Protein AF-A0A0B7FG49-F1 (afdb_monomer)

Organism: Thanatephorus cucumeris (strain AG1-IB / isolate 7/3/14) (NCBI:txid1108050)

Secondary structure (DSSP, 8-state):
--EEETTTTEEEEEEEE-B----GGGTTS---B---SSTT-----BSPPPBPPPSSS---S-B-S---EEEEEEETT--S-EEEEEEEP-STTT---STT--SHHHHHHHHHTT---EEEEE----HHHHS--HHHHHHTT-TTHHHHHHHHHHHHHHHHGGGGTEEEEEEEEEEETHHHHHHHHHHHGGGG--TTS-SEEEEES--TTSS--EETTSHHHHHHHHHHHHHTT--TT-HHHHHTS-HHHHHHHHHHHT---TT---SS---SSSS-EE-TT-TTTSS-HHHHHHTT-S----EEEEEETTGGGGT-----SHHHHHHHHH---TTT--S---HHHHHHHHTTS-S-GGGSSSTT-TT--TT--TTHHHHHHHHHIIIIIHHHHHHHHHHHHTT--EE--EE----SS-GGGSS-TTTTHHHHS-SSPPTT--HHHHHHHHHHHHHHHHHHHHS-TTTT--TTT------

Nearest PDB structures (foldseek):
  4be4-assembly1_A  TM=8.720E-01  e=9.646E-44  Ophiostoma piceae
  1crl-assembly1_A  TM=8.299E-01  e=2.333E-42  Diutina rugosa
  1cle-assembly1_A  TM=8.450E-01  e=3.907E-41  Limtongozyma cylindracea
  1llf-assembly1_B  TM=8.384E-01  e=1.657E-41  Limtongozyma cylindracea
  1gz7-assembly4_D  TM=8.318E-01  e=4.530E-40  Diutina rugosa

InterPro domains:
  IPR002018 Carboxylesterase, type B [PF00135] (7-465)
  IPR019826 Carboxylesterase type B, active site [PS00122] (164-179)
  IPR029058 Alpha/Beta hydrolase fold [G3DSA:3.40.50.1820] (3-476)
  IPR029058 Alpha/Beta hydrolase fold [SSF53474] (7-465)
  IPR050309 Type-B Carboxylesterase/Lipase [PTHR11559] (7-466)

pLDDT: mean 91.99, std 7.97, range [45.38, 98.94]

Sequence (479 aa):
MGIRNSTSKQDVFLGIPYAESPIGTLRFKPPQPWVPNSNNTLVNATAERPTCIQSTPITYSSVSEDCLHLNLWKPNNVTAKLPVMVWIYGGGFLNGTIIGYPGEGLLGTAFQLGKPVVYVTMNYRLGIYGFPPGTQSEAAGALNLGLKDQRLALEWVRDNIELFGGDPNRVMLFGESAGAMSVAYQMLYNDGNHGGVFRAALMESGAPSTYAALPASYPPRQAAYDFIANATGCLLDDFECLRNADADTLREANYNLFKLPPELKSPDPYPSAVGPTLSPGDPFLSRSPKETIRQGNFTRIPFVCGTNLDEGTMFTTNPATTEDVVSFLTTQTPGHTFGVINETTANQLLEYYPADPSAGSPYNTGNDTFGRAAQFKRTASVLGDLLFDAPRRDFLQVATELCVPAWSYQWAQTGLRLPEFGAGHAFELGLIFFKEYPEGTTQSFVDLSVAMIDYWVTLAYELDPGATIAPNRKLPFKN

Foldseek 3Di:
DWDQDVPLQKTKFAFAAQFDQCAQVNFLHATHGDDAPDPPRDDRRHDHDAAEQAQEPDDDPHYDSRHFGKMKMFGHPQPAAAFEEEEEEAALLRDDDPVVFAQSQLQSLCVVVVRGYMY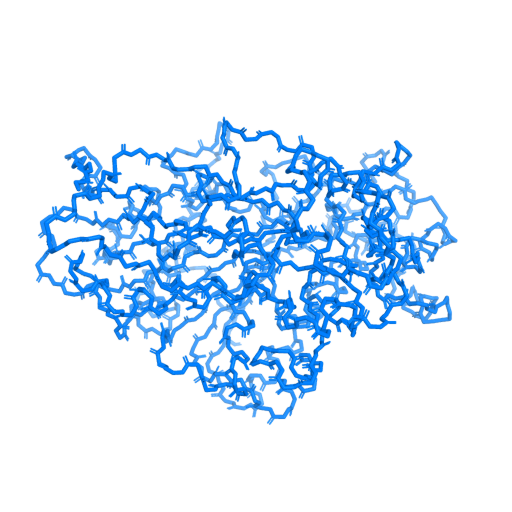MYTHFHGFCRQANAAPLSQVVVRHRNRLSSVLSVLVVCLVCVVVVRHDQQLYEYEYFHVSLCSQQLCQLFQLRPNVSSHFEYEREQAHVQLAPAEASHQVLQLVLLVQLCVQQVHDSNDPVSVSNGDPVSSSVSSNVLQPDDPQFAAQGANFSRGDHHADCPDRRHNDRSLVSLLVVRGHQHQYEAEYAPQALLRNFGFDADLVSLLCQAQDSRNNHHRPNNDSVVSVVLLVVFDLQLQRFPVHPPHRDQVPGHSCSRSSSRSSSCSNGVVNSVSNVVSSVVVVRNYHYDYHQDADLDDPSQRRYGPSLSQQARDPDHPPPDDVVNVLLNSLVSQLVSCCSVPVGSQPPDDPVSDDDDDD

Radius of gyration: 21.77 Å; Cα contacts (8 Å, |Δi|>4): 1093; chains: 1; bounding box: 48×57×63 Å

Solvent-accessible surface area (backbone atoms only — not comparable to full-atom values): 24271 Å² total; per-residue (Å²): 85,61,41,78,38,80,88,83,43,30,34,37,32,24,38,43,67,46,29,46,60,44,49,64,94,37,28,63,43,68,70,44,75,49,72,70,94,44,100,80,63,78,58,74,12,72,45,83,58,33,27,34,52,53,21,57,94,75,84,67,99,46,66,28,67,64,16,47,25,29,35,38,37,27,56,56,88,64,86,57,69,21,33,24,43,37,41,34,62,29,45,59,41,24,40,62,52,54,80,84,55,49,55,60,19,45,47,51,54,26,45,75,70,74,52,58,45,27,39,3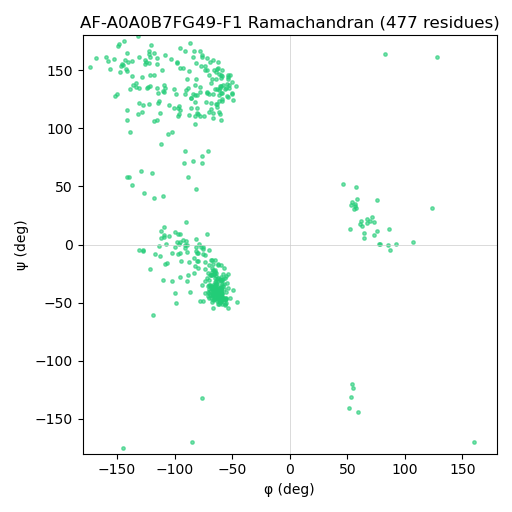6,31,46,36,46,44,18,22,58,69,6,11,34,33,10,53,61,24,54,78,65,63,23,53,41,27,22,61,46,31,46,51,48,46,40,51,45,41,48,77,46,31,52,85,72,29,21,27,40,82,30,19,17,39,32,17,34,35,42,8,3,27,45,48,34,36,53,29,24,19,57,57,20,60,52,80,68,53,50,57,31,40,36,17,36,42,20,17,58,45,26,60,58,53,43,47,33,78,38,65,32,13,35,53,42,33,48,51,42,26,57,63,56,73,30,56,87,88,38,62,66,47,60,45,69,42,56,66,67,50,49,49,50,33,45,27,60,53,50,58,71,58,91,85,58,67,37,85,45,74,61,28,54,25,35,37,66,46,32,37,83,80,41,52,58,25,45,57,54,46,62,59,38,50,75,71,61,30,38,47,85,45,31,32,39,45,29,34,44,66,12,35,11,37,45,55,30,52,61,30,62,45,70,64,47,49,42,54,53,43,37,31,63,53,44,37,52,14,64,73,42,76,46,67,68,60,45,54,60,56,46,72,79,47,58,78,51,42,48,80,10,28,36,66,91,53,42,72,67,56,77,88,52,36,65,32,29,22,35,47,7,38,51,44,19,35,64,34,32,54,49,24,38,52,54,51,52,50,48,32,53,78,69,72,34,55,71,47,71,55,68,45,67,75,57,75,89,57,64,73,70,30,30,20,24,59,77,62,66,54,60,54,45,25,44,76,64,68,60,90,87,66,48,69,69,56,52,53,49,33,52,32,52,50,50,31,55,51,26,25,45,73,68,63,35,42,77,54,94,59,54,80,95,54,55,70,93,78,83,132

Mean predicted aligned error: 4.66 Å

Structure (mmCIF, N/CA/C/O backbone):
data_AF-A0A0B7FG49-F1
#
_entry.id   AF-A0A0B7FG49-F1
#
loop_
_atom_site.group_PDB
_atom_site.id
_atom_site.type_symbol
_atom_site.label_atom_id
_atom_site.label_alt_id
_atom_site.label_comp_id
_atom_site.label_asym_id
_atom_site.label_entity_id
_atom_site.label_seq_id
_atom_site.pdbx_PDB_ins_code
_atom_site.Cartn_x
_atom_site.Cartn_y
_atom_site.Cartn_z
_atom_site.occupancy
_atom_site.B_iso_or_equiv
_atom_site.auth_seq_id
_atom_site.auth_comp_id
_atom_site.auth_asym_id
_atom_site.auth_atom_id
_atom_site.pdbx_PDB_model_num
ATOM 1 N N . MET A 1 1 ? -2.607 -2.156 29.463 1.00 85.88 1 MET A N 1
ATOM 2 C CA . MET A 1 1 ? -2.401 -0.755 29.910 1.00 85.88 1 MET A CA 1
ATOM 3 C C . MET A 1 1 ? -2.105 0.102 28.694 1.00 85.88 1 MET A C 1
ATOM 5 O O . MET A 1 1 ? -1.440 -0.408 27.806 1.00 85.88 1 MET A O 1
ATOM 9 N N . GLY A 1 2 ? -2.587 1.345 28.653 1.00 92.88 2 GLY A N 1
ATOM 10 C CA . GLY A 1 2 ? -2.302 2.317 27.588 1.00 92.88 2 GLY A CA 1
ATOM 11 C C . GLY A 1 2 ? -1.887 3.670 28.171 1.00 92.88 2 GLY A C 1
ATOM 12 O O . GLY A 1 2 ? -1.831 3.828 29.393 1.00 92.88 2 GLY A O 1
ATOM 13 N N . ILE A 1 3 ? -1.595 4.635 27.307 1.00 94.56 3 ILE A N 1
ATOM 14 C CA . ILE A 1 3 ? -1.188 5.996 27.664 1.00 94.56 3 ILE A CA 1
ATOM 15 C C . ILE A 1 3 ? -2.402 6.916 27.568 1.00 94.56 3 ILE A C 1
ATOM 17 O O . ILE A 1 3 ? -3.059 6.969 26.533 1.00 94.56 3 ILE A O 1
ATOM 21 N N . ARG A 1 4 ? -2.670 7.701 28.613 1.00 93.50 4 ARG A N 1
ATOM 22 C CA . ARG A 1 4 ? -3.625 8.813 28.548 1.00 93.50 4 ARG A CA 1
ATOM 23 C C . ARG A 1 4 ? -2.881 10.120 28.311 1.00 93.50 4 ARG A C 1
ATOM 25 O O . ARG A 1 4 ? -2.115 10.550 29.169 1.00 93.50 4 ARG A O 1
ATOM 32 N N . ASN A 1 5 ? -3.139 10.773 27.183 1.00 87.94 5 ASN A N 1
ATOM 33 C CA . ASN A 1 5 ? -2.607 12.092 26.860 1.00 87.94 5 ASN A CA 1
ATOM 34 C C . ASN A 1 5 ? -3.702 13.160 26.994 1.00 87.94 5 ASN A C 1
ATOM 36 O O . ASN A 1 5 ? -4.468 13.423 26.066 1.00 87.94 5 ASN A O 1
ATOM 40 N N . SER A 1 6 ? -3.752 13.811 28.158 1.00 86.38 6 SER A N 1
ATOM 41 C CA . SER A 1 6 ? -4.727 14.874 28.442 1.00 86.38 6 SER A CA 1
ATOM 42 C C . SER A 1 6 ? -4.549 16.117 27.559 1.00 86.38 6 SER A C 1
ATOM 44 O O . SER A 1 6 ? -5.507 16.860 27.359 1.00 86.38 6 SER A O 1
ATOM 46 N N . THR A 1 7 ? -3.344 16.349 27.024 1.00 83.25 7 THR A N 1
ATOM 47 C CA . THR A 1 7 ? -3.026 17.516 26.186 1.00 83.25 7 THR A CA 1
ATOM 48 C C . THR A 1 7 ? -3.600 17.361 24.782 1.00 83.25 7 THR A C 1
ATOM 50 O O . THR A 1 7 ? -4.264 18.271 24.291 1.00 83.25 7 THR A O 1
ATOM 53 N N . SER A 1 8 ? -3.385 16.207 24.139 1.00 80.88 8 SER A N 1
ATOM 54 C CA . SER A 1 8 ? -3.992 15.896 22.833 1.00 80.88 8 SER A CA 1
ATOM 55 C C . SER A 1 8 ? -5.431 15.384 22.946 1.00 80.88 8 SER A C 1
ATOM 57 O O . SER A 1 8 ? -6.097 15.214 21.929 1.00 80.88 8 SER A O 1
ATOM 59 N N . LYS A 1 9 ? -5.925 15.178 24.175 1.00 87.81 9 LYS A N 1
ATOM 60 C CA . LYS A 1 9 ? -7.235 14.596 24.493 1.00 87.81 9 LYS A CA 1
ATOM 61 C C . LYS A 1 9 ? -7.425 13.193 23.905 1.00 87.81 9 LYS A C 1
ATOM 63 O O . LYS A 1 9 ? -8.516 12.858 23.437 1.00 87.81 9 LYS A O 1
ATOM 68 N N . GLN A 1 10 ? -6.373 12.378 23.926 1.00 90.31 10 GLN A N 1
ATOM 69 C CA . GLN A 1 10 ? -6.347 11.044 23.319 1.00 90.31 10 GLN A CA 1
ATOM 70 C C . GLN A 1 10 ? -5.867 9.979 24.314 1.00 90.31 10 GLN A C 1
ATOM 72 O O . GLN A 1 10 ? -5.021 10.245 25.168 1.00 90.31 10 GLN A O 1
ATOM 77 N N . ASP A 1 11 ? -6.432 8.775 24.231 1.00 93.38 11 ASP A N 1
ATOM 78 C CA . ASP A 1 11 ? -5.865 7.561 24.819 1.00 93.38 11 ASP A CA 1
ATOM 79 C C . ASP A 1 11 ? -5.167 6.779 23.692 1.00 93.38 11 ASP A C 1
ATOM 81 O O . ASP A 1 11 ? -5.728 6.617 22.605 1.00 93.38 11 ASP A O 1
ATOM 85 N N . VAL A 1 12 ? -3.947 6.314 23.955 1.00 94.81 12 VAL A N 1
ATOM 86 C CA . VAL A 1 12 ? -3.062 5.666 22.980 1.00 94.81 12 VAL A CA 1
ATOM 87 C C . VAL A 1 12 ? -2.654 4.290 23.491 1.00 94.81 12 VAL A C 1
ATOM 89 O O . VAL A 1 12 ? -2.272 4.132 24.652 1.00 94.81 12 VAL A O 1
ATOM 92 N N . PHE A 1 13 ? -2.718 3.293 22.618 1.00 96.06 13 PHE A N 1
ATOM 93 C CA . PHE A 1 13 ? -2.299 1.926 22.889 1.00 96.06 13 PHE A CA 1
ATOM 94 C C . PHE A 1 13 ? -1.339 1.490 21.788 1.00 96.06 13 PHE A C 1
ATOM 96 O O . PHE A 1 13 ? -1.730 1.390 20.630 1.00 96.06 13 PHE A O 1
ATOM 103 N N . LEU A 1 14 ? -0.083 1.253 22.141 1.00 95.62 14 LEU A N 1
ATOM 104 C CA . LEU A 1 14 ? 0.985 0.930 21.200 1.00 95.62 14 LEU A CA 1
ATOM 105 C C . LEU A 1 14 ? 1.396 -0.532 21.358 1.00 95.62 14 LEU A C 1
ATOM 107 O O . LEU A 1 14 ? 1.631 -0.980 22.476 1.00 95.62 14 LEU A O 1
ATOM 111 N N . GLY A 1 15 ? 1.496 -1.274 20.258 1.00 95.31 15 GLY A N 1
ATOM 112 C CA . GLY A 1 15 ? 2.048 -2.624 20.261 1.00 95.31 15 GLY A CA 1
ATOM 113 C C . GLY A 1 15 ? 1.119 -3.702 20.824 1.00 95.31 15 GLY A C 1
ATOM 114 O O . GLY A 1 15 ? 1.585 -4.598 21.529 1.00 95.31 15 GLY A O 1
ATOM 115 N N . ILE A 1 16 ? -0.184 -3.625 20.545 1.00 96.88 16 ILE A N 1
ATOM 116 C CA . ILE A 1 16 ? -1.139 -4.684 20.899 1.00 96.88 16 ILE A CA 1
ATOM 117 C C . ILE A 1 16 ? -0.913 -5.881 19.958 1.00 96.88 16 ILE A C 1
ATOM 119 O O . ILE A 1 16 ? -1.012 -5.693 18.746 1.00 96.88 16 ILE A O 1
ATOM 123 N N . PRO A 1 17 ? -0.629 -7.099 20.457 1.00 97.00 17 PRO A N 1
ATOM 124 C CA . PRO A 1 17 ? -0.506 -8.272 19.599 1.00 97.00 17 PRO A CA 1
ATOM 125 C C . PRO A 1 17 ? -1.882 -8.665 19.053 1.00 97.00 17 PRO A C 1
ATOM 127 O O . PRO A 1 17 ? -2.840 -8.808 19.816 1.00 97.00 17 PRO A O 1
ATOM 130 N N . TYR A 1 18 ? -1.979 -8.845 17.736 1.00 98.12 18 TYR A N 1
ATOM 131 C CA . TYR A 1 18 ? -3.180 -9.400 17.098 1.00 98.12 18 TYR A CA 1
ATOM 132 C C . TYR A 1 18 ? -2.967 -10.844 16.621 1.00 98.12 18 TYR A C 1
ATOM 134 O O . TYR A 1 18 ? -3.937 -11.561 16.373 1.00 98.12 18 TYR A O 1
ATOM 142 N N . ALA A 1 19 ? -1.710 -11.285 16.531 1.00 98.38 19 ALA A N 1
ATOM 143 C CA . ALA A 1 19 ? -1.330 -12.631 16.132 1.00 98.38 19 ALA A CA 1
ATOM 144 C C . ALA A 1 19 ? -0.211 -13.192 17.020 1.00 98.38 19 ALA A C 1
ATOM 146 O O . ALA A 1 19 ? 0.544 -12.437 17.634 1.00 98.38 19 ALA A O 1
ATOM 147 N N . GLU A 1 20 ? -0.098 -14.517 17.065 1.00 98.00 20 GLU A N 1
ATOM 148 C CA . GLU A 1 20 ? 1.082 -15.200 17.595 1.00 98.00 20 GLU A CA 1
ATOM 149 C C . GLU A 1 20 ? 2.337 -14.807 16.803 1.00 98.00 20 GLU A C 1
ATOM 151 O O . GLU A 1 20 ? 2.284 -14.611 15.583 1.00 98.00 20 GLU A O 1
ATOM 156 N N . SER A 1 21 ? 3.482 -14.725 17.486 1.00 96.94 21 SER A N 1
ATOM 157 C CA . SER A 1 21 ? 4.756 -14.355 16.867 1.00 96.94 21 SER A CA 1
ATOM 158 C C . SER A 1 21 ? 5.116 -15.338 15.737 1.00 96.94 21 SER A C 1
ATOM 160 O O . SER A 1 21 ? 5.237 -16.539 15.995 1.00 96.94 21 SER A O 1
ATOM 162 N N . PRO A 1 22 ? 5.340 -14.879 14.490 1.00 97.12 22 PRO A N 1
ATOM 163 C CA . PRO A 1 22 ? 5.549 -15.749 13.329 1.00 97.12 22 PRO A CA 1
ATOM 164 C C . PRO A 1 22 ? 6.997 -16.269 13.237 1.00 97.12 22 PRO A C 1
ATOM 166 O O . PRO A 1 22 ? 7.627 -16.207 12.184 1.00 97.12 22 PRO A O 1
ATOM 169 N N . ILE A 1 23 ? 7.528 -16.779 14.349 1.00 95.94 23 ILE A N 1
ATOM 170 C CA . ILE A 1 23 ? 8.903 -17.269 14.507 1.00 95.94 23 ILE A CA 1
ATOM 171 C C . ILE A 1 23 ? 8.951 -18.794 14.628 1.00 95.94 23 ILE A C 1
ATOM 173 O O . ILE A 1 23 ? 7.949 -19.453 14.918 1.00 95.94 23 ILE A O 1
ATOM 177 N N . GLY A 1 24 ? 10.138 -19.372 14.427 1.00 92.12 24 GLY A N 1
ATOM 178 C CA . GLY A 1 24 ? 10.363 -20.812 14.560 1.00 92.12 24 GLY A CA 1
ATOM 179 C C . GLY A 1 24 ? 9.385 -21.616 13.701 1.00 92.12 24 GLY A C 1
ATOM 180 O O . GLY A 1 24 ? 9.302 -21.428 12.491 1.00 92.12 24 GLY A O 1
ATOM 181 N N . THR A 1 25 ? 8.582 -22.479 14.328 1.00 93.88 25 THR A N 1
ATOM 182 C CA . THR A 1 25 ? 7.619 -23.327 13.601 1.00 93.88 25 THR A CA 1
ATOM 183 C C . THR A 1 25 ? 6.461 -22.560 12.950 1.00 93.88 25 THR A C 1
ATOM 185 O O . THR A 1 25 ? 5.756 -23.150 12.125 1.00 93.88 25 THR A O 1
ATOM 188 N N . LEU A 1 26 ? 6.257 -21.281 13.298 1.00 97.06 26 LEU A N 1
ATOM 189 C CA . LEU A 1 26 ? 5.274 -20.377 12.686 1.00 97.06 26 LEU A CA 1
ATOM 190 C C . LEU A 1 26 ? 5.874 -19.500 11.574 1.00 97.06 26 LEU A C 1
ATOM 192 O O . LEU A 1 26 ? 5.123 -18.837 10.851 1.00 97.06 26 LEU A O 1
ATOM 196 N N . ARG A 1 27 ? 7.200 -19.531 11.378 1.00 97.75 27 ARG A N 1
ATOM 197 C CA . ARG A 1 27 ? 7.839 -18.869 10.237 1.00 97.75 27 ARG A CA 1
ATOM 198 C C . ARG A 1 27 ? 7.292 -19.455 8.934 1.00 97.75 27 ARG A C 1
ATOM 200 O O . ARG A 1 27 ? 7.101 -20.668 8.805 1.00 97.75 27 ARG A O 1
ATOM 207 N N . PHE A 1 28 ? 7.000 -18.581 7.974 1.00 97.75 28 PHE A N 1
ATOM 208 C CA . PHE A 1 28 ? 6.388 -18.939 6.688 1.00 97.75 28 PHE A CA 1
ATOM 209 C C . PHE A 1 28 ? 5.080 -19.741 6.814 1.00 97.75 28 PHE A C 1
ATOM 211 O O . PHE A 1 28 ? 4.824 -20.660 6.034 1.00 97.75 28 PHE A O 1
ATOM 218 N N . LYS A 1 29 ? 4.255 -19.423 7.819 1.00 98.06 29 LYS A N 1
ATOM 219 C CA . LYS A 1 29 ? 2.886 -19.938 7.951 1.00 98.06 29 LYS A CA 1
ATOM 220 C C . LYS A 1 29 ? 1.858 -18.807 8.007 1.00 98.06 29 LYS A C 1
ATOM 222 O O . LYS A 1 29 ? 2.208 -17.686 8.401 1.00 98.06 29 LYS A O 1
ATOM 227 N N . PRO A 1 30 ? 0.591 -19.083 7.642 1.00 98.44 30 PRO A N 1
ATOM 228 C CA . PRO A 1 30 ? -0.520 -18.181 7.924 1.00 98.44 30 PRO A CA 1
ATOM 229 C C . PRO A 1 30 ? -0.527 -17.761 9.400 1.00 98.44 30 PRO A C 1
ATOM 231 O O . PRO A 1 30 ? -0.235 -18.599 10.263 1.00 98.44 30 PRO A O 1
ATOM 234 N N . PRO A 1 31 ? -0.825 -16.486 9.696 1.00 98.62 31 PRO A N 1
ATOM 235 C CA . PRO A 1 31 ? -0.822 -15.998 11.065 1.00 98.62 31 PRO A CA 1
ATOM 236 C C . PRO A 1 31 ? -1.907 -16.702 11.884 1.00 98.62 31 PRO A C 1
ATOM 238 O O . PRO A 1 31 ? -2.953 -17.089 11.360 1.00 98.62 31 PRO A O 1
ATOM 241 N N . GLN A 1 32 ? -1.646 -16.874 13.175 1.00 98.44 32 GLN A N 1
ATOM 242 C CA . GLN A 1 32 ? -2.597 -17.440 14.130 1.00 98.44 32 GLN A CA 1
ATOM 243 C C . GLN A 1 32 ? -3.071 -16.321 15.058 1.00 98.44 32 GLN A C 1
ATOM 245 O O . GLN A 1 32 ? -2.221 -15.536 15.478 1.00 98.44 32 GLN A O 1
ATOM 250 N N . PRO A 1 33 ? -4.373 -16.220 15.388 1.00 98.12 33 PRO A N 1
ATOM 251 C CA . PRO A 1 33 ? -4.857 -15.242 16.358 1.00 98.12 33 PRO A CA 1
ATOM 252 C C . PRO A 1 33 ? -4.080 -15.345 17.670 1.00 98.12 33 PRO A C 1
ATOM 254 O O . PRO A 1 33 ? -3.876 -16.451 18.169 1.00 98.12 33 PRO A O 1
ATOM 257 N N . TRP A 1 34 ? -3.669 -14.207 18.229 1.00 96.62 34 TRP A N 1
ATOM 258 C CA . TRP A 1 34 ? -3.001 -14.200 19.528 1.00 96.62 34 TRP A CA 1
ATOM 259 C C . TRP A 1 34 ? -3.973 -14.628 20.630 1.00 96.62 34 TRP A C 1
ATOM 261 O O . TRP A 1 34 ? -5.065 -14.061 20.748 1.00 96.62 34 TRP A O 1
ATOM 271 N N . VAL A 1 35 ? -3.569 -15.588 21.463 1.00 90.62 35 VAL A N 1
ATOM 272 C CA . VAL A 1 35 ? -4.378 -16.055 22.595 1.00 90.62 35 VAL A CA 1
ATOM 273 C C . VAL A 1 35 ? -3.680 -15.712 23.915 1.00 90.62 35 VAL A C 1
ATOM 275 O O . VAL A 1 35 ? -2.564 -16.166 24.172 1.00 90.62 35 VAL A O 1
ATOM 278 N N . PRO A 1 36 ? -4.323 -14.946 24.816 1.00 86.81 36 PRO A N 1
ATOM 279 C CA . PRO A 1 36 ? -3.747 -14.673 26.121 1.00 86.81 36 PRO A CA 1
ATOM 280 C C . PRO A 1 36 ? -3.534 -15.965 26.927 1.00 86.81 36 PRO A C 1
ATOM 282 O O . PRO A 1 36 ? -4.459 -16.749 27.113 1.00 86.81 36 PRO A O 1
ATOM 285 N N . ASN A 1 37 ? -2.347 -16.123 27.525 1.00 83.50 37 ASN A N 1
ATOM 286 C CA . ASN A 1 37 ? -2.010 -17.271 28.389 1.00 83.50 37 ASN A CA 1
ATOM 287 C C . ASN A 1 37 ? -2.956 -17.477 29.593 1.00 83.50 37 ASN A C 1
ATOM 289 O O . ASN A 1 37 ? -2.965 -18.541 30.209 1.00 83.50 37 ASN A O 1
ATOM 293 N N . SER A 1 38 ? -3.702 -16.445 29.991 1.00 81.50 38 SER A N 1
ATOM 294 C CA . SER A 1 38 ? -4.667 -16.483 31.087 1.00 81.50 38 SER A CA 1
ATOM 295 C C . SER A 1 38 ? -5.677 -15.342 30.950 1.00 81.50 38 SER A C 1
ATOM 297 O O . SER A 1 38 ? -5.383 -14.319 30.328 1.00 81.50 38 SER A O 1
ATOM 299 N N . ASN A 1 39 ? -6.823 -15.454 31.625 1.00 73.88 39 ASN A N 1
ATOM 300 C CA . ASN A 1 39 ? -7.841 -14.394 31.660 1.00 73.88 39 ASN A CA 1
ATOM 301 C C . ASN A 1 39 ? -7.336 -13.059 32.251 1.00 73.88 39 ASN A C 1
ATOM 303 O O . ASN A 1 39 ? -7.959 -12.027 32.027 1.00 73.88 39 ASN A O 1
ATOM 307 N N . ASN A 1 40 ? -6.213 -13.063 32.983 1.00 74.38 40 ASN A N 1
ATOM 308 C CA . ASN A 1 40 ? -5.621 -11.877 33.614 1.00 74.38 40 ASN A CA 1
ATOM 309 C C . ASN A 1 40 ? -4.316 -11.422 32.938 1.00 74.38 40 ASN A C 1
ATOM 311 O O . ASN A 1 40 ? -3.556 -10.652 33.528 1.00 74.38 40 ASN A O 1
ATOM 315 N N . THR A 1 41 ? -4.014 -11.902 31.727 1.00 86.00 41 THR A N 1
ATOM 316 C CA . THR A 1 41 ? -2.815 -11.471 30.998 1.00 86.00 41 THR A CA 1
ATOM 317 C C . THR A 1 41 ? -2.871 -9.966 30.733 1.00 86.00 41 THR A C 1
ATOM 319 O O . THR A 1 41 ? -3.687 -9.478 29.953 1.00 86.00 41 THR A O 1
ATOM 322 N N . LEU A 1 42 ? -1.976 -9.215 31.377 1.00 89.06 42 LEU A N 1
ATOM 323 C CA . LEU A 1 42 ? -1.850 -7.777 31.184 1.00 89.06 42 LEU A CA 1
ATOM 324 C C . LEU A 1 42 ? -0.908 -7.480 30.013 1.00 89.06 42 LEU A C 1
ATOM 326 O O . LEU A 1 42 ? 0.303 -7.652 30.126 1.00 89.06 42 LEU A O 1
ATOM 330 N N . VAL A 1 43 ? -1.452 -6.961 28.913 1.00 91.94 43 VAL A N 1
ATOM 331 C CA . VAL A 1 43 ? -0.638 -6.438 27.807 1.00 91.94 43 VAL A CA 1
ATOM 332 C C . VAL A 1 43 ? -0.191 -5.014 28.137 1.00 91.94 43 VAL A C 1
ATOM 334 O O . VAL A 1 43 ? -1.016 -4.126 28.391 1.00 91.94 43 VAL A O 1
ATOM 337 N N . ASN A 1 44 ? 1.122 -4.784 28.149 1.00 93.00 44 ASN A N 1
ATOM 338 C CA . ASN A 1 44 ? 1.676 -3.439 28.235 1.00 93.00 44 ASN A CA 1
ATOM 339 C C . ASN A 1 44 ? 1.696 -2.794 26.842 1.00 93.00 44 ASN A C 1
ATOM 341 O O . ASN A 1 44 ? 2.558 -3.135 26.037 1.00 93.00 44 ASN A O 1
ATOM 345 N N . ALA A 1 45 ? 0.756 -1.881 26.584 1.00 95.56 45 ALA A N 1
ATOM 346 C CA . ALA A 1 45 ? 0.607 -1.183 25.312 1.00 95.56 45 ALA A CA 1
ATOM 347 C C . ALA A 1 45 ? 0.977 0.309 25.432 1.00 95.56 45 ALA A C 1
ATOM 349 O O . ALA A 1 45 ? 0.263 1.188 24.954 1.00 95.56 45 ALA A O 1
ATOM 350 N N . THR A 1 46 ? 2.057 0.616 26.154 1.00 94.75 46 THR A N 1
ATOM 351 C CA . THR A 1 46 ? 2.553 1.990 26.364 1.00 94.75 46 THR A CA 1
ATOM 352 C C . THR A 1 46 ? 3.853 2.277 25.616 1.00 94.75 46 THR A C 1
ATOM 354 O O . THR A 1 46 ? 4.502 3.282 25.886 1.00 94.75 46 THR A O 1
ATOM 357 N N . ALA A 1 47 ? 4.295 1.371 24.750 1.00 91.62 47 ALA A N 1
ATOM 358 C CA . ALA A 1 47 ? 5.536 1.508 24.007 1.00 91.62 47 ALA A CA 1
ATOM 359 C C . ALA A 1 47 ? 5.393 0.840 22.645 1.00 91.62 47 ALA A C 1
ATOM 361 O O . ALA A 1 47 ? 4.674 -0.150 22.498 1.00 91.62 47 ALA A O 1
ATOM 362 N N . GLU A 1 48 ? 6.094 1.387 21.664 1.00 90.81 48 GLU A N 1
ATOM 363 C CA . GLU A 1 48 ? 6.169 0.804 20.334 1.00 90.81 48 GLU A CA 1
ATOM 364 C C . GLU A 1 48 ? 6.807 -0.588 20.387 1.00 90.81 48 GLU A C 1
ATOM 366 O O . GLU A 1 48 ? 7.687 -0.874 21.206 1.00 90.81 48 GLU A O 1
ATOM 371 N N . ARG A 1 49 ? 6.338 -1.463 19.499 1.00 92.25 49 ARG A N 1
ATOM 372 C CA . ARG A 1 49 ? 6.904 -2.793 19.268 1.00 92.25 49 ARG A CA 1
ATOM 373 C C . ARG A 1 49 ? 7.737 -2.784 17.986 1.00 92.25 49 ARG A C 1
ATOM 375 O O . ARG A 1 49 ? 7.534 -1.897 17.155 1.00 92.25 49 ARG A O 1
ATOM 382 N N . PRO A 1 50 ? 8.663 -3.745 17.817 1.00 94.62 50 PRO A N 1
ATOM 383 C CA . PRO A 1 50 ? 9.481 -3.818 16.614 1.00 94.62 50 PRO A CA 1
ATOM 384 C C . PRO A 1 50 ? 8.629 -3.830 15.341 1.00 94.62 50 PRO A C 1
ATOM 386 O O . PRO A 1 50 ? 7.566 -4.457 15.298 1.00 94.62 50 PRO A O 1
ATOM 389 N N . THR A 1 51 ? 9.106 -3.160 14.292 1.00 95.19 51 THR A N 1
ATOM 390 C CA . THR A 1 51 ? 8.530 -3.328 12.953 1.00 95.19 51 THR A CA 1
ATOM 391 C C . THR A 1 51 ? 8.990 -4.649 12.330 1.00 95.19 51 THR A C 1
ATOM 393 O O . THR A 1 51 ? 9.942 -5.272 12.808 1.00 95.19 51 THR A O 1
ATOM 396 N N . CYS A 1 52 ? 8.305 -5.105 11.283 1.00 97.06 52 CYS A N 1
ATOM 397 C CA . CYS A 1 52 ? 8.661 -6.348 10.603 1.00 97.06 52 CYS A CA 1
ATOM 398 C C . CYS A 1 52 ? 10.015 -6.243 9.898 1.00 97.06 52 CYS A C 1
ATOM 400 O O . CYS A 1 52 ? 10.482 -5.146 9.603 1.00 97.06 52 CYS A O 1
ATOM 402 N N . ILE A 1 53 ? 10.651 -7.384 9.618 1.00 95.44 53 ILE A N 1
ATOM 403 C CA . ILE A 1 53 ? 11.925 -7.427 8.888 1.00 95.44 53 ILE A CA 1
ATOM 404 C C . ILE A 1 53 ? 11.798 -6.692 7.547 1.00 95.44 53 ILE A C 1
ATOM 406 O O . ILE A 1 53 ? 10.883 -6.951 6.768 1.00 95.44 53 ILE A O 1
ATOM 410 N N . GLN A 1 54 ? 12.725 -5.765 7.309 1.00 93.00 54 GLN A N 1
ATOM 411 C CA . GLN A 1 54 ? 12.769 -4.921 6.119 1.00 93.00 54 GLN A CA 1
ATOM 412 C C . GLN A 1 54 ? 13.706 -5.530 5.074 1.00 93.00 54 GLN A C 1
ATOM 414 O O . GLN A 1 54 ? 14.671 -6.218 5.413 1.00 93.00 54 GLN A O 1
ATOM 419 N N . SER A 1 55 ? 13.440 -5.245 3.802 1.00 88.81 55 SER A N 1
ATOM 420 C CA . SER A 1 55 ? 14.240 -5.742 2.668 1.00 88.81 55 SER A CA 1
ATOM 421 C C . SER A 1 55 ? 15.092 -4.655 2.010 1.00 88.81 55 SER A C 1
ATOM 423 O O . SER A 1 55 ? 15.809 -4.924 1.056 1.00 88.81 55 SER A O 1
ATOM 425 N N . THR A 1 56 ? 15.022 -3.426 2.520 1.00 81.62 56 THR A N 1
ATOM 426 C CA . THR A 1 56 ? 15.705 -2.238 1.992 1.00 81.62 56 THR A CA 1
ATOM 427 C C . THR A 1 56 ? 16.681 -1.678 3.036 1.00 81.62 56 THR A C 1
ATOM 429 O O . THR A 1 56 ? 16.586 -2.038 4.211 1.00 81.62 56 THR A O 1
ATOM 432 N N . PRO A 1 57 ? 17.627 -0.791 2.662 1.00 73.56 57 PRO A N 1
ATOM 433 C CA . PRO A 1 57 ? 18.614 -0.239 3.602 1.00 73.56 57 PRO A CA 1
ATOM 434 C C . PRO A 1 57 ? 18.027 0.765 4.607 1.00 73.56 57 PRO A C 1
ATOM 436 O O . PRO A 1 57 ? 18.779 1.434 5.313 1.00 73.56 57 PRO A O 1
ATOM 439 N N . ILE A 1 58 ? 16.699 0.909 4.666 1.00 74.94 58 ILE A N 1
ATOM 440 C CA . ILE A 1 58 ? 16.033 1.809 5.602 1.00 74.94 58 ILE A CA 1
ATOM 441 C C . ILE A 1 58 ? 16.179 1.241 7.015 1.00 74.94 58 ILE A C 1
ATOM 443 O O . ILE A 1 58 ? 15.627 0.194 7.358 1.00 74.94 58 ILE A O 1
ATOM 447 N N . THR A 1 59 ? 16.923 1.959 7.850 1.00 76.81 59 THR A N 1
ATOM 448 C CA . THR A 1 59 ? 17.144 1.581 9.245 1.00 76.81 59 THR A CA 1
ATOM 449 C C . THR A 1 59 ? 16.009 2.101 10.118 1.00 76.81 59 THR A C 1
ATOM 451 O O . THR A 1 59 ? 15.852 3.310 10.287 1.00 76.81 59 THR A O 1
ATOM 454 N N . TYR A 1 60 ? 15.265 1.188 10.739 1.00 84.06 60 TYR A N 1
ATOM 455 C CA . TYR A 1 60 ? 14.351 1.514 11.835 1.00 84.06 60 TYR A CA 1
ATOM 456 C C . TYR A 1 60 ? 15.006 1.230 13.185 1.00 84.06 60 TYR A C 1
ATOM 458 O O . TYR A 1 60 ? 15.913 0.406 13.296 1.00 84.06 60 TYR A O 1
ATOM 466 N N . SER A 1 61 ? 14.521 1.907 14.227 1.00 83.44 61 SER A N 1
ATOM 467 C CA . SER A 1 61 ? 15.038 1.787 15.596 1.00 83.44 61 SER A CA 1
ATOM 468 C C . SER A 1 61 ? 14.935 0.367 16.162 1.00 83.44 61 SER A C 1
ATOM 470 O O . SER A 1 61 ? 15.769 -0.031 16.974 1.00 83.44 61 SER A O 1
ATOM 472 N N . SER A 1 62 ? 13.925 -0.403 15.748 1.00 90.25 62 SER A N 1
ATOM 473 C CA . SER A 1 62 ? 13.724 -1.784 16.179 1.00 90.25 62 SER A CA 1
ATOM 474 C C . SER A 1 62 ? 12.998 -2.600 15.113 1.00 90.25 62 SER A C 1
ATOM 476 O O . SER A 1 62 ? 11.928 -2.210 14.646 1.00 90.25 62 SER A O 1
ATOM 478 N N . VAL A 1 63 ? 13.579 -3.743 14.748 1.00 93.38 63 VAL A N 1
ATOM 479 C CA . VAL A 1 63 ? 13.086 -4.648 13.704 1.00 93.38 63 VAL A CA 1
ATOM 480 C C . VAL A 1 63 ? 13.129 -6.088 14.228 1.00 93.38 63 VAL A C 1
ATOM 482 O O . VAL A 1 63 ? 14.126 -6.479 14.833 1.00 93.38 63 VAL A O 1
ATOM 485 N N . SER A 1 64 ? 12.071 -6.874 14.010 1.00 95.44 64 SER A N 1
ATOM 486 C CA . SER A 1 64 ? 11.973 -8.275 14.455 1.00 95.44 64 SER A CA 1
ATOM 487 C C . SER A 1 64 ? 11.043 -9.096 13.552 1.00 95.44 64 SER A C 1
ATOM 489 O O . SER A 1 64 ? 10.181 -8.541 12.876 1.00 95.44 64 SER A O 1
ATOM 491 N N . GLU A 1 65 ? 11.174 -10.426 13.565 1.00 97.00 65 GLU A N 1
ATOM 492 C CA . GLU A 1 65 ? 10.121 -11.323 13.058 1.00 97.00 65 GLU A CA 1
ATOM 493 C C . GLU A 1 65 ? 8.887 -11.315 13.978 1.00 97.00 65 GLU A C 1
ATOM 495 O O . GLU A 1 65 ? 7.760 -11.453 13.510 1.00 97.00 65 GLU A O 1
ATOM 500 N N . ASP A 1 66 ? 9.080 -11.094 15.283 1.00 97.06 66 ASP A N 1
ATOM 501 C CA . ASP A 1 66 ? 7.993 -10.855 16.237 1.00 97.06 66 ASP A CA 1
ATOM 502 C C . ASP A 1 66 ? 7.451 -9.425 16.081 1.00 97.06 66 ASP A C 1
ATOM 504 O O . ASP A 1 66 ? 7.798 -8.513 16.836 1.00 97.06 66 ASP A O 1
ATOM 508 N N . CYS A 1 67 ? 6.657 -9.216 15.029 1.00 97.50 67 CYS A N 1
ATOM 509 C CA . CYS A 1 67 ? 6.219 -7.890 14.600 1.00 97.50 67 CYS A CA 1
ATOM 510 C C . CYS A 1 67 ? 4.704 -7.723 14.432 1.00 97.50 67 CYS A C 1
ATOM 512 O O . CYS A 1 67 ? 4.274 -6.591 14.217 1.00 97.50 67 CYS A O 1
ATOM 514 N N . LEU A 1 68 ? 3.892 -8.782 14.561 1.00 98.31 68 LEU A N 1
ATOM 515 C CA . LEU A 1 68 ? 2.443 -8.766 14.283 1.00 98.31 68 LEU A CA 1
ATOM 516 C C . LEU A 1 68 ? 1.629 -8.079 15.397 1.00 98.31 68 LEU A C 1
ATOM 518 O O . LEU A 1 68 ? 0.882 -8.692 16.164 1.00 98.31 68 LEU A O 1
ATOM 522 N N . HIS A 1 69 ? 1.799 -6.763 15.458 1.00 97.44 69 HIS A N 1
ATOM 523 C CA . HIS A 1 69 ? 1.181 -5.867 16.420 1.00 97.44 69 HIS A CA 1
ATOM 524 C C . HIS A 1 69 ? 0.434 -4.734 15.710 1.00 97.44 69 HIS A C 1
ATOM 526 O O . HIS A 1 69 ? 0.728 -4.390 14.561 1.00 97.44 69 HIS A O 1
ATOM 532 N N . LEU A 1 70 ? -0.508 -4.126 16.424 1.00 97.75 70 LEU A N 1
ATOM 533 C CA . LEU A 1 70 ? -1.222 -2.926 16.005 1.00 97.75 70 LEU A CA 1
ATOM 534 C C . LEU A 1 70 ? -1.118 -1.817 17.052 1.00 97.75 70 LEU A C 1
ATOM 536 O O . LEU A 1 70 ? -0.928 -2.077 18.245 1.00 97.75 70 LEU A O 1
ATOM 540 N N . ASN A 1 71 ? -1.263 -0.580 16.592 1.00 97.19 71 ASN A N 1
ATOM 541 C CA . ASN A 1 71 ? -1.410 0.595 17.439 1.00 97.19 71 ASN A CA 1
ATOM 542 C C . ASN A 1 71 ? -2.830 1.147 17.299 1.00 97.19 71 ASN A C 1
ATOM 544 O O . ASN A 1 71 ? -3.459 1.017 16.248 1.00 97.19 71 ASN A O 1
ATOM 548 N N . LEU A 1 72 ? -3.329 1.775 18.359 1.00 95.88 72 LEU A N 1
ATOM 549 C CA . LEU A 1 72 ? -4.668 2.340 18.423 1.00 95.88 72 LEU A CA 1
ATOM 550 C C . LEU A 1 72 ? -4.649 3.696 19.123 1.00 95.88 72 LEU A C 1
ATOM 552 O O . LEU A 1 72 ? -4.112 3.834 20.223 1.00 95.88 72 LEU A O 1
ATOM 556 N N . TRP A 1 73 ? -5.327 4.670 18.523 1.00 95.31 73 TRP A N 1
ATOM 557 C CA . TRP A 1 73 ? -5.589 5.983 19.101 1.00 95.31 73 TRP A CA 1
ATOM 558 C C . TRP A 1 73 ? -7.093 6.212 19.163 1.00 95.31 73 TRP A C 1
ATOM 560 O O . TRP A 1 73 ? -7.830 5.938 18.213 1.00 95.31 73 TRP A O 1
ATOM 570 N N . LYS A 1 74 ? -7.558 6.751 20.286 1.00 93.69 74 LYS A N 1
ATOM 571 C CA . LYS A 1 74 ? -8.954 7.149 20.469 1.00 93.69 74 LYS A CA 1
ATOM 572 C C . LYS A 1 74 ? -9.044 8.464 21.242 1.00 93.69 74 LYS A C 1
ATOM 574 O O . LYS A 1 74 ? -8.149 8.763 22.029 1.00 93.69 74 LYS A O 1
ATOM 579 N N . PRO A 1 75 ? -10.136 9.229 21.117 1.00 92.12 75 PRO A N 1
ATOM 580 C CA . PRO A 1 75 ? -10.385 10.354 22.011 1.00 92.12 75 PRO A CA 1
ATOM 581 C C . PRO A 1 75 ? -10.540 9.900 23.476 1.00 92.12 75 PRO A C 1
ATOM 583 O O . PRO A 1 75 ? -10.992 8.784 23.757 1.00 92.12 75 PRO A O 1
ATOM 586 N N . ASN A 1 76 ? -10.205 10.768 24.435 1.00 90.44 76 ASN A N 1
ATOM 587 C CA . ASN A 1 76 ? -10.499 10.508 25.847 1.00 90.44 76 ASN A CA 1
ATOM 588 C C . ASN A 1 76 ? -12.013 10.489 26.098 1.00 90.44 76 ASN A C 1
ATOM 590 O O . ASN A 1 76 ? -12.770 11.226 25.470 1.00 90.44 76 ASN A O 1
ATOM 594 N N . ASN A 1 77 ? -12.444 9.708 27.093 1.00 84.56 77 ASN A N 1
ATOM 595 C CA . ASN A 1 77 ? -13.819 9.708 27.616 1.00 84.56 77 ASN A CA 1
ATOM 596 C C . ASN A 1 77 ? -14.913 9.449 26.559 1.00 84.56 77 ASN A C 1
ATOM 598 O O . ASN A 1 77 ? -16.035 9.932 26.692 1.00 84.56 77 ASN A O 1
ATOM 602 N N . VAL A 1 78 ? -14.598 8.680 25.513 1.00 81.12 78 VAL A N 1
ATOM 603 C CA . VAL A 1 78 ? -15.570 8.271 24.489 1.00 81.12 78 VAL A CA 1
ATOM 604 C C . VAL A 1 78 ? -16.647 7.383 25.109 1.00 81.12 78 VAL A C 1
ATOM 606 O O . VAL A 1 78 ? -16.337 6.321 25.646 1.00 81.12 78 VAL A O 1
ATOM 609 N N . THR A 1 79 ? -17.903 7.819 25.003 1.00 78.44 79 THR A N 1
ATOM 610 C CA . THR A 1 79 ? -19.100 7.080 25.440 1.00 78.44 79 THR A CA 1
ATOM 611 C C . THR A 1 79 ? -19.937 6.543 24.275 1.00 78.44 79 THR A C 1
ATOM 613 O O . THR A 1 79 ? -20.766 5.661 24.479 1.00 78.44 79 THR A O 1
ATOM 616 N N . ALA A 1 80 ? -19.727 7.056 23.059 1.00 86.50 80 ALA A N 1
ATOM 617 C CA . ALA A 1 80 ? -20.402 6.621 21.837 1.00 86.50 80 ALA A CA 1
ATOM 618 C C . ALA A 1 80 ? -19.539 5.629 21.039 1.00 86.50 80 ALA A C 1
ATOM 620 O O . ALA A 1 80 ? -18.317 5.662 21.146 1.00 86.50 80 ALA A O 1
ATOM 621 N N . LYS A 1 81 ? -20.161 4.795 20.193 1.00 94.81 81 LYS A N 1
ATOM 622 C CA . LYS A 1 81 ? -19.432 3.966 19.220 1.00 94.81 81 LYS A CA 1
ATOM 623 C C . LYS A 1 81 ? -19.044 4.814 18.002 1.00 94.81 81 LYS A C 1
ATOM 625 O O . LYS A 1 81 ? -19.917 5.287 17.270 1.00 94.81 81 LYS A O 1
ATOM 630 N N . LEU A 1 82 ? -17.749 5.057 17.821 1.00 97.38 82 LEU A N 1
ATOM 631 C CA . LEU A 1 82 ? -17.203 5.934 16.779 1.00 97.38 82 LEU A CA 1
ATOM 632 C C . LEU A 1 82 ? -16.838 5.158 15.505 1.00 97.38 82 LEU A C 1
ATOM 634 O O . LEU A 1 82 ? -16.452 3.995 15.607 1.00 97.38 82 LEU A O 1
ATOM 638 N N . PRO A 1 83 ? -16.873 5.779 14.312 1.00 98.12 83 PRO A N 1
ATOM 639 C CA . PRO A 1 83 ? -16.238 5.205 13.129 1.00 98.12 83 PRO A CA 1
ATOM 640 C C . PRO A 1 83 ? -14.770 4.859 13.382 1.00 98.12 83 PRO A C 1
ATOM 642 O O . PRO A 1 83 ? -14.073 5.556 14.126 1.00 98.12 83 PRO A O 1
ATOM 645 N N . VAL A 1 84 ? -14.317 3.782 12.747 1.00 98.69 84 VAL A N 1
ATOM 646 C CA . VAL A 1 84 ? -12.955 3.264 12.879 1.00 98.69 84 VAL A CA 1
ATOM 647 C C . VAL A 1 84 ? -12.247 3.433 11.542 1.00 98.69 84 VAL A C 1
ATOM 649 O O . VAL A 1 84 ? -12.727 2.933 10.530 1.00 98.69 84 VAL A O 1
ATOM 652 N N . MET A 1 85 ? -11.111 4.120 11.531 1.00 98.62 85 MET A N 1
ATOM 653 C CA . MET A 1 85 ? -10.246 4.245 10.359 1.00 98.62 85 MET A CA 1
ATOM 654 C C . MET A 1 85 ? -9.019 3.356 10.557 1.00 98.62 85 MET A C 1
ATOM 656 O O . MET A 1 85 ? -8.280 3.529 11.526 1.00 98.62 85 MET A O 1
ATOM 660 N N . VAL A 1 86 ? -8.813 2.396 9.657 1.00 98.75 86 VAL A N 1
ATOM 661 C CA . VAL A 1 86 ? -7.734 1.404 9.742 1.00 98.75 86 VAL A CA 1
ATOM 662 C C . VAL A 1 86 ? -6.730 1.648 8.619 1.00 98.75 86 VAL A C 1
ATOM 664 O O . VAL A 1 86 ? -7.073 1.488 7.449 1.00 98.75 86 VAL A O 1
ATOM 667 N N . TRP A 1 87 ? -5.510 2.047 8.982 1.00 98.50 87 TRP A N 1
ATOM 668 C CA . TRP A 1 87 ? -4.439 2.418 8.057 1.00 98.50 87 TRP A CA 1
ATOM 669 C C . TRP A 1 87 ? -3.477 1.276 7.766 1.00 98.50 87 TRP A C 1
ATOM 671 O O . TRP A 1 87 ? -2.774 0.817 8.670 1.00 98.50 87 TRP A O 1
ATOM 681 N N . ILE A 1 88 ? -3.383 0.888 6.498 1.00 98.69 88 ILE A N 1
ATOM 682 C CA . ILE A 1 88 ? -2.399 -0.070 5.994 1.00 98.69 88 ILE A CA 1
ATOM 683 C C . ILE A 1 88 ? -1.271 0.713 5.313 1.00 98.69 88 ILE A C 1
ATOM 685 O O . ILE A 1 88 ? -1.512 1.400 4.324 1.00 98.69 88 ILE A O 1
ATOM 689 N N . TYR A 1 89 ? -0.044 0.608 5.826 1.00 97.56 89 TYR A N 1
ATOM 690 C CA . TYR A 1 89 ? 1.098 1.341 5.270 1.00 97.56 89 TYR A CA 1
ATOM 691 C C . TYR A 1 89 ? 1.597 0.768 3.933 1.00 97.56 89 TYR A C 1
ATOM 693 O O . TYR A 1 89 ? 1.470 -0.434 3.667 1.00 97.56 89 TYR A O 1
ATOM 701 N N . GLY A 1 90 ? 2.212 1.641 3.131 1.00 95.25 90 GLY A N 1
ATOM 702 C CA . GLY A 1 90 ? 2.927 1.330 1.893 1.00 95.25 90 GLY A CA 1
ATOM 703 C C . GLY A 1 90 ? 4.391 0.915 2.088 1.00 95.25 90 GLY A C 1
ATOM 704 O O . GLY A 1 90 ? 4.841 0.675 3.204 1.00 95.25 90 GLY A O 1
ATOM 705 N N . GLY A 1 91 ? 5.141 0.828 0.986 1.00 92.00 91 GLY A N 1
ATOM 706 C CA . GLY A 1 91 ? 6.553 0.397 0.979 1.00 92.00 91 GLY A CA 1
ATOM 707 C C . GLY A 1 91 ? 6.839 -0.803 0.070 1.00 92.00 91 GLY A C 1
ATOM 708 O O . GLY A 1 91 ? 7.674 -1.656 0.385 1.00 92.00 91 GLY A O 1
ATOM 709 N N . GLY A 1 92 ? 6.089 -0.921 -1.035 1.00 91.56 92 GLY A N 1
ATOM 710 C CA . GLY A 1 92 ? 6.316 -1.926 -2.082 1.00 91.56 92 GLY A CA 1
ATOM 711 C C . GLY A 1 92 ? 6.218 -3.385 -1.623 1.00 91.56 92 GLY A C 1
ATOM 712 O O . GLY A 1 92 ? 6.730 -4.263 -2.308 1.00 91.56 92 GLY A O 1
ATOM 713 N N . PHE A 1 93 ? 5.605 -3.646 -0.461 1.00 94.12 93 PHE A N 1
ATOM 714 C CA . PHE A 1 93 ? 5.636 -4.934 0.250 1.00 94.12 93 PHE A CA 1
ATOM 715 C C . PHE A 1 93 ? 7.023 -5.364 0.758 1.00 94.12 93 PHE A C 1
ATOM 717 O O . PHE A 1 93 ? 7.172 -6.491 1.222 1.00 94.12 93 PHE A O 1
ATOM 724 N N . LEU A 1 94 ? 8.031 -4.491 0.713 1.00 91.50 94 LEU A N 1
ATOM 725 C CA . LEU A 1 94 ? 9.419 -4.780 1.099 1.00 91.50 94 LEU A CA 1
ATOM 726 C C . LEU A 1 94 ? 9.848 -4.086 2.384 1.00 91.50 94 LEU A C 1
ATOM 728 O O . LEU A 1 94 ? 10.742 -4.575 3.081 1.00 91.50 94 LEU A O 1
ATOM 732 N N . ASN A 1 95 ? 9.268 -2.919 2.632 1.00 91.38 95 ASN A N 1
ATOM 733 C CA . ASN A 1 95 ? 9.562 -2.060 3.760 1.00 91.38 95 ASN A CA 1
ATOM 734 C C . ASN A 1 95 ? 8.279 -1.370 4.256 1.00 91.38 95 ASN A C 1
ATOM 736 O O . ASN A 1 95 ? 7.211 -1.560 3.676 1.00 91.38 95 ASN A O 1
ATOM 740 N N . GLY A 1 96 ? 8.382 -0.632 5.357 1.00 92.88 96 GLY A N 1
ATOM 741 C CA . GLY A 1 96 ? 7.273 0.094 5.970 1.00 92.88 96 GLY A CA 1
ATOM 742 C C . GLY A 1 96 ? 7.115 -0.222 7.455 1.00 92.88 96 GLY A C 1
ATOM 743 O O . GLY A 1 96 ? 7.650 -1.207 7.967 1.00 92.88 96 GLY A O 1
ATOM 744 N N . THR A 1 97 ? 6.402 0.652 8.169 1.00 93.00 97 THR A N 1
ATOM 745 C CA . THR A 1 97 ? 6.222 0.562 9.624 1.00 93.00 97 THR A CA 1
ATOM 746 C C . THR A 1 97 ? 4.962 1.283 10.094 1.00 93.00 97 THR A C 1
ATOM 748 O O . THR A 1 97 ? 4.580 2.308 9.537 1.00 93.00 97 THR A O 1
ATOM 751 N N . ILE A 1 98 ? 4.365 0.813 11.191 1.00 90.38 98 ILE A N 1
ATOM 752 C CA . ILE A 1 98 ? 3.293 1.525 11.905 1.00 90.38 98 ILE A CA 1
ATOM 753 C C . ILE A 1 98 ? 3.756 2.736 12.723 1.00 90.38 98 ILE A C 1
ATOM 755 O O . ILE A 1 98 ? 2.917 3.529 13.144 1.00 90.38 98 ILE A O 1
ATOM 759 N N . ILE A 1 99 ? 5.061 2.878 12.975 1.00 86.75 99 ILE A N 1
ATOM 760 C CA . ILE A 1 99 ? 5.627 3.974 13.787 1.00 86.75 99 ILE A CA 1
ATOM 761 C C . ILE A 1 99 ? 5.593 5.306 13.020 1.00 86.75 99 ILE A C 1
ATOM 763 O O . ILE A 1 99 ? 5.412 6.369 13.603 1.00 86.75 99 ILE A O 1
ATOM 767 N N . GLY A 1 100 ? 5.724 5.253 11.691 1.00 83.38 100 GLY A N 1
ATOM 768 C CA . GLY A 1 100 ? 5.795 6.434 10.824 1.00 83.38 100 GLY A CA 1
ATOM 769 C C . GLY A 1 100 ? 4.465 7.155 10.595 1.00 83.38 100 GLY A C 1
ATOM 770 O O . GLY A 1 100 ? 4.455 8.172 9.911 1.00 83.38 100 GLY A O 1
ATOM 771 N N . TYR A 1 101 ? 3.360 6.649 11.150 1.00 89.38 101 TYR A N 1
ATOM 772 C CA . TYR A 1 101 ? 2.009 7.164 10.904 1.00 89.38 101 TYR A CA 1
ATOM 773 C C . TYR A 1 101 ? 1.268 7.436 12.220 1.00 89.38 101 TYR A C 1
ATOM 775 O O . TYR A 1 101 ? 0.266 6.768 12.507 1.00 89.38 101 TYR A O 1
ATOM 783 N N . PRO A 1 102 ? 1.768 8.382 13.043 1.00 88.44 102 PRO A N 1
ATOM 784 C CA . PRO A 1 102 ? 1.088 8.803 14.264 1.00 88.44 102 PRO A CA 1
ATOM 785 C C . PRO A 1 102 ? -0.357 9.233 13.970 1.00 88.44 102 PRO A C 1
ATOM 787 O O . PRO A 1 102 ? -0.652 9.802 12.923 1.00 88.44 102 PRO A O 1
ATOM 790 N N . GLY A 1 103 ? -1.283 8.946 14.884 1.00 84.25 103 GLY A N 1
ATOM 791 C CA . GLY A 1 103 ? -2.692 9.321 14.720 1.00 84.25 103 GLY A CA 1
ATOM 792 C C . GLY A 1 103 ? -2.986 10.783 15.053 1.00 84.25 103 GLY A C 1
ATOM 793 O O . GLY A 1 103 ? -4.063 11.290 14.748 1.00 84.25 103 GLY A O 1
ATOM 794 N N . GLU A 1 104 ? -2.063 11.470 15.718 1.00 85.81 104 GLU A N 1
ATOM 795 C CA . GLU A 1 104 ? -2.297 12.735 16.405 1.00 85.81 104 GLU A CA 1
ATOM 796 C C . GLU A 1 104 ? -2.811 13.840 15.472 1.00 85.81 104 GLU A C 1
ATOM 798 O O . GLU A 1 104 ? -3.735 14.559 15.865 1.00 85.81 104 GLU A O 1
ATOM 803 N N . GLY A 1 105 ? -2.242 13.968 14.265 1.00 85.38 105 GLY A N 1
ATOM 804 C CA . GLY A 1 105 ? -2.658 14.957 13.264 1.00 85.38 105 GLY A CA 1
ATOM 805 C C . GLY A 1 105 ? -4.067 14.680 12.743 1.00 85.38 105 GLY A C 1
ATOM 806 O O . GLY A 1 105 ? -4.965 15.513 12.894 1.00 85.38 105 GLY A O 1
ATOM 807 N N . LEU A 1 106 ? -4.285 13.461 12.241 1.00 90.12 106 LEU A N 1
ATOM 808 C CA . LEU A 1 106 ? -5.574 12.994 11.726 1.00 90.12 106 LEU A CA 1
ATOM 809 C C . LEU A 1 106 ? -6.695 13.128 12.770 1.00 90.12 106 LEU A C 1
ATOM 811 O O . LEU A 1 106 ? -7.734 13.734 12.496 1.00 90.12 106 LEU A O 1
ATOM 815 N N . LEU A 1 107 ? -6.488 12.608 13.986 1.00 90.12 107 LEU A N 1
ATOM 816 C CA . LEU A 1 107 ? -7.471 12.708 15.069 1.00 90.12 107 LEU A CA 1
ATOM 817 C C . LEU A 1 107 ? -7.696 14.155 15.513 1.00 90.12 107 LEU A C 1
ATOM 819 O O . LEU A 1 107 ? -8.818 14.507 15.880 1.00 90.12 107 LEU A O 1
ATOM 823 N N . GLY A 1 108 ? -6.653 14.989 15.505 1.00 88.19 108 GLY A N 1
ATOM 824 C CA . GLY A 1 108 ? -6.755 16.408 15.834 1.00 88.19 108 GLY A CA 1
ATOM 825 C C . GLY A 1 108 ? -7.707 17.137 14.889 1.00 88.19 108 GLY A C 1
ATOM 826 O O . GLY A 1 108 ? -8.639 17.805 15.347 1.00 88.19 108 GLY A O 1
ATOM 827 N N . THR A 1 109 ? -7.530 16.951 13.582 1.00 88.19 109 THR A N 1
ATOM 828 C CA . THR A 1 109 ? -8.408 17.535 12.559 1.00 88.19 109 THR A CA 1
ATOM 829 C C . THR A 1 109 ? -9.818 16.942 12.628 1.00 88.19 109 THR A C 1
ATOM 831 O O . THR A 1 109 ? -10.794 17.690 12.676 1.00 88.19 109 THR A O 1
ATOM 834 N N . ALA A 1 110 ? -9.952 15.618 12.766 1.00 91.00 110 ALA A N 1
ATOM 835 C CA . ALA A 1 110 ? -11.246 14.949 12.937 1.00 91.00 110 ALA A CA 1
ATOM 836 C C . ALA A 1 110 ? -12.028 15.472 14.161 1.00 91.00 110 ALA A C 1
ATOM 838 O O . ALA A 1 110 ? -13.245 15.673 14.112 1.00 91.00 110 ALA A O 1
ATOM 839 N N . PHE A 1 111 ? -11.332 15.756 15.266 1.00 88.00 111 PHE A N 1
ATOM 840 C CA . PHE A 1 111 ? -11.931 16.356 16.457 1.00 88.00 111 PHE A CA 1
ATOM 841 C C . PHE A 1 111 ? -12.403 17.794 16.205 1.00 88.00 111 PHE A C 1
ATOM 843 O O . PHE A 1 111 ? -13.507 18.151 16.617 1.00 88.00 111 PHE A O 1
ATOM 850 N N . GLN A 1 112 ? -11.613 18.612 15.501 1.00 87.12 112 GLN A N 1
ATOM 851 C CA . GLN A 1 112 ? -12.006 19.979 15.125 1.00 87.12 112 GLN A CA 1
ATOM 852 C C . GLN A 1 112 ? -13.236 20.006 14.206 1.00 87.12 112 GLN A C 1
ATOM 854 O O . GLN A 1 112 ? -14.020 20.950 14.265 1.00 87.12 112 GLN A O 1
ATOM 859 N N . LEU A 1 113 ? -13.437 18.953 13.411 1.00 86.31 113 LEU A N 1
ATOM 860 C CA . LEU A 1 113 ? -14.632 18.749 12.591 1.00 86.31 113 LEU A CA 1
ATOM 861 C C . LEU A 1 113 ? -15.873 18.310 13.368 1.00 86.31 113 LEU A C 1
ATOM 863 O O . LEU A 1 113 ? -16.950 18.202 12.785 1.00 86.31 113 LEU A O 1
ATOM 867 N N . GLY A 1 114 ? -15.744 17.999 14.659 1.00 89.81 114 GLY A N 1
ATOM 868 C CA . GLY A 1 114 ? -16.823 17.367 15.418 1.00 89.81 114 GLY A CA 1
ATOM 869 C C . GLY A 1 114 ? -17.128 15.936 14.957 1.00 89.81 114 GLY A C 1
ATOM 870 O O . GLY A 1 114 ? -18.195 15.410 15.270 1.00 89.81 114 GLY A O 1
ATOM 871 N N . LYS A 1 115 ? -16.195 15.296 14.239 1.00 93.19 115 LYS A N 1
ATOM 872 C CA . LYS A 1 115 ? -16.297 13.930 13.710 1.00 93.19 115 LYS A CA 1
ATOM 873 C C . LYS A 1 115 ? -15.173 13.040 14.281 1.00 93.19 115 LYS A C 1
ATOM 875 O O . LYS A 1 115 ? -14.322 12.572 13.529 1.00 93.19 115 LYS A O 1
ATOM 880 N N . PRO A 1 116 ? -15.106 12.827 15.610 1.00 94.50 116 PRO A N 1
ATOM 881 C CA . PRO A 1 116 ? -14.030 12.052 16.227 1.00 94.50 116 PRO A CA 1
ATOM 882 C C . PRO A 1 116 ? -14.032 10.574 15.798 1.00 94.50 116 PRO A C 1
ATOM 884 O O . PRO A 1 116 ? -15.048 9.895 15.890 1.00 94.50 116 PRO A O 1
ATOM 887 N N . VAL A 1 117 ? -12.872 10.030 15.436 1.00 96.31 117 VAL A N 1
ATOM 888 C CA . VAL A 1 117 ? -12.718 8.625 15.011 1.00 96.31 117 VAL A CA 1
ATOM 889 C C . VAL A 1 117 ? -11.846 7.823 15.976 1.00 96.31 117 VAL A C 1
ATOM 891 O O . VAL A 1 117 ? -11.070 8.394 16.744 1.00 96.31 117 VAL A O 1
ATOM 894 N N . VAL A 1 118 ? -11.955 6.494 15.925 1.00 97.62 118 VAL A N 1
ATOM 895 C CA . VAL A 1 118 ? -10.901 5.589 16.410 1.00 97.62 118 VAL A CA 1
ATOM 896 C C . VAL A 1 118 ? -9.962 5.298 15.245 1.00 97.62 118 VAL A C 1
ATOM 898 O O . VAL A 1 118 ? -10.420 4.995 14.146 1.00 97.62 118 VAL A O 1
ATOM 901 N N . TYR A 1 119 ? -8.659 5.388 15.477 1.00 97.81 119 TYR A N 1
ATOM 902 C CA . TYR A 1 119 ? -7.638 5.155 14.461 1.00 97.81 119 TYR A CA 1
ATOM 903 C C . TYR A 1 119 ? -6.797 3.936 14.824 1.00 97.81 119 TYR A C 1
ATOM 905 O O . TYR A 1 119 ? -6.380 3.804 15.976 1.00 97.81 119 TYR A O 1
ATOM 913 N N . VAL A 1 120 ? -6.554 3.059 13.852 1.00 98.44 120 VAL A N 1
ATOM 914 C CA . VAL A 1 120 ? -5.783 1.823 14.027 1.00 98.44 120 VAL A CA 1
ATOM 915 C C . VAL A 1 120 ? -4.734 1.710 12.926 1.00 98.44 120 VAL A C 1
ATOM 917 O O . VAL A 1 120 ? -5.053 1.894 11.756 1.00 98.44 120 VAL A O 1
ATOM 920 N N . THR A 1 121 ? -3.504 1.347 13.282 1.00 97.94 121 THR A N 1
ATOM 921 C CA . THR A 1 121 ? -2.441 0.969 12.334 1.00 97.94 121 THR A CA 1
ATOM 922 C C . THR A 1 121 ? -1.976 -0.449 12.643 1.00 97.94 121 THR A C 1
ATOM 924 O O . THR A 1 121 ? -1.961 -0.837 13.809 1.00 97.94 121 THR A O 1
ATOM 927 N N . MET A 1 122 ? -1.589 -1.240 11.638 1.00 98.00 122 MET A N 1
ATOM 928 C CA . MET A 1 122 ? -1.110 -2.614 11.850 1.00 98.00 122 MET A CA 1
ATOM 929 C C . MET A 1 122 ? 0.168 -2.913 11.071 1.00 98.00 122 MET A C 1
ATOM 931 O O . MET A 1 122 ? 0.313 -2.509 9.919 1.00 98.00 122 MET A O 1
ATOM 935 N N . ASN A 1 123 ? 1.095 -3.627 11.711 1.00 98.12 123 ASN A N 1
ATOM 936 C CA . ASN A 1 123 ? 2.201 -4.271 11.013 1.00 98.12 123 ASN A CA 1
ATOM 937 C C . ASN A 1 123 ? 1.680 -5.466 10.224 1.00 98.12 123 ASN A C 1
ATOM 939 O O . ASN A 1 123 ? 0.732 -6.119 10.649 1.00 98.12 123 ASN A O 1
ATOM 943 N N . TYR A 1 124 ? 2.337 -5.779 9.116 1.00 98.75 124 TYR A N 1
ATOM 944 C CA . TYR A 1 124 ? 2.172 -7.021 8.366 1.00 98.75 124 TYR A CA 1
ATOM 945 C C . TYR A 1 124 ? 3.537 -7.461 7.835 1.00 98.75 124 TYR A C 1
ATOM 947 O O . TYR A 1 124 ? 4.414 -6.619 7.622 1.00 98.75 124 TYR A O 1
ATOM 955 N N . ARG A 1 125 ? 3.755 -8.770 7.651 1.00 98.56 125 ARG A N 1
ATOM 956 C CA . ARG A 1 125 ? 5.050 -9.263 7.162 1.00 98.56 125 ARG A CA 1
ATOM 957 C C . ARG A 1 125 ? 5.335 -8.754 5.748 1.00 98.56 125 ARG A C 1
ATOM 959 O O . ARG A 1 125 ? 4.447 -8.687 4.899 1.00 98.56 125 ARG A O 1
ATOM 966 N N . LEU A 1 126 ? 6.605 -8.448 5.508 1.00 96.38 126 LEU A N 1
ATOM 967 C CA . LEU A 1 126 ? 7.143 -7.862 4.280 1.00 96.38 126 LEU A CA 1
ATOM 968 C C . LEU A 1 126 ? 8.200 -8.789 3.669 1.00 96.38 126 LEU A C 1
ATOM 970 O O . LEU A 1 126 ? 8.597 -9.782 4.286 1.00 96.38 126 LEU A O 1
ATOM 974 N N . GLY A 1 127 ? 8.653 -8.467 2.460 1.00 94.12 127 GLY A N 1
ATOM 975 C CA . GLY A 1 127 ? 9.709 -9.185 1.759 1.00 94.12 127 GLY A CA 1
ATOM 976 C C . GLY A 1 127 ? 9.432 -10.681 1.702 1.00 94.12 127 GLY A C 1
ATOM 977 O O . GLY A 1 127 ? 8.286 -11.123 1.580 1.00 94.12 127 GLY A O 1
ATOM 978 N N . ILE A 1 128 ? 10.485 -11.477 1.861 1.00 95.25 128 ILE A N 1
ATOM 979 C CA . ILE A 1 128 ? 10.371 -12.939 1.815 1.00 95.25 128 ILE A CA 1
ATOM 980 C C . ILE A 1 128 ? 9.572 -13.501 3.001 1.00 95.25 128 ILE A C 1
ATOM 982 O O . ILE A 1 128 ? 9.052 -14.607 2.918 1.00 95.25 128 ILE A O 1
ATOM 986 N N . TYR A 1 129 ? 9.436 -12.751 4.100 1.00 97.19 129 TYR A N 1
ATOM 987 C CA . TYR A 1 129 ? 8.689 -13.181 5.287 1.00 97.19 129 TYR A CA 1
ATOM 988 C C . TYR A 1 129 ? 7.175 -13.097 5.077 1.00 97.19 129 TYR A C 1
ATOM 990 O O . TYR A 1 129 ? 6.432 -13.925 5.608 1.00 97.19 129 TYR A O 1
ATOM 998 N N . GLY A 1 130 ? 6.715 -12.098 4.320 1.00 97.50 130 GLY A N 1
ATOM 999 C CA . GLY A 1 130 ? 5.303 -11.904 3.981 1.00 97.50 130 GLY A CA 1
ATOM 1000 C C . GLY A 1 130 ? 4.908 -12.507 2.639 1.00 97.50 130 GLY A C 1
ATOM 1001 O O . GLY A 1 130 ? 3.753 -12.887 2.444 1.00 97.50 130 GLY A O 1
ATOM 1002 N N . PHE A 1 131 ? 5.857 -12.600 1.714 1.00 96.81 131 PHE A N 1
ATOM 1003 C CA . PHE A 1 131 ? 5.616 -12.982 0.328 1.00 96.81 131 PHE A CA 1
ATOM 1004 C C . PHE A 1 131 ? 6.740 -13.886 -0.201 1.00 96.81 131 PHE A C 1
ATOM 1006 O O . PHE A 1 131 ? 7.398 -13.528 -1.181 1.00 96.81 131 PHE A O 1
ATOM 1013 N N . PRO A 1 132 ? 6.997 -15.043 0.437 1.00 95.62 132 PRO A N 1
ATOM 1014 C CA . PRO A 1 132 ? 8.074 -15.932 0.020 1.00 95.62 132 PRO A CA 1
ATOM 1015 C C . PRO A 1 132 ? 7.854 -16.378 -1.440 1.00 95.62 132 PRO A C 1
ATOM 1017 O O . PRO A 1 132 ? 6.741 -16.774 -1.801 1.00 95.62 132 PRO A O 1
ATOM 1020 N N . PRO A 1 133 ? 8.877 -16.273 -2.306 1.00 94.12 133 PRO A N 1
ATOM 1021 C CA . PRO A 1 133 ? 8.721 -16.496 -3.739 1.00 94.12 133 PRO A CA 1
ATOM 1022 C C . PRO A 1 133 ? 8.880 -17.977 -4.119 1.00 94.12 133 PRO A C 1
ATOM 1024 O O . PRO A 1 133 ? 9.271 -18.803 -3.298 1.00 94.12 133 PRO A O 1
ATOM 1027 N N . GLY A 1 134 ? 8.618 -18.311 -5.384 1.00 95.12 134 GLY A N 1
ATOM 1028 C CA . GLY A 1 134 ? 8.891 -19.636 -5.950 1.00 95.12 134 GLY A CA 1
ATOM 1029 C C . GLY A 1 134 ? 7.824 -20.697 -5.671 1.00 95.12 134 GLY A C 1
ATOM 1030 O O . GLY A 1 134 ? 6.957 -20.560 -4.804 1.00 95.12 134 GLY A O 1
ATOM 1031 N N . THR A 1 135 ? 7.886 -21.778 -6.446 1.00 96.94 135 THR A N 1
ATOM 1032 C CA . THR A 1 135 ? 6.888 -22.865 -6.432 1.00 96.94 135 THR A CA 1
ATOM 1033 C C . THR A 1 135 ? 6.903 -23.688 -5.143 1.00 96.94 135 THR A C 1
ATOM 1035 O O . THR A 1 135 ? 5.875 -24.211 -4.721 1.00 96.94 135 THR A O 1
ATOM 1038 N N . GLN A 1 136 ? 8.041 -23.745 -4.458 1.00 97.19 136 GLN A N 1
ATOM 1039 C CA . GLN A 1 136 ? 8.190 -24.394 -3.159 1.00 97.19 136 GLN A CA 1
ATOM 1040 C C . GLN A 1 136 ? 7.365 -23.683 -2.079 1.00 97.19 136 GLN A C 1
ATOM 1042 O O . GLN A 1 136 ? 6.711 -24.336 -1.266 1.00 97.19 136 GLN A O 1
ATOM 1047 N N . SER A 1 137 ? 7.323 -22.348 -2.118 1.00 96.56 137 SER A N 1
ATOM 1048 C CA . SER A 1 137 ? 6.479 -21.540 -1.231 1.00 96.56 137 SER A CA 1
ATOM 1049 C C . SER A 1 137 ? 4.990 -21.777 -1.491 1.00 96.56 137 SER A C 1
ATOM 1051 O O . SER A 1 137 ? 4.203 -21.840 -0.546 1.00 96.56 137 SER A O 1
ATOM 1053 N N . GLU A 1 138 ? 4.597 -21.959 -2.756 1.00 96.94 138 GLU A N 1
ATOM 1054 C CA . GLU A 1 138 ? 3.233 -22.356 -3.129 1.00 96.94 138 GLU A CA 1
ATOM 1055 C C . GLU A 1 138 ? 2.874 -23.736 -2.572 1.00 96.94 138 GLU A C 1
ATOM 1057 O O . GLU A 1 138 ? 1.872 -23.871 -1.869 1.00 96.94 138 GLU A O 1
ATOM 1062 N N . ALA A 1 139 ? 3.727 -24.737 -2.804 1.00 96.62 139 ALA A N 1
ATOM 1063 C CA . ALA A 1 139 ? 3.532 -26.098 -2.308 1.00 96.62 139 ALA A CA 1
ATOM 1064 C C . ALA A 1 139 ? 3.450 -26.167 -0.771 1.00 96.62 139 ALA A C 1
ATOM 1066 O O . ALA A 1 139 ? 2.717 -26.990 -0.224 1.00 96.62 139 ALA A O 1
ATOM 1067 N N . ALA A 1 140 ? 4.158 -25.276 -0.071 1.00 96.00 140 ALA A N 1
ATOM 1068 C CA . ALA A 1 140 ? 4.124 -25.157 1.384 1.00 96.00 140 ALA A CA 1
ATOM 1069 C C . ALA A 1 140 ? 2.928 -24.344 1.928 1.00 96.00 140 ALA A C 1
ATOM 1071 O O . ALA A 1 140 ? 2.807 -24.183 3.146 1.00 96.00 140 ALA A O 1
ATOM 1072 N N . GLY A 1 141 ? 2.060 -23.796 1.066 1.00 96.31 141 GLY A N 1
ATOM 1073 C CA . GLY A 1 141 ? 0.944 -22.931 1.472 1.00 96.31 141 GLY A CA 1
ATOM 1074 C C . GLY A 1 141 ? 1.387 -21.579 2.051 1.00 96.31 141 GLY A C 1
ATOM 1075 O O . GLY A 1 141 ? 0.639 -20.943 2.802 1.00 96.31 141 GLY A O 1
ATOM 1076 N N . ALA A 1 142 ? 2.604 -21.143 1.722 1.00 97.38 142 ALA A N 1
ATOM 1077 C CA . ALA A 1 142 ? 3.277 -19.991 2.312 1.00 97.38 142 ALA A CA 1
ATOM 1078 C C . ALA A 1 142 ? 3.110 -18.693 1.504 1.00 97.38 142 ALA A C 1
ATOM 1080 O O . ALA A 1 142 ? 3.749 -17.699 1.816 1.00 97.38 142 ALA A O 1
ATOM 1081 N N . LEU A 1 143 ? 2.261 -18.659 0.475 1.00 97.31 143 LEU A N 1
ATOM 1082 C CA . LEU A 1 143 ? 2.042 -17.442 -0.313 1.00 97.31 143 LEU A CA 1
ATOM 1083 C C . LEU A 1 143 ? 1.149 -16.422 0.409 1.00 97.31 143 LEU A C 1
ATOM 1085 O O . LEU A 1 143 ? 0.284 -16.784 1.217 1.00 97.31 143 LEU A O 1
ATOM 1089 N N . ASN A 1 144 ? 1.338 -15.144 0.060 1.00 98.00 144 ASN A N 1
ATOM 1090 C CA . ASN A 1 144 ? 0.496 -14.008 0.462 1.00 98.00 144 ASN A CA 1
ATOM 1091 C C . ASN A 1 144 ? 0.282 -13.882 1.984 1.00 98.00 144 ASN A C 1
ATOM 1093 O O . ASN A 1 144 ? -0.787 -13.475 2.441 1.00 98.00 144 ASN A O 1
ATOM 1097 N N . LEU A 1 145 ? 1.288 -14.235 2.790 1.00 98.81 145 LEU A N 1
ATOM 1098 C CA . LEU A 1 145 ? 1.215 -14.174 4.252 1.00 98.81 145 LEU A CA 1
ATOM 1099 C C . LEU A 1 145 ? 1.004 -12.747 4.754 1.00 98.81 145 LEU A C 1
ATOM 1101 O O . LEU A 1 145 ? 0.204 -12.561 5.659 1.00 98.81 145 LEU A O 1
ATOM 1105 N N . GLY A 1 146 ? 1.619 -11.746 4.117 1.00 98.69 146 GLY A N 1
ATOM 1106 C CA . GLY A 1 146 ? 1.391 -10.338 4.452 1.00 98.69 146 GLY A CA 1
ATOM 1107 C C . GLY A 1 146 ? -0.077 -9.911 4.293 1.00 98.69 146 GLY A C 1
ATOM 1108 O O . GLY A 1 146 ? -0.611 -9.217 5.153 1.00 98.69 146 GLY A O 1
ATOM 1109 N N . LEU A 1 147 ? -0.784 -10.392 3.259 1.00 98.81 147 LEU A N 1
ATOM 1110 C CA . LEU A 1 147 ? -2.227 -10.125 3.094 1.00 98.81 147 LEU A CA 1
ATOM 1111 C C . LEU A 1 147 ? -3.073 -10.862 4.143 1.00 98.81 147 LEU A C 1
ATOM 1113 O O . LEU A 1 147 ? -4.083 -10.339 4.620 1.00 98.81 147 LEU A O 1
ATOM 1117 N N . LYS A 1 148 ? -2.649 -12.071 4.533 1.00 98.88 148 LYS A N 1
ATOM 1118 C CA . LYS A 1 148 ? -3.281 -12.856 5.606 1.00 98.88 148 LYS A CA 1
ATOM 1119 C C . LYS A 1 148 ? -3.069 -12.208 6.982 1.00 98.88 148 LYS A C 1
ATOM 1121 O O . LYS A 1 148 ? -3.988 -12.232 7.795 1.00 98.88 148 LYS A O 1
ATOM 1126 N N . ASP A 1 149 ? -1.915 -11.586 7.219 1.00 98.94 149 ASP A N 1
ATOM 1127 C CA . ASP A 1 149 ? -1.617 -10.801 8.427 1.00 98.94 149 ASP A CA 1
ATOM 1128 C C . ASP A 1 149 ? -2.565 -9.611 8.551 1.00 98.94 149 ASP A C 1
ATOM 1130 O O . ASP A 1 149 ? -3.245 -9.459 9.565 1.00 98.94 149 ASP A O 1
ATOM 1134 N N . GLN A 1 150 ? -2.686 -8.824 7.477 1.00 98.88 150 GLN A N 1
ATOM 1135 C CA . GLN A 1 150 ? -3.642 -7.719 7.407 1.00 98.88 150 GLN A CA 1
ATOM 1136 C C . GLN A 1 150 ? -5.068 -8.212 7.665 1.00 98.88 150 GLN A C 1
ATOM 1138 O O . GLN A 1 150 ? -5.784 -7.632 8.476 1.00 98.88 150 GLN A O 1
ATOM 1143 N N . ARG A 1 151 ? -5.477 -9.317 7.028 1.00 98.81 151 ARG A N 1
ATOM 1144 C CA . ARG A 1 151 ? -6.814 -9.891 7.211 1.00 98.81 151 ARG A CA 1
ATOM 1145 C C . ARG A 1 151 ? -7.091 -10.266 8.666 1.00 98.81 151 ARG A C 1
ATOM 1147 O O . ARG A 1 151 ? -8.155 -9.921 9.176 1.00 98.81 151 ARG A O 1
ATOM 1154 N N . LEU A 1 152 ? -6.144 -10.919 9.336 1.00 98.81 152 LEU A N 1
ATOM 1155 C CA . LEU A 1 152 ? -6.286 -11.276 10.745 1.00 98.81 152 LEU A CA 1
ATOM 1156 C C . LEU A 1 152 ? -6.344 -10.030 11.645 1.00 98.81 152 LEU A C 1
ATOM 1158 O O . LEU A 1 152 ? -7.129 -10.000 12.590 1.00 98.81 152 LEU A O 1
ATOM 1162 N N . ALA A 1 153 ? -5.583 -8.977 11.337 1.00 98.81 153 ALA A N 1
ATOM 1163 C CA . ALA A 1 153 ? -5.687 -7.702 12.047 1.00 98.81 153 ALA A CA 1
ATOM 1164 C C . ALA A 1 153 ? -7.075 -7.054 11.873 1.00 98.81 153 ALA A C 1
ATOM 1166 O O . ALA A 1 153 ? -7.634 -6.530 12.836 1.00 98.81 153 ALA A O 1
ATOM 1167 N N . LEU A 1 154 ? -7.679 -7.131 10.681 1.00 98.81 154 LEU A N 1
ATOM 1168 C CA . LEU A 1 154 ? -9.047 -6.645 10.447 1.00 98.81 154 LEU A CA 1
ATOM 1169 C C . LEU A 1 154 ? -10.095 -7.453 11.221 1.00 98.81 154 LEU A C 1
ATOM 1171 O O . LEU A 1 154 ? -11.049 -6.884 11.753 1.00 98.81 154 LEU A O 1
ATOM 1175 N N . GLU A 1 155 ? -9.916 -8.767 11.322 1.00 98.44 155 GLU A N 1
ATOM 1176 C CA . GLU A 1 155 ? -10.769 -9.631 12.144 1.00 98.44 155 GLU A CA 1
ATOM 1177 C C . GLU A 1 155 ? -10.603 -9.320 13.636 1.00 98.44 155 GLU A C 1
ATOM 1179 O O . GLU A 1 155 ? -11.597 -9.217 14.354 1.00 98.44 155 GLU A O 1
ATOM 1184 N N . TRP A 1 156 ? -9.377 -9.032 14.085 1.00 98.50 156 TRP A N 1
ATOM 1185 C CA . TRP A 1 156 ? -9.132 -8.525 15.432 1.00 98.50 156 TRP A CA 1
ATOM 1186 C C . TRP A 1 156 ? -9.868 -7.203 15.678 1.00 98.50 156 TRP A C 1
ATOM 1188 O O . TRP A 1 156 ? -10.505 -7.050 16.721 1.00 98.50 156 TRP A O 1
ATOM 1198 N N . VAL A 1 157 ? -9.837 -6.258 14.729 1.00 98.62 157 VAL A N 1
ATOM 1199 C CA . VAL A 1 157 ? -10.581 -4.991 14.839 1.00 98.62 157 VAL A CA 1
ATOM 1200 C C . VAL A 1 157 ? -12.079 -5.269 14.956 1.00 98.62 157 VAL A C 1
ATOM 1202 O O . VAL A 1 157 ? -12.704 -4.772 15.891 1.00 98.62 157 VAL A O 1
ATOM 1205 N N . ARG A 1 158 ? -12.654 -6.106 14.083 1.00 97.38 158 ARG A N 1
ATOM 1206 C CA . ARG A 1 158 ? -14.072 -6.502 14.159 1.00 97.38 158 ARG A CA 1
ATOM 1207 C C . ARG A 1 158 ? -14.440 -7.024 15.552 1.00 97.38 158 ARG A C 1
ATOM 1209 O O . ARG A 1 158 ? -15.466 -6.622 16.096 1.00 97.38 158 ARG A O 1
ATOM 1216 N N . ASP A 1 159 ? -13.606 -7.890 16.120 1.00 96.81 159 ASP A N 1
ATOM 1217 C CA . ASP A 1 159 ? -13.930 -8.611 17.354 1.00 96.81 159 ASP A CA 1
ATOM 1218 C C . ASP A 1 159 ? -13.659 -7.796 18.631 1.00 96.81 159 ASP A C 1
ATOM 1220 O O . ASP A 1 159 ? -14.286 -8.044 19.660 1.00 96.81 159 ASP A O 1
ATOM 1224 N N . ASN A 1 160 ? -12.754 -6.808 18.586 1.00 96.94 160 ASN A N 1
ATOM 1225 C CA . ASN A 1 160 ? -12.244 -6.148 19.795 1.00 96.94 160 ASN A CA 1
ATOM 1226 C C . ASN A 1 160 ? -12.472 -4.632 19.847 1.00 96.94 160 ASN A C 1
ATOM 1228 O O . ASN A 1 160 ? -12.448 -4.057 20.938 1.00 96.94 160 ASN A O 1
ATOM 1232 N N . ILE A 1 161 ? -12.689 -3.951 18.714 1.00 97.81 161 ILE A N 1
ATOM 1233 C CA . ILE A 1 161 ? -12.633 -2.477 18.672 1.00 97.81 161 ILE A CA 1
ATOM 1234 C C . ILE A 1 161 ? -13.734 -1.794 19.490 1.00 97.81 161 ILE A C 1
ATOM 1236 O O . ILE A 1 161 ? -13.555 -0.666 19.957 1.00 97.81 161 ILE A O 1
ATOM 1240 N N . GLU A 1 162 ? -14.844 -2.492 19.737 1.00 96.50 162 GLU A N 1
ATOM 1241 C CA . GLU A 1 162 ? -15.926 -2.004 20.592 1.00 96.50 162 GLU A CA 1
ATOM 1242 C C . GLU A 1 162 ? -15.453 -1.710 22.022 1.00 96.50 162 GLU A C 1
ATOM 1244 O O . GLU A 1 162 ? -15.854 -0.702 22.606 1.00 96.50 162 GLU A O 1
ATOM 1249 N N . LEU A 1 163 ? -14.513 -2.499 22.555 1.00 94.19 163 LEU A N 1
ATOM 1250 C CA . LEU A 1 163 ? -13.919 -2.275 23.881 1.00 94.19 163 LEU A CA 1
ATOM 1251 C C . LEU A 1 163 ? -13.122 -0.964 23.952 1.00 94.19 163 LEU A C 1
ATOM 1253 O O . LEU A 1 163 ? -12.929 -0.395 25.028 1.00 94.19 163 LEU A O 1
ATOM 1257 N N . PHE A 1 164 ? -12.691 -0.457 22.799 1.00 95.00 164 PHE A N 1
ATOM 1258 C CA . PHE A 1 164 ? -11.989 0.813 22.664 1.00 95.00 164 PHE A CA 1
ATOM 1259 C C . PHE A 1 164 ? -12.936 1.965 22.285 1.00 95.00 164 PHE A C 1
ATOM 1261 O O . PHE A 1 164 ? -12.504 3.116 22.229 1.00 95.00 164 PHE A O 1
ATOM 1268 N N . GLY A 1 165 ? -14.240 1.714 22.135 1.00 96.19 165 GLY A N 1
ATOM 1269 C CA . GLY A 1 165 ? -15.241 2.716 21.751 1.00 96.19 165 GLY A CA 1
ATOM 1270 C C . GLY A 1 165 ? -15.392 2.904 20.240 1.00 96.19 165 GLY A C 1
ATOM 1271 O O . GLY A 1 165 ? -15.996 3.885 19.810 1.00 96.19 165 GLY A O 1
ATOM 1272 N N . GLY A 1 166 ? -14.846 1.996 19.430 1.00 97.81 166 GLY A N 1
ATOM 1273 C CA . GLY A 1 166 ? -15.129 1.936 17.998 1.00 97.81 166 GLY A CA 1
ATOM 1274 C C . GLY A 1 166 ? -16.443 1.210 17.704 1.00 97.81 166 GLY A C 1
ATOM 1275 O O . GLY A 1 166 ? -16.912 0.394 18.493 1.00 97.81 166 GLY A O 1
ATOM 1276 N N . ASP A 1 167 ? -17.044 1.494 16.557 1.00 98.06 167 ASP A N 1
ATOM 1277 C CA . ASP A 1 167 ? -18.153 0.727 15.999 1.00 98.06 167 ASP A CA 1
ATOM 1278 C C . ASP A 1 167 ? -17.599 -0.278 14.974 1.00 98.06 167 ASP A C 1
ATOM 1280 O O . ASP A 1 167 ? -17.164 0.148 13.896 1.00 98.06 167 ASP A O 1
ATOM 1284 N N . PRO A 1 168 ? -17.621 -1.597 15.251 1.00 97.75 168 PRO A N 1
ATOM 1285 C CA . PRO A 1 168 ? -17.121 -2.598 14.307 1.00 97.75 168 PRO A CA 1
ATOM 1286 C C . PRO A 1 168 ? -17.911 -2.620 12.988 1.00 97.75 168 PRO A C 1
ATOM 1288 O O . PRO A 1 168 ? -17.402 -3.102 11.982 1.00 97.75 168 PRO A O 1
ATOM 1291 N N . ASN A 1 169 ? -19.120 -2.044 12.947 1.00 97.94 169 ASN A N 1
ATOM 1292 C CA . ASN A 1 169 ? -19.917 -1.926 11.723 1.00 97.94 169 ASN A CA 1
ATOM 1293 C C . ASN A 1 169 ? -19.632 -0.641 10.934 1.00 97.94 169 ASN A C 1
ATOM 1295 O O . ASN A 1 169 ? -20.262 -0.409 9.904 1.00 97.94 169 ASN A O 1
ATOM 1299 N N . ARG A 1 170 ? -18.731 0.230 11.409 1.00 98.38 170 ARG A N 1
ATOM 1300 C CA . ARG A 1 170 ? -18.349 1.494 10.751 1.00 98.38 170 ARG A CA 1
ATOM 1301 C C . ARG A 1 170 ? -16.836 1.584 10.569 1.00 98.38 170 ARG A C 1
ATOM 1303 O O . ARG A 1 170 ? -16.234 2.625 10.822 1.00 98.38 170 ARG A O 1
ATOM 1310 N N . VAL A 1 171 ? -16.242 0.479 10.129 1.00 98.81 171 VAL A N 1
ATOM 1311 C CA . VAL A 1 171 ? -14.822 0.395 9.784 1.00 98.81 171 VAL A CA 1
ATOM 1312 C C . VAL A 1 171 ? -14.609 0.882 8.348 1.00 98.81 171 VAL A C 1
ATOM 1314 O O . VAL A 1 171 ? -15.292 0.436 7.425 1.00 98.81 171 VAL A O 1
ATOM 1317 N N . MET A 1 172 ? -13.659 1.790 8.157 1.00 98.75 172 MET A N 1
ATOM 1318 C CA . MET A 1 172 ? -13.134 2.214 6.864 1.00 98.75 172 MET A CA 1
ATOM 1319 C C . MET A 1 172 ? -11.670 1.793 6.770 1.00 98.75 172 MET A C 1
ATOM 1321 O O . MET A 1 172 ? -10.889 2.076 7.680 1.00 98.75 172 MET A O 1
ATOM 1325 N N . LEU A 1 173 ? -11.299 1.151 5.665 1.00 98.81 173 LEU A N 1
ATOM 1326 C CA . LEU A 1 173 ? -9.896 0.897 5.360 1.00 98.81 173 LEU A CA 1
ATOM 1327 C C . LEU A 1 173 ? -9.324 2.065 4.578 1.00 98.81 173 LEU A C 1
ATOM 1329 O O . LEU A 1 173 ? -9.994 2.617 3.706 1.00 98.81 173 LEU A O 1
ATOM 1333 N N . PHE A 1 174 ? -8.076 2.403 4.849 1.00 98.38 174 PHE A N 1
ATOM 1334 C CA . PHE A 1 174 ? -7.319 3.283 3.985 1.00 98.38 174 PHE A CA 1
ATOM 1335 C C . PHE A 1 174 ? -5.848 2.906 3.981 1.00 98.38 174 PHE A C 1
ATOM 1337 O O . PHE A 1 174 ? -5.355 2.273 4.914 1.00 98.38 174 PHE A O 1
ATOM 1344 N N . GLY A 1 175 ? -5.161 3.229 2.900 1.00 98.31 175 GLY A N 1
ATOM 1345 C CA . GLY A 1 175 ? -3.759 2.894 2.740 1.00 98.31 175 GLY A CA 1
ATOM 1346 C C . GLY A 1 175 ? -3.173 3.623 1.553 1.00 98.31 175 GLY A C 1
ATOM 1347 O O . GLY A 1 175 ? -3.918 4.048 0.669 1.00 98.31 175 GLY A O 1
ATOM 1348 N N . GLU A 1 176 ? -1.850 3.713 1.547 1.00 97.69 176 GLU A N 1
ATOM 1349 C CA . GLU A 1 176 ? -1.068 4.328 0.480 1.00 97.69 176 GLU A CA 1
ATOM 1350 C C . GLU A 1 176 ? -0.145 3.299 -0.180 1.00 97.69 176 GLU A C 1
ATOM 1352 O O . GLU A 1 176 ? 0.307 2.353 0.472 1.00 97.69 176 GLU A O 1
ATOM 1357 N N . SER A 1 177 ? 0.081 3.421 -1.491 1.00 97.12 177 SER A N 1
ATOM 1358 C CA . SER A 1 177 ? 0.982 2.550 -2.257 1.00 97.12 177 SER A CA 1
ATOM 1359 C C . SER A 1 177 ? 0.637 1.062 -2.100 1.00 97.12 177 SER A C 1
ATOM 1361 O O . SER A 1 177 ? -0.496 0.641 -2.338 1.00 97.12 177 SER A O 1
ATOM 1363 N N . ALA A 1 178 ? 1.582 0.226 -1.659 1.00 96.69 178 ALA A N 1
ATOM 1364 C CA . ALA A 1 178 ? 1.341 -1.181 -1.327 1.00 96.69 178 ALA A CA 1
ATOM 1365 C C . ALA A 1 178 ? 0.220 -1.371 -0.283 1.00 96.69 178 ALA A C 1
ATOM 1367 O O . ALA A 1 178 ? -0.478 -2.387 -0.299 1.00 96.69 178 ALA A O 1
ATOM 1368 N N . GLY A 1 179 ? -0.010 -0.383 0.581 1.00 98.25 179 GLY A N 1
ATOM 1369 C CA . GLY A 1 179 ? -1.150 -0.308 1.486 1.00 98.25 179 GLY A CA 1
ATOM 1370 C C . GLY A 1 179 ? -2.471 -0.056 0.759 1.00 98.25 179 GLY A C 1
ATOM 1371 O O . GLY A 1 179 ? -3.451 -0.742 1.036 1.00 98.25 179 GLY A O 1
ATOM 1372 N N . ALA A 1 180 ? -2.508 0.832 -0.237 1.00 98.56 180 ALA A N 1
ATOM 1373 C CA . ALA A 1 180 ? -3.679 1.028 -1.101 1.00 98.56 180 ALA A CA 1
ATOM 1374 C C . ALA A 1 180 ? -3.993 -0.220 -1.939 1.00 98.56 180 ALA A C 1
ATOM 1376 O O . ALA A 1 180 ? -5.146 -0.640 -2.043 1.00 98.56 180 ALA A O 1
ATOM 1377 N N . MET A 1 181 ? -2.960 -0.872 -2.480 1.00 98.12 181 MET A N 1
ATOM 1378 C CA . MET A 1 181 ? -3.091 -2.175 -3.141 1.00 98.12 181 MET A CA 1
ATOM 1379 C C . MET A 1 181 ? -3.636 -3.226 -2.171 1.00 98.12 181 MET A C 1
ATOM 1381 O O . MET A 1 181 ? -4.506 -4.012 -2.526 1.00 98.12 181 MET A O 1
ATOM 1385 N N . SER A 1 182 ? -3.166 -3.213 -0.924 1.00 98.75 182 SER A N 1
ATOM 1386 C CA . SER A 1 182 ? -3.664 -4.092 0.133 1.00 98.75 182 SER A CA 1
ATOM 1387 C C . SER A 1 182 ? -5.140 -3.842 0.435 1.00 98.75 182 SER A C 1
ATOM 1389 O O . SER A 1 182 ? -5.903 -4.802 0.495 1.00 98.75 182 SER A O 1
ATOM 1391 N N . VAL A 1 183 ? -5.579 -2.581 0.539 1.00 98.88 183 VAL A N 1
ATOM 1392 C CA . VAL A 1 183 ? -7.006 -2.226 0.653 1.00 98.88 183 VAL A CA 1
ATOM 1393 C C . VAL A 1 183 ? -7.799 -2.822 -0.512 1.00 98.88 183 VAL A C 1
ATOM 1395 O O . VAL A 1 183 ? -8.817 -3.480 -0.288 1.00 98.88 183 VAL A O 1
ATOM 1398 N N . ALA A 1 184 ? -7.301 -2.674 -1.741 1.00 98.44 184 ALA A N 1
ATOM 1399 C CA . ALA A 1 184 ? -7.915 -3.271 -2.919 1.00 98.44 184 ALA A CA 1
ATOM 1400 C C . ALA A 1 184 ? -7.988 -4.808 -2.823 1.00 98.44 184 ALA A C 1
ATOM 1402 O O . ALA A 1 184 ? -9.040 -5.386 -3.083 1.00 98.44 184 ALA A O 1
ATOM 1403 N N . TYR A 1 185 ? -6.931 -5.492 -2.376 1.00 98.62 185 TYR A N 1
ATOM 1404 C CA . TYR A 1 185 ? -6.949 -6.948 -2.193 1.00 98.62 185 TYR A CA 1
ATOM 1405 C C . TYR A 1 185 ? -7.900 -7.409 -1.088 1.00 98.62 185 TYR A C 1
ATOM 1407 O O . TYR A 1 185 ? -8.564 -8.431 -1.253 1.00 98.62 185 TYR A O 1
ATOM 1415 N N . GLN A 1 186 ? -8.053 -6.646 -0.002 1.00 98.75 186 GLN A N 1
ATOM 1416 C CA . GLN A 1 186 ? -9.084 -6.928 1.002 1.00 98.75 186 GLN A CA 1
ATOM 1417 C C . GLN A 1 186 ? -10.499 -6.801 0.408 1.00 98.75 186 GLN A C 1
ATOM 1419 O O . GLN A 1 186 ? -11.399 -7.528 0.828 1.00 98.75 186 GLN A O 1
ATOM 1424 N N . MET A 1 187 ? -10.705 -5.946 -0.605 1.00 98.50 187 MET A N 1
ATOM 1425 C CA . MET A 1 187 ? -11.961 -5.897 -1.369 1.00 98.50 187 MET A CA 1
ATOM 1426 C C . MET A 1 187 ? -12.144 -7.097 -2.303 1.00 98.50 187 MET A C 1
ATOM 1428 O O . MET A 1 187 ? -13.293 -7.457 -2.557 1.00 98.50 187 MET A O 1
ATOM 1432 N N . LEU A 1 188 ? -11.066 -7.711 -2.801 1.00 98.31 188 LEU A N 1
ATOM 1433 C CA . LEU A 1 188 ? -11.122 -8.921 -3.638 1.00 98.31 188 LEU A CA 1
ATOM 1434 C C . LEU A 1 188 ? -11.299 -10.211 -2.826 1.00 98.31 188 LEU A C 1
ATOM 1436 O O . LEU A 1 188 ? -11.633 -11.244 -3.403 1.00 98.31 188 LEU A O 1
ATOM 1440 N N . TYR A 1 189 ? -11.090 -10.158 -1.506 1.00 98.25 189 TYR A N 1
ATOM 1441 C CA . TYR A 1 189 ? -11.134 -11.324 -0.626 1.00 98.25 189 TYR A CA 1
ATOM 1442 C C . TYR A 1 189 ? -12.394 -12.174 -0.850 1.00 98.25 189 TYR A C 1
ATOM 1444 O O . TYR A 1 189 ? -13.516 -11.668 -0.756 1.00 98.25 189 TYR A O 1
ATOM 1452 N N . ASN A 1 190 ? -12.198 -13.465 -1.129 1.00 97.50 190 ASN A N 1
ATOM 1453 C CA . ASN A 1 190 ? -13.231 -14.445 -1.464 1.00 97.50 190 ASN A CA 1
ATOM 1454 C C . ASN A 1 190 ? -14.230 -13.919 -2.508 1.00 97.50 190 ASN A C 1
ATOM 1456 O O . ASN A 1 190 ? -15.441 -13.939 -2.277 1.00 97.50 190 ASN A O 1
ATOM 1460 N N . ASP A 1 191 ? -13.717 -13.411 -3.633 1.00 96.94 191 ASP A N 1
ATOM 1461 C CA . ASP A 1 191 ? -14.508 -12.854 -4.741 1.00 96.94 191 ASP A CA 1
ATOM 1462 C C . ASP A 1 191 ? -15.449 -11.713 -4.304 1.00 96.94 191 ASP A C 1
ATOM 1464 O O . ASP A 1 191 ? -16.561 -11.549 -4.808 1.00 96.94 191 ASP A O 1
ATOM 1468 N N . GLY A 1 192 ? -15.003 -10.910 -3.335 1.00 96.75 192 GLY A N 1
ATOM 1469 C CA . GLY A 1 192 ? -15.774 -9.806 -2.768 1.00 96.75 192 GLY A CA 1
ATOM 1470 C C . GLY A 1 192 ? -16.594 -10.157 -1.529 1.00 96.75 192 GLY A C 1
ATOM 1471 O O . GLY A 1 192 ? -17.238 -9.276 -0.957 1.00 96.75 192 GLY A O 1
ATOM 1472 N N . ASN A 1 193 ? -16.555 -11.404 -1.057 1.00 96.19 193 ASN A N 1
ATOM 1473 C CA . ASN A 1 193 ? -17.113 -11.762 0.242 1.00 96.19 193 ASN A CA 1
ATOM 1474 C C . ASN A 1 193 ? -16.116 -11.477 1.376 1.00 96.19 193 ASN A C 1
ATOM 1476 O O . ASN A 1 193 ? -15.568 -12.377 2.015 1.00 96.19 193 ASN A O 1
ATOM 1480 N N . HIS A 1 194 ? -15.922 -10.193 1.668 1.00 92.75 194 HIS A N 1
ATOM 1481 C CA . HIS A 1 194 ? -15.040 -9.724 2.739 1.00 92.75 194 HIS A CA 1
ATOM 1482 C C . HIS A 1 194 ? -15.558 -10.012 4.166 1.00 92.75 194 HIS A C 1
ATOM 1484 O O . HIS A 1 194 ? -14.839 -9.752 5.133 1.00 92.75 194 HIS A O 1
ATOM 1490 N N . GLY A 1 195 ? -16.769 -10.556 4.338 1.00 93.00 195 GLY A N 1
ATOM 1491 C CA . GLY A 1 195 ? -17.322 -10.914 5.650 1.00 93.00 195 GLY A CA 1
ATOM 1492 C C . GLY A 1 195 ? -17.724 -9.723 6.529 1.00 93.00 195 GLY A C 1
ATOM 1493 O O . GLY A 1 195 ? -17.746 -9.855 7.750 1.00 93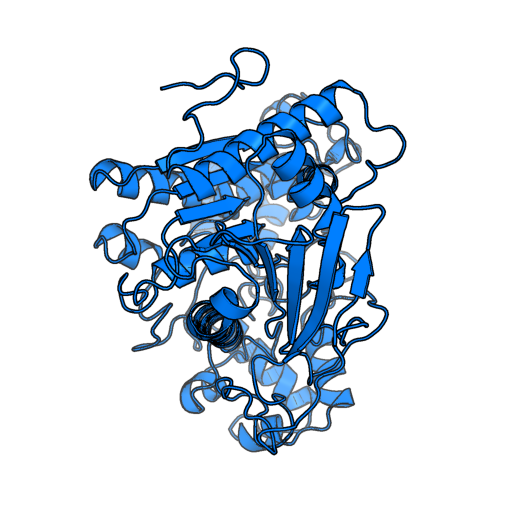.00 195 GLY A O 1
ATOM 1494 N N . GLY A 1 196 ? -18.005 -8.557 5.936 1.00 92.12 196 GLY A N 1
ATOM 1495 C CA . GLY A 1 196 ? -18.506 -7.390 6.672 1.00 92.12 196 GLY A CA 1
ATOM 1496 C C . GLY A 1 196 ? -17.459 -6.642 7.507 1.00 92.12 196 GLY A C 1
ATOM 1497 O O . GLY A 1 196 ? -17.834 -5.794 8.306 1.00 92.12 196 GLY A O 1
ATOM 1498 N N . VAL A 1 197 ? -16.160 -6.927 7.339 1.00 96.44 197 VAL A N 1
ATOM 1499 C CA . VAL A 1 197 ? -15.085 -6.373 8.197 1.00 96.44 197 VAL A CA 1
ATOM 1500 C C . VAL A 1 197 ? -14.759 -4.889 7.949 1.00 96.44 197 VAL A C 1
ATOM 1502 O O . VAL A 1 197 ? -14.024 -4.286 8.723 1.00 96.44 197 VAL A O 1
ATOM 1505 N N . PHE A 1 198 ? -15.308 -4.285 6.890 1.00 98.62 198 PHE A N 1
ATOM 1506 C CA . PHE A 1 198 ? -15.229 -2.850 6.583 1.00 98.62 198 PHE A CA 1
ATOM 1507 C C . PHE A 1 198 ? -16.370 -2.432 5.654 1.00 98.62 198 PHE A C 1
ATOM 1509 O O . PHE A 1 198 ? -16.940 -3.264 4.959 1.00 98.62 198 PHE A O 1
ATOM 1516 N N . ARG A 1 199 ? -16.718 -1.146 5.630 1.00 98.38 199 ARG A N 1
ATOM 1517 C CA . ARG A 1 199 ? -17.843 -0.613 4.843 1.00 98.38 199 ARG A CA 1
ATOM 1518 C C . ARG A 1 199 ? -17.497 0.565 3.935 1.00 98.38 199 ARG A C 1
ATOM 1520 O O . ARG A 1 199 ? -18.370 1.046 3.221 1.00 98.38 199 ARG A O 1
ATOM 1527 N N . ALA A 1 200 ? -16.263 1.052 4.007 1.00 98.62 200 ALA A N 1
ATOM 15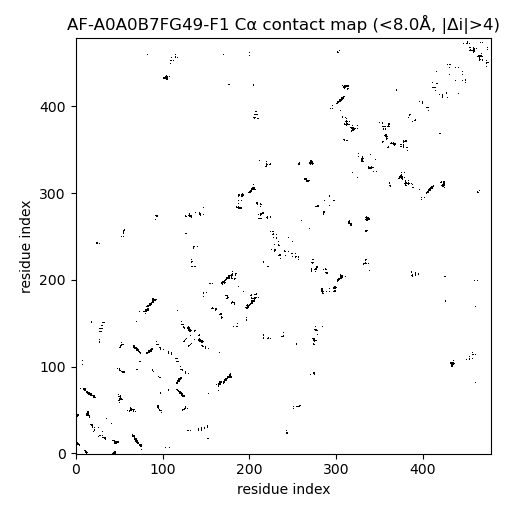28 C CA . ALA A 1 200 ? -15.719 2.069 3.117 1.00 98.62 200 ALA A CA 1
ATOM 1529 C C . ALA A 1 200 ? -14.226 1.809 2.885 1.00 98.62 200 ALA A C 1
ATOM 1531 O O . ALA A 1 200 ? -13.570 1.181 3.723 1.00 98.62 200 ALA A O 1
ATOM 1532 N N . ALA A 1 201 ? -13.703 2.298 1.764 1.00 98.75 201 ALA A N 1
ATOM 1533 C CA . ALA A 1 201 ? -12.294 2.168 1.412 1.00 98.75 201 ALA A CA 1
ATOM 1534 C C . ALA A 1 201 ? -11.727 3.477 0.847 1.00 98.75 201 ALA A C 1
ATOM 1536 O O . ALA A 1 201 ? -12.410 4.197 0.120 1.00 98.75 201 ALA A O 1
ATOM 1537 N N . LEU A 1 202 ? -10.464 3.768 1.143 1.00 98.62 202 LEU A N 1
ATOM 1538 C CA . LEU A 1 202 ? -9.704 4.829 0.494 1.00 98.62 202 LEU A CA 1
ATOM 1539 C C . LEU A 1 202 ? -8.348 4.288 0.044 1.00 98.62 202 LEU A C 1
ATOM 1541 O O . LEU A 1 202 ? -7.578 3.766 0.842 1.00 98.62 202 LEU A O 1
ATOM 1545 N N . MET A 1 203 ? -8.084 4.383 -1.250 1.00 98.62 203 MET A N 1
ATOM 1546 C CA . MET A 1 203 ? -6.873 3.876 -1.882 1.00 98.62 203 MET A CA 1
ATOM 1547 C C . MET A 1 203 ? -6.078 5.055 -2.433 1.00 98.62 203 MET A C 1
ATOM 1549 O O . MET A 1 203 ? -6.486 5.671 -3.419 1.00 98.62 203 MET A O 1
ATOM 1553 N N . GLU A 1 204 ? -4.972 5.375 -1.776 1.00 97.81 204 GLU A N 1
ATOM 1554 C CA . GLU A 1 204 ? -4.047 6.436 -2.164 1.00 97.81 204 GLU A CA 1
ATOM 1555 C C . GLU A 1 204 ? -2.892 5.833 -2.967 1.00 97.81 204 GLU A C 1
ATOM 1557 O O . GLU A 1 204 ? -2.125 5.018 -2.465 1.00 97.81 204 GLU A O 1
ATOM 1562 N N . SER A 1 205 ? -2.808 6.154 -4.254 1.00 97.56 205 SER A N 1
ATOM 1563 C CA . SER A 1 205 ? -1.757 5.633 -5.135 1.00 97.56 205 SER A CA 1
ATOM 1564 C C . SER A 1 205 ? -1.722 4.101 -5.193 1.00 97.56 205 SER A C 1
ATOM 1566 O O . SER A 1 205 ? -0.682 3.458 -5.062 1.00 97.56 205 SER A O 1
ATOM 1568 N N . GLY A 1 206 ? -2.884 3.483 -5.412 1.00 96.69 206 GLY A N 1
ATOM 1569 C CA . GLY A 1 206 ? -2.983 2.046 -5.649 1.00 96.69 206 GLY A CA 1
ATOM 1570 C C . GLY A 1 206 ? -4.386 1.596 -6.038 1.00 96.69 206 GLY A C 1
ATOM 1571 O O . GLY A 1 206 ? -5.388 2.214 -5.689 1.00 96.69 206 GLY A O 1
ATOM 1572 N N . ALA A 1 207 ? -4.451 0.504 -6.788 1.00 97.19 207 ALA A N 1
ATOM 1573 C CA . ALA A 1 207 ? -5.678 -0.120 -7.267 1.00 97.19 207 ALA A CA 1
ATOM 1574 C C . ALA A 1 207 ? -5.466 -1.644 -7.398 1.00 97.19 207 ALA A C 1
ATOM 1576 O O . ALA A 1 207 ? -4.321 -2.103 -7.321 1.00 97.19 207 ALA A O 1
ATOM 1577 N N . PRO A 1 208 ? -6.522 -2.451 -7.641 1.00 96.44 208 PRO A N 1
ATOM 1578 C CA . PRO A 1 208 ? -6.402 -3.909 -7.749 1.00 96.44 208 PRO A CA 1
ATOM 1579 C C . PRO A 1 208 ? -5.287 -4.390 -8.690 1.00 96.44 208 PRO A C 1
ATOM 1581 O O . PRO A 1 208 ? -4.594 -5.352 -8.379 1.00 96.44 208 PRO A O 1
ATOM 1584 N N . SER A 1 209 ? -5.096 -3.710 -9.824 1.00 94.06 209 SER A N 1
ATOM 1585 C CA . SER A 1 209 ? -4.137 -4.096 -10.871 1.00 94.06 209 SER A CA 1
ATOM 1586 C C . SER A 1 209 ? -2.814 -3.314 -10.833 1.00 94.06 209 SER A C 1
ATOM 1588 O O . SER A 1 209 ? -2.054 -3.391 -11.792 1.00 94.06 209 SER A O 1
ATOM 1590 N N . THR A 1 210 ? -2.540 -2.543 -9.772 1.00 93.38 210 THR A N 1
ATOM 1591 C CA . THR A 1 210 ? -1.303 -1.742 -9.649 1.00 93.38 210 THR A CA 1
ATOM 1592 C C . THR A 1 210 ? -0.054 -2.607 -9.516 1.00 93.38 210 THR A C 1
ATOM 1594 O O . THR A 1 210 ? 0.996 -2.304 -10.081 1.00 93.38 210 THR A O 1
ATOM 1597 N N . TYR A 1 211 ? -0.147 -3.715 -8.781 1.00 89.31 211 TYR A N 1
ATOM 1598 C CA . TYR A 1 211 ? 0.920 -4.706 -8.740 1.00 89.31 211 TYR A CA 1
ATOM 1599 C C . TYR A 1 211 ? 0.674 -5.756 -9.820 1.00 89.31 211 TYR A C 1
ATOM 1601 O O . TYR A 1 211 ? -0.406 -6.348 -9.894 1.00 89.31 211 TYR A O 1
ATOM 1609 N N . ALA A 1 212 ? 1.695 -6.035 -10.629 1.00 86.69 212 ALA A N 1
ATOM 1610 C CA . ALA A 1 212 ? 1.679 -7.147 -11.569 1.00 86.69 212 ALA A CA 1
ATOM 1611 C C . ALA A 1 212 ? 1.774 -8.476 -10.798 1.00 86.69 212 ALA A C 1
ATOM 1613 O O . ALA A 1 212 ? 2.849 -9.061 -10.647 1.00 86.69 212 ALA A O 1
ATOM 1614 N N . ALA A 1 213 ? 0.643 -8.938 -10.259 1.00 88.88 213 ALA A N 1
ATOM 1615 C CA . ALA A 1 213 ? 0.558 -10.222 -9.578 1.00 88.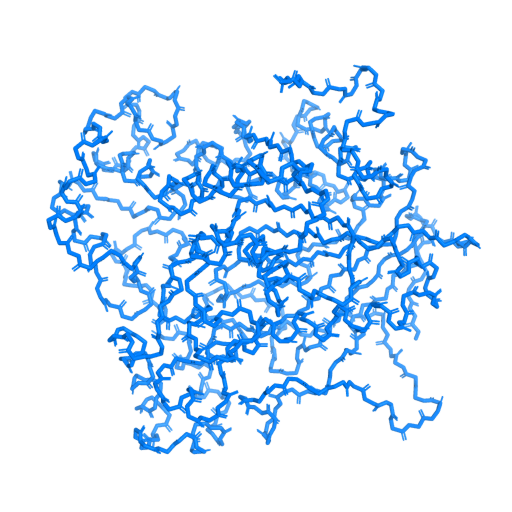88 213 ALA A CA 1
ATOM 1616 C C . ALA A 1 213 ? 0.782 -11.339 -10.606 1.00 88.88 213 ALA A C 1
ATOM 1618 O O . ALA A 1 213 ? -0.027 -11.542 -11.513 1.00 88.88 213 ALA A O 1
ATOM 1619 N N . LEU A 1 214 ? 1.899 -12.051 -10.465 1.00 91.50 214 LEU A N 1
ATOM 1620 C CA . LEU A 1 214 ? 2.307 -13.146 -11.342 1.00 91.50 214 LEU A CA 1
ATOM 1621 C C . LEU A 1 214 ? 2.335 -14.466 -10.552 1.00 91.50 214 LEU A C 1
ATOM 1623 O O . LEU A 1 214 ? 2.480 -14.426 -9.326 1.00 91.50 214 LEU A O 1
ATOM 1627 N N . PRO A 1 215 ? 2.182 -15.629 -11.213 1.00 94.12 215 PRO A N 1
ATOM 1628 C CA . PRO A 1 215 ? 2.208 -16.929 -10.542 1.00 94.12 215 PRO A CA 1
ATOM 1629 C C . PRO A 1 215 ? 3.553 -17.224 -9.876 1.00 94.12 215 PRO A C 1
ATOM 1631 O O . PRO A 1 215 ? 4.588 -16.718 -10.313 1.00 94.12 215 PRO A O 1
ATOM 1634 N N . ALA A 1 216 ? 3.559 -18.113 -8.881 1.00 94.50 216 ALA A N 1
ATOM 1635 C CA . ALA A 1 216 ? 4.778 -18.555 -8.197 1.00 94.50 216 ALA A CA 1
ATOM 1636 C C . ALA A 1 216 ? 5.839 -19.145 -9.149 1.00 94.50 216 ALA A C 1
ATOM 1638 O O . ALA A 1 216 ? 7.036 -19.018 -8.896 1.00 94.50 216 ALA A O 1
ATOM 1639 N N . SER A 1 217 ? 5.403 -19.724 -10.272 1.00 94.38 217 SER A N 1
ATOM 1640 C CA . SER A 1 217 ? 6.256 -20.274 -11.331 1.00 94.38 217 SER A CA 1
ATOM 1641 C C . SER A 1 217 ? 6.888 -19.225 -12.257 1.00 94.38 217 SER A C 1
ATOM 1643 O O . SER A 1 217 ? 7.607 -19.591 -13.186 1.00 94.38 217 SER A O 1
ATOM 1645 N N . TYR A 1 218 ? 6.603 -17.931 -12.073 1.00 92.62 218 TYR A N 1
ATOM 1646 C CA . TYR A 1 218 ? 7.222 -16.867 -12.864 1.00 92.62 218 TYR A CA 1
ATOM 1647 C C . TYR A 1 218 ? 8.752 -16.878 -12.656 1.00 92.62 218 TYR A C 1
ATOM 1649 O O . TYR A 1 218 ? 9.187 -16.856 -11.501 1.00 92.62 218 TYR A O 1
ATOM 1657 N N . PRO A 1 219 ? 9.590 -16.900 -13.717 1.00 92.38 219 PRO A N 1
ATOM 1658 C CA . PRO A 1 219 ? 11.024 -17.168 -13.567 1.00 92.38 219 PRO A CA 1
ATOM 1659 C C . PRO A 1 219 ? 11.767 -16.250 -12.581 1.00 92.38 219 PRO A C 1
ATOM 1661 O O . PRO A 1 219 ? 12.530 -16.779 -11.773 1.00 92.38 219 PRO A O 1
ATOM 1664 N N . PRO A 1 220 ? 11.513 -14.925 -12.526 1.00 91.12 220 PRO A N 1
ATOM 1665 C CA . PRO A 1 220 ? 12.110 -14.068 -11.498 1.00 91.12 220 PRO A CA 1
ATOM 1666 C C . PRO A 1 220 ? 11.750 -14.445 -10.054 1.00 91.12 220 PRO A C 1
ATOM 1668 O O . PRO A 1 220 ? 12.560 -14.224 -9.157 1.00 91.12 220 PRO A O 1
ATOM 1671 N N . ARG A 1 221 ? 10.569 -15.032 -9.803 1.00 92.81 221 ARG A N 1
ATOM 1672 C CA . ARG A 1 221 ? 10.189 -15.538 -8.470 1.00 92.81 221 ARG A CA 1
ATOM 1673 C C . ARG A 1 221 ? 10.937 -16.822 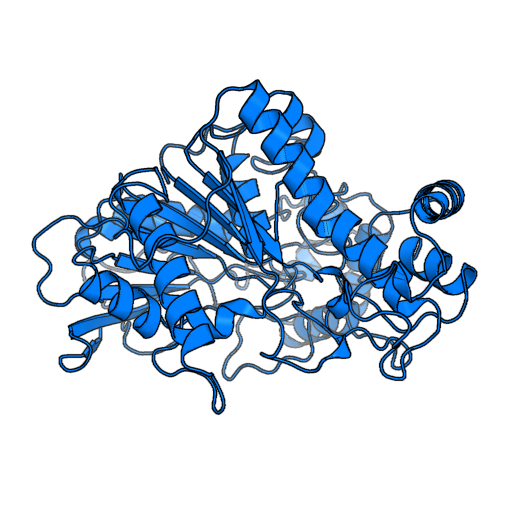-8.135 1.00 92.81 221 ARG A C 1
ATOM 1675 O O . ARG A 1 221 ? 11.427 -16.961 -7.021 1.00 92.81 221 ARG A O 1
ATOM 1682 N N . GLN A 1 222 ? 11.072 -17.737 -9.093 1.00 94.50 222 GLN A N 1
ATOM 1683 C CA . GLN A 1 222 ? 11.857 -18.951 -8.866 1.00 94.50 222 GLN A CA 1
ATOM 1684 C C . GLN A 1 222 ? 13.334 -18.615 -8.624 1.00 94.50 222 GLN A C 1
ATOM 1686 O O . GLN A 1 222 ? 13.917 -19.090 -7.660 1.00 94.50 222 GLN A O 1
ATOM 1691 N N . ALA A 1 223 ? 13.910 -17.705 -9.410 1.00 93.56 223 ALA A N 1
ATOM 1692 C CA . ALA A 1 223 ? 15.280 -17.245 -9.202 1.00 93.56 223 ALA A CA 1
ATOM 1693 C C . ALA A 1 223 ? 15.469 -16.513 -7.857 1.00 93.56 223 ALA A C 1
ATOM 1695 O O . ALA A 1 223 ? 16.515 -16.659 -7.227 1.00 93.56 223 ALA A O 1
ATOM 1696 N N . ALA A 1 224 ? 14.461 -15.769 -7.379 1.00 93.75 224 ALA A N 1
ATOM 1697 C CA . ALA A 1 224 ? 14.473 -15.200 -6.031 1.00 93.75 224 ALA A CA 1
ATOM 1698 C C . ALA A 1 224 ? 14.488 -16.291 -4.948 1.00 93.75 224 ALA A C 1
ATOM 1700 O O . ALA A 1 224 ? 15.260 -16.194 -3.997 1.00 93.75 224 ALA A O 1
ATOM 1701 N N . TYR A 1 225 ? 13.674 -17.340 -5.100 1.00 95.75 225 TYR A N 1
ATOM 1702 C CA . TYR A 1 225 ? 13.682 -18.484 -4.188 1.00 95.75 225 TYR A CA 1
ATOM 1703 C C . TYR A 1 225 ? 15.048 -19.180 -4.169 1.00 95.75 225 TYR A C 1
ATOM 1705 O O . TYR A 1 225 ? 15.625 -19.373 -3.100 1.00 95.75 225 TYR A O 1
ATOM 1713 N N . ASP A 1 226 ? 15.596 -19.487 -5.346 1.00 95.94 226 ASP A N 1
ATOM 1714 C CA . ASP A 1 226 ? 16.877 -20.180 -5.484 1.00 95.94 226 ASP A CA 1
ATOM 1715 C C . ASP A 1 226 ? 18.027 -19.362 -4.870 1.00 95.94 226 ASP A C 1
ATOM 1717 O O . ASP A 1 226 ? 18.924 -19.918 -4.235 1.00 95.94 226 ASP A O 1
ATOM 1721 N N . PHE A 1 227 ? 17.991 -18.031 -5.010 1.00 94.62 227 PHE A N 1
ATOM 1722 C CA . PHE A 1 227 ? 18.942 -17.128 -4.362 1.00 94.62 227 PHE A CA 1
ATOM 1723 C C . PHE A 1 227 ? 18.898 -17.256 -2.835 1.00 94.62 227 PHE A C 1
ATOM 1725 O O . PHE A 1 227 ? 19.944 -17.415 -2.204 1.00 94.62 227 PHE A O 1
ATOM 1732 N N . ILE A 1 228 ? 17.699 -17.220 -2.245 1.00 95.50 228 ILE A N 1
ATOM 1733 C CA . ILE A 1 228 ? 17.518 -17.308 -0.790 1.00 95.50 228 ILE A CA 1
ATOM 1734 C C . ILE A 1 228 ? 17.970 -18.682 -0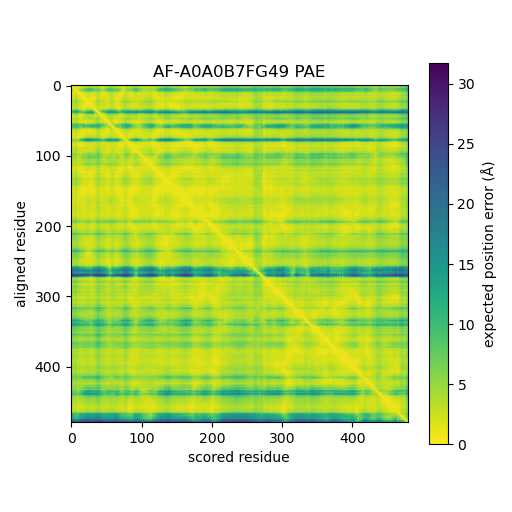.287 1.00 95.50 228 ILE A C 1
ATOM 1736 O O . ILE A 1 228 ? 18.745 -18.747 0.662 1.00 95.50 228 ILE A O 1
ATOM 1740 N N . ALA A 1 229 ? 17.546 -19.764 -0.949 1.00 96.62 229 ALA A N 1
ATOM 1741 C CA . ALA A 1 229 ? 17.923 -21.128 -0.586 1.00 96.62 229 ALA A CA 1
ATOM 1742 C C . ALA A 1 229 ? 19.445 -21.324 -0.603 1.00 96.62 229 ALA A C 1
ATOM 1744 O O . ALA A 1 229 ? 20.014 -21.827 0.365 1.00 96.62 229 ALA A O 1
ATOM 1745 N N . ASN A 1 230 ? 20.125 -20.845 -1.649 1.00 96.81 230 ASN A N 1
ATOM 1746 C CA . ASN A 1 230 ? 21.583 -20.905 -1.727 1.00 96.81 230 ASN A CA 1
ATOM 1747 C C . ASN A 1 230 ? 22.258 -20.068 -0.631 1.00 96.81 230 ASN A C 1
ATOM 1749 O O . ASN A 1 230 ? 23.217 -20.533 -0.015 1.00 96.81 230 ASN A O 1
ATOM 1753 N N . ALA A 1 231 ? 21.761 -18.857 -0.364 1.00 96.19 231 ALA A N 1
ATOM 1754 C CA . ALA A 1 231 ? 22.315 -17.975 0.661 1.00 96.19 231 ALA A CA 1
ATOM 1755 C C . ALA A 1 231 ? 22.189 -18.560 2.078 1.00 96.19 231 ALA A C 1
ATOM 1757 O O . ALA A 1 231 ? 23.066 -18.340 2.910 1.00 96.19 231 ALA A O 1
ATOM 1758 N N . THR A 1 232 ? 21.139 -19.341 2.347 1.00 96.50 232 THR A N 1
ATOM 1759 C CA . THR A 1 232 ? 20.940 -20.030 3.632 1.00 96.50 232 THR A CA 1
ATOM 1760 C C . THR A 1 232 ? 21.545 -21.436 3.678 1.00 96.50 232 THR A C 1
ATOM 1762 O O . THR A 1 232 ? 21.421 -22.110 4.697 1.00 96.50 232 THR A O 1
ATOM 1765 N N . GLY A 1 233 ? 22.171 -21.909 2.594 1.00 96.62 233 GLY A N 1
ATOM 1766 C CA . GLY A 1 233 ? 22.722 -23.266 2.496 1.00 96.62 233 GLY A CA 1
ATOM 1767 C C . GLY A 1 233 ? 21.667 -24.379 2.427 1.00 96.62 233 GLY A C 1
ATOM 1768 O O . GLY A 1 233 ? 21.977 -25.530 2.731 1.00 96.62 233 GLY A O 1
ATOM 1769 N N . CYS A 1 234 ? 20.432 -24.048 2.046 1.00 96.25 234 CYS A N 1
ATOM 1770 C CA . CYS A 1 234 ? 19.334 -24.997 1.897 1.00 96.25 234 CYS A CA 1
ATOM 1771 C C . CYS A 1 234 ? 19.300 -25.625 0.503 1.00 96.25 234 CYS A C 1
ATOM 1773 O O . CYS A 1 234 ? 19.655 -24.997 -0.495 1.00 96.25 234 CYS A O 1
ATOM 1775 N N . LEU A 1 235 ? 18.823 -26.870 0.430 1.00 93.69 235 LEU A N 1
ATOM 1776 C CA . LEU A 1 235 ? 18.525 -27.517 -0.846 1.00 93.69 235 LEU A CA 1
ATOM 1777 C C . LEU A 1 235 ? 17.296 -26.863 -1.491 1.00 93.69 235 LEU A C 1
ATOM 1779 O O . LEU A 1 235 ? 16.362 -26.453 -0.802 1.00 93.69 235 LEU A O 1
ATOM 1783 N N . LEU A 1 236 ? 17.282 -26.781 -2.824 1.00 91.69 236 LEU A N 1
ATOM 1784 C CA . LEU A 1 236 ? 16.213 -26.102 -3.567 1.00 91.69 236 LEU A CA 1
ATOM 1785 C C . LEU A 1 236 ? 14.841 -26.772 -3.401 1.00 91.69 236 LEU A C 1
ATOM 1787 O O . LEU A 1 236 ? 13.817 -26.116 -3.562 1.00 91.69 236 LEU A O 1
ATOM 1791 N N . ASP A 1 237 ? 14.790 -28.060 -3.084 1.00 91.44 237 ASP A N 1
ATOM 1792 C CA . ASP A 1 237 ? 13.561 -28.820 -2.849 1.00 91.44 237 ASP A CA 1
ATOM 1793 C C . ASP A 1 237 ? 13.164 -28.912 -1.363 1.00 91.44 237 ASP A C 1
ATOM 1795 O O . ASP A 1 237 ? 12.136 -29.509 -1.046 1.00 91.44 237 ASP A O 1
ATOM 1799 N N . ASP A 1 238 ? 13.917 -28.276 -0.457 1.00 90.56 238 ASP A N 1
ATOM 1800 C CA . ASP A 1 238 ? 13.684 -28.331 0.989 1.00 90.56 238 ASP A CA 1
ATOM 1801 C C . ASP A 1 238 ? 13.223 -26.980 1.566 1.00 90.56 238 ASP A C 1
ATOM 1803 O O . ASP A 1 238 ? 14.001 -26.177 2.093 1.00 90.56 238 ASP A O 1
ATOM 1807 N N . PHE A 1 239 ? 11.910 -26.742 1.514 1.00 94.06 239 PHE A N 1
ATOM 1808 C CA . PHE A 1 239 ? 11.300 -25.563 2.138 1.00 94.06 239 PHE A CA 1
ATOM 1809 C C . PHE A 1 239 ? 11.372 -25.595 3.678 1.00 94.06 239 PHE A C 1
ATOM 1811 O O . PHE A 1 239 ? 11.368 -24.546 4.329 1.00 94.06 239 PHE A O 1
ATOM 1818 N N . GLU A 1 240 ? 11.448 -26.781 4.292 1.00 94.44 240 GLU A N 1
ATOM 1819 C CA . GLU A 1 240 ? 11.575 -26.901 5.749 1.00 94.44 240 GLU A CA 1
ATOM 1820 C C . GLU A 1 240 ? 12.946 -26.421 6.228 1.00 94.44 240 GLU A C 1
ATOM 1822 O O . GLU A 1 240 ? 13.035 -25.793 7.287 1.00 94.44 240 GLU A O 1
ATOM 1827 N N . CYS A 1 241 ? 14.004 -26.641 5.443 1.00 95.25 241 CYS A N 1
ATOM 1828 C CA . CYS A 1 241 ? 15.308 -26.045 5.710 1.00 95.25 241 CYS A CA 1
ATOM 1829 C C . CYS A 1 241 ? 15.211 -24.517 5.786 1.00 95.25 241 CYS A C 1
ATOM 1831 O O . CYS A 1 241 ? 15.665 -23.934 6.769 1.00 95.25 241 CYS A O 1
ATOM 1833 N N . LEU A 1 242 ? 14.543 -23.865 4.822 1.00 93.69 242 LEU A N 1
ATOM 1834 C CA . LEU A 1 242 ? 14.351 -22.408 4.841 1.00 93.69 242 LEU A CA 1
ATOM 1835 C C . LEU A 1 242 ? 13.589 -21.942 6.083 1.00 93.69 242 LEU A C 1
ATOM 1837 O O . LEU A 1 242 ? 13.955 -20.940 6.701 1.00 93.69 242 LEU A O 1
ATOM 1841 N N . ARG A 1 243 ? 12.552 -22.679 6.498 1.00 94.38 243 ARG A N 1
ATOM 1842 C CA . ARG A 1 243 ? 11.816 -22.372 7.732 1.00 94.38 243 ARG A CA 1
ATOM 1843 C C . ARG A 1 243 ? 12.722 -22.418 8.963 1.00 94.38 243 ARG A C 1
ATOM 1845 O O . ARG A 1 243 ? 12.581 -21.570 9.843 1.00 94.38 243 ARG A O 1
ATOM 1852 N N . ASN A 1 244 ? 13.664 -23.355 9.006 1.00 95.00 244 ASN A N 1
ATOM 1853 C CA . ASN A 1 244 ? 14.605 -23.535 10.112 1.00 95.00 244 ASN A CA 1
ATOM 1854 C C . ASN A 1 244 ? 15.937 -22.789 9.931 1.00 95.00 244 ASN A C 1
ATOM 1856 O O . ASN A 1 244 ? 16.818 -22.927 10.779 1.00 95.00 244 ASN A O 1
ATOM 1860 N N . ALA A 1 245 ? 16.088 -22.002 8.862 1.00 95.62 245 ALA A N 1
ATOM 1861 C CA . ALA A 1 245 ? 17.307 -21.255 8.595 1.00 95.62 245 ALA A CA 1
ATOM 1862 C C . ALA A 1 245 ? 17.637 -20.289 9.742 1.00 95.62 245 ALA A C 1
ATOM 1864 O O . ALA A 1 245 ? 16.750 -19.766 10.432 1.00 95.62 245 ALA A O 1
ATOM 1865 N N . ASP A 1 246 ? 18.930 -20.034 9.921 1.00 96.19 246 ASP A N 1
ATOM 1866 C CA . ASP A 1 246 ? 19.409 -19.018 10.848 1.00 96.19 246 ASP A CA 1
ATOM 1867 C C . ASP A 1 246 ? 18.787 -17.648 10.520 1.00 96.19 246 ASP A C 1
ATOM 1869 O O . ASP A 1 246 ? 18.708 -17.241 9.358 1.00 96.19 246 ASP A O 1
ATOM 1873 N N . ALA A 1 247 ? 18.307 -16.949 11.551 1.00 94.69 247 ALA A N 1
ATOM 1874 C CA . ALA A 1 247 ? 17.524 -15.729 11.374 1.00 94.69 247 ALA A CA 1
ATOM 1875 C C . ALA A 1 247 ? 18.356 -14.584 10.776 1.00 94.69 247 ALA A C 1
ATOM 1877 O O . ALA A 1 247 ? 17.841 -13.827 9.952 1.00 94.69 247 ALA A O 1
ATOM 1878 N N . ASP A 1 248 ? 19.632 -14.475 11.157 1.00 94.62 248 ASP A N 1
ATOM 1879 C CA . ASP A 1 248 ? 20.528 -13.437 10.649 1.00 94.62 248 ASP A CA 1
ATOM 1880 C C . ASP A 1 248 ? 20.901 -13.695 9.190 1.00 94.62 248 ASP A C 1
ATOM 1882 O O . ASP A 1 248 ? 20.797 -12.786 8.364 1.00 94.62 248 ASP A O 1
ATOM 1886 N N . THR A 1 249 ? 21.225 -14.944 8.858 1.00 96.69 249 THR A N 1
ATOM 1887 C CA . THR A 1 249 ? 21.523 -15.375 7.485 1.00 96.69 249 THR A CA 1
ATOM 1888 C C . THR A 1 249 ? 20.327 -15.146 6.558 1.00 96.69 249 THR A C 1
ATOM 1890 O O . THR A 1 249 ? 20.467 -14.587 5.470 1.00 96.69 249 THR A O 1
ATOM 1893 N N . LEU A 1 250 ? 19.122 -15.523 6.997 1.00 95.88 250 LEU A N 1
ATOM 1894 C CA . LEU A 1 250 ? 17.893 -15.320 6.231 1.00 95.88 250 LEU A CA 1
ATOM 1895 C C . LEU A 1 250 ? 17.572 -13.828 6.043 1.00 95.88 250 LEU A C 1
ATOM 1897 O O . LEU A 1 250 ? 17.175 -13.412 4.953 1.00 95.88 250 LEU A O 1
ATOM 1901 N N . ARG A 1 251 ? 17.779 -13.008 7.081 1.00 94.06 251 ARG A N 1
ATOM 1902 C CA . ARG A 1 251 ? 17.606 -11.550 7.010 1.00 94.06 251 ARG A CA 1
ATOM 1903 C C . ARG A 1 251 ? 18.590 -10.915 6.030 1.00 94.06 251 ARG A C 1
ATOM 1905 O O . ARG A 1 251 ? 18.199 -10.045 5.254 1.00 94.06 251 ARG A O 1
ATOM 1912 N N . GLU A 1 252 ? 19.850 -11.340 6.050 1.00 93.94 252 GLU A N 1
ATOM 1913 C CA . GLU A 1 252 ? 20.864 -10.864 5.110 1.00 93.94 252 GLU A CA 1
ATOM 1914 C C . GLU A 1 252 ? 20.533 -11.280 3.669 1.00 93.94 252 GLU A C 1
ATOM 1916 O O . GLU A 1 252 ? 20.621 -10.452 2.760 1.00 93.94 252 GLU A O 1
ATOM 1921 N N . ALA A 1 253 ? 20.071 -12.516 3.454 1.00 93.62 253 ALA A N 1
ATOM 1922 C CA . ALA A 1 253 ? 19.595 -12.976 2.150 1.00 93.62 253 ALA A CA 1
ATOM 1923 C C . ALA A 1 253 ? 18.401 -12.143 1.648 1.00 93.62 253 ALA A C 1
ATOM 1925 O O . ALA A 1 253 ? 18.400 -11.709 0.496 1.00 93.62 253 ALA A O 1
ATOM 1926 N N . ASN A 1 254 ? 17.424 -11.856 2.520 1.00 91.94 254 ASN A N 1
ATOM 1927 C CA . ASN A 1 254 ? 16.292 -10.981 2.207 1.00 91.94 254 ASN A CA 1
ATOM 1928 C C . ASN A 1 254 ? 16.757 -9.597 1.739 1.00 91.94 254 ASN A C 1
ATOM 1930 O O . ASN A 1 254 ? 16.273 -9.100 0.731 1.00 91.94 254 ASN A O 1
ATOM 1934 N N . TYR A 1 255 ? 17.708 -8.984 2.445 1.00 90.00 255 TYR A N 1
ATOM 1935 C CA . TYR A 1 255 ? 18.251 -7.678 2.075 1.00 90.00 255 TYR A CA 1
ATOM 1936 C C . TYR A 1 255 ? 19.040 -7.720 0.757 1.00 90.00 255 TYR A C 1
ATOM 1938 O O . TYR A 1 255 ? 18.832 -6.893 -0.131 1.00 90.00 255 TYR A O 1
ATOM 1946 N N . ASN A 1 256 ? 19.936 -8.698 0.602 1.00 89.19 256 ASN A N 1
ATOM 1947 C CA . ASN A 1 256 ? 20.810 -8.791 -0.566 1.00 89.19 256 ASN A CA 1
ATOM 1948 C C . ASN A 1 256 ? 20.043 -9.068 -1.867 1.00 89.19 256 ASN A C 1
ATOM 1950 O O . ASN A 1 256 ? 20.516 -8.664 -2.928 1.00 89.19 256 ASN A O 1
ATOM 1954 N N . LEU A 1 257 ? 18.858 -9.682 -1.792 1.00 87.19 257 LEU A N 1
ATOM 1955 C CA . LEU A 1 257 ? 17.985 -9.899 -2.948 1.00 87.19 257 LEU A CA 1
ATOM 1956 C C . LEU A 1 257 ? 17.512 -8.586 -3.606 1.00 87.19 257 LEU A C 1
ATOM 1958 O O . LEU A 1 257 ? 17.326 -8.559 -4.818 1.00 87.19 257 LEU A O 1
ATOM 1962 N N . PHE A 1 258 ? 17.342 -7.502 -2.836 1.00 81.38 258 PHE A N 1
ATOM 1963 C CA . PHE A 1 258 ? 16.871 -6.194 -3.339 1.00 81.38 258 PHE A CA 1
ATOM 1964 C C . PHE A 1 258 ? 17.942 -5.112 -3.296 1.00 81.38 258 PHE A C 1
ATOM 1966 O O . PHE A 1 258 ? 17.652 -3.922 -3.447 1.00 81.38 258 PHE A O 1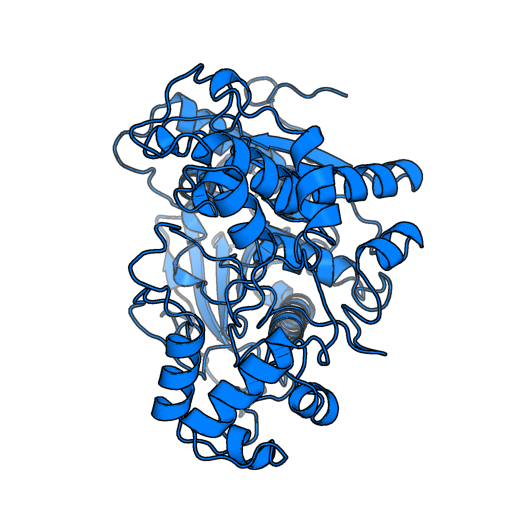
ATOM 1973 N N . LYS A 1 259 ? 19.194 -5.501 -3.058 1.00 79.19 259 LYS A N 1
ATOM 1974 C CA . LYS A 1 259 ? 20.296 -4.556 -3.058 1.00 79.19 259 LYS A CA 1
ATOM 1975 C C . LYS A 1 259 ? 20.486 -4.030 -4.477 1.00 79.19 259 LYS A C 1
ATOM 1977 O O . LYS A 1 259 ? 20.971 -4.743 -5.355 1.00 79.19 259 LYS A O 1
ATOM 1982 N N . LEU A 1 260 ? 20.121 -2.765 -4.679 1.00 68.25 260 LEU A N 1
ATOM 1983 C CA . LEU A 1 260 ? 20.276 -2.114 -5.971 1.00 68.25 260 LEU A CA 1
ATOM 1984 C C . LEU A 1 260 ? 21.754 -2.087 -6.390 1.00 68.25 260 LEU A C 1
ATOM 1986 O O . LEU A 1 260 ? 22.615 -1.729 -5.575 1.00 68.25 260 LEU A O 1
ATOM 1990 N N . PRO A 1 261 ? 22.061 -2.418 -7.656 1.00 69.00 261 PRO A N 1
ATOM 1991 C CA . PRO A 1 261 ? 23.352 -2.112 -8.242 1.00 69.00 261 PRO A CA 1
ATOM 1992 C C . PRO A 1 261 ? 23.650 -0.607 -8.104 1.00 69.00 261 PRO A C 1
ATOM 1994 O O . PRO A 1 261 ? 22.741 0.199 -8.322 1.00 69.00 261 PRO A O 1
ATOM 1997 N N . PRO A 1 262 ? 24.887 -0.199 -7.757 1.00 69.38 262 PRO A N 1
ATOM 1998 C CA . PRO A 1 262 ? 25.248 1.211 -7.553 1.00 69.38 262 PRO A CA 1
ATOM 1999 C C . PRO A 1 262 ? 24.903 2.149 -8.723 1.00 69.38 262 PRO A C 1
ATOM 2001 O O . PRO A 1 262 ? 24.726 3.352 -8.537 1.00 69.38 262 PRO A O 1
ATOM 2004 N N . GLU A 1 263 ? 24.828 1.609 -9.935 1.00 63.34 263 GLU A N 1
ATOM 2005 C CA . GLU A 1 263 ? 24.463 2.303 -11.165 1.00 63.34 263 GLU A CA 1
ATOM 2006 C C . GLU A 1 263 ? 22.962 2.633 -11.285 1.00 63.34 263 GLU A C 1
ATOM 2008 O O . GLU A 1 263 ? 22.602 3.557 -12.023 1.00 63.34 263 GLU A O 1
ATOM 2013 N N . LEU A 1 264 ? 22.081 1.942 -10.550 1.00 63.72 264 LEU A N 1
ATOM 2014 C CA . LEU A 1 264 ? 20.646 2.226 -10.539 1.00 63.72 264 LEU A CA 1
ATOM 2015 C C . LEU A 1 264 ? 20.346 3.379 -9.575 1.00 63.72 264 LEU A C 1
ATOM 2017 O O . LEU A 1 264 ? 20.419 3.245 -8.359 1.00 63.72 264 LEU A O 1
ATOM 2021 N N . LYS A 1 265 ? 19.965 4.533 -10.129 1.00 58.44 265 LYS A N 1
ATOM 2022 C CA . LYS A 1 265 ? 19.682 5.765 -9.366 1.00 58.44 265 LYS A CA 1
ATOM 2023 C C . LYS A 1 265 ? 18.218 5.916 -8.911 1.00 58.44 265 LYS A C 1
ATOM 2025 O O . LYS A 1 265 ? 17.802 7.047 -8.665 1.00 58.44 265 LYS A O 1
ATOM 2030 N N . SER A 1 266 ? 17.438 4.831 -8.858 1.00 67.00 266 SER A N 1
ATOM 2031 C CA . SER A 1 266 ? 16.027 4.888 -8.434 1.00 67.00 266 SER A CA 1
ATOM 2032 C C . SER A 1 266 ? 15.914 4.928 -6.901 1.00 67.00 266 SER A C 1
ATOM 2034 O O . SER A 1 266 ? 16.521 4.077 -6.248 1.00 67.00 266 SER A O 1
ATOM 2036 N N . PRO A 1 267 ? 15.161 5.883 -6.324 1.00 60.72 267 PRO A N 1
ATOM 2037 C CA . PRO A 1 267 ? 14.870 5.927 -4.890 1.00 60.72 267 PRO A CA 1
ATOM 2038 C C . PRO A 1 267 ? 14.052 4.743 -4.361 1.00 60.72 267 PRO A C 1
ATOM 2040 O O . PRO A 1 267 ? 14.272 4.340 -3.220 1.00 60.72 267 PRO A O 1
ATOM 2043 N N . ASP A 1 268 ? 13.125 4.206 -5.160 1.00 67.81 268 ASP A N 1
ATOM 2044 C CA . ASP A 1 268 ? 12.210 3.143 -4.732 1.00 67.81 268 ASP A CA 1
ATOM 2045 C C . ASP A 1 268 ? 12.043 2.090 -5.845 1.00 67.81 268 ASP A C 1
ATOM 2047 O O . ASP A 1 268 ? 11.317 2.307 -6.818 1.00 67.81 268 ASP A O 1
ATOM 2051 N N . PRO A 1 269 ? 12.781 0.967 -5.806 1.00 61.75 269 PRO A N 1
ATOM 2052 C CA . PRO A 1 269 ? 12.632 -0.080 -6.805 1.00 61.75 269 PRO A CA 1
ATOM 2053 C C . PRO A 1 269 ? 11.379 -0.909 -6.510 1.00 61.75 269 PRO A C 1
ATOM 2055 O O . PRO A 1 269 ? 11.190 -1.385 -5.396 1.00 61.75 269 PRO A O 1
ATOM 2058 N N . TYR A 1 270 ? 10.542 -1.128 -7.525 1.00 64.44 270 TYR A N 1
ATOM 2059 C CA . TYR A 1 270 ? 9.287 -1.867 -7.390 1.00 64.44 270 TYR A CA 1
ATOM 2060 C C . TYR A 1 270 ? 9.418 -3.310 -7.923 1.00 64.44 270 TYR A C 1
ATOM 2062 O O . TYR A 1 270 ? 9.319 -3.530 -9.133 1.00 64.44 270 TYR A O 1
ATOM 2070 N N . PRO A 1 271 ? 9.663 -4.322 -7.071 1.00 62.41 271 PRO A N 1
ATOM 2071 C CA . PRO A 1 271 ? 9.860 -5.697 -7.518 1.00 62.41 271 PRO A CA 1
ATOM 2072 C C . PRO A 1 271 ? 8.556 -6.475 -7.682 1.00 62.41 271 PRO A C 1
ATOM 2074 O O . PRO A 1 271 ? 7.842 -6.713 -6.710 1.00 62.41 271 PRO A O 1
ATOM 2077 N N . SER A 1 272 ? 8.332 -7.061 -8.861 1.00 68.25 272 SER A N 1
ATOM 2078 C CA . SER A 1 272 ? 7.308 -8.110 -9.053 1.00 68.25 272 SER A CA 1
ATOM 2079 C C . SER A 1 272 ? 7.731 -9.518 -8.573 1.00 68.25 272 SER A C 1
ATOM 2081 O O . SER A 1 272 ? 6.961 -10.473 -8.703 1.00 68.25 272 SER A O 1
ATOM 2083 N N . ALA A 1 273 ? 8.948 -9.675 -8.028 1.00 77.00 273 ALA A N 1
ATOM 2084 C CA . ALA A 1 273 ? 9.515 -10.980 -7.653 1.00 77.00 273 ALA A CA 1
ATOM 2085 C C . ALA A 1 273 ? 9.164 -11.443 -6.224 1.00 77.00 273 ALA A C 1
ATOM 2087 O O . ALA A 1 273 ? 9.136 -12.641 -5.959 1.00 77.00 273 ALA A O 1
ATOM 2088 N N . VAL A 1 274 ? 8.896 -10.513 -5.307 1.00 87.75 274 VAL A N 1
ATOM 2089 C CA . VAL A 1 274 ? 8.550 -10.794 -3.906 1.00 87.75 274 VAL A CA 1
ATOM 2090 C C . VAL A 1 274 ? 7.469 -9.806 -3.511 1.00 87.75 274 VAL A C 1
ATOM 2092 O O . VAL A 1 274 ? 7.703 -8.607 -3.404 1.00 87.75 274 VAL A O 1
ATOM 2095 N N . GLY A 1 275 ? 6.261 -10.326 -3.387 1.00 92.44 275 GLY A N 1
ATOM 2096 C CA . GLY A 1 275 ? 5.038 -9.556 -3.227 1.00 92.44 275 GLY A CA 1
ATOM 2097 C C . GLY A 1 275 ? 3.829 -10.413 -3.602 1.00 92.44 275 GLY A C 1
ATOM 2098 O O . GLY A 1 275 ? 3.979 -11.630 -3.799 1.00 92.44 275 GLY A O 1
ATOM 2099 N N . PRO A 1 276 ? 2.636 -9.810 -3.719 1.00 94.94 276 PRO A N 1
ATOM 2100 C CA . PRO A 1 276 ? 1.399 -10.533 -3.985 1.00 94.94 276 PRO A CA 1
ATOM 2101 C C . PRO A 1 276 ? 1.531 -11.483 -5.186 1.00 94.94 276 PRO A C 1
ATOM 2103 O O . PRO A 1 276 ? 2.052 -11.114 -6.241 1.00 94.94 276 PRO A O 1
ATOM 2106 N N . THR A 1 277 ? 1.130 -12.738 -4.990 1.00 95.38 277 THR A N 1
ATOM 2107 C CA . THR A 1 277 ? 1.363 -13.859 -5.914 1.00 95.38 277 THR A CA 1
ATOM 2108 C C . THR A 1 277 ? 0.033 -14.480 -6.308 1.00 95.38 277 THR A C 1
ATOM 2110 O O . THR A 1 277 ? -0.811 -14.713 -5.440 1.00 95.38 277 THR A O 1
ATOM 2113 N N . LEU A 1 278 ? -0.144 -14.776 -7.597 1.00 95.94 278 LEU A N 1
ATOM 2114 C CA . LEU A 1 278 ? -1.301 -15.549 -8.048 1.00 95.94 278 LEU A CA 1
ATOM 2115 C C . LEU A 1 278 ? -1.146 -17.004 -7.621 1.00 95.94 278 LEU A C 1
ATOM 2117 O O . LEU A 1 278 ? -0.104 -17.605 -7.887 1.00 95.94 278 LEU A O 1
ATOM 2121 N N . SER A 1 279 ? -2.181 -17.569 -7.007 1.00 95.44 279 SER A N 1
ATOM 2122 C CA . SER A 1 279 ? -2.198 -18.983 -6.640 1.00 95.44 279 SER A CA 1
ATOM 2123 C C . SER A 1 279 ? -3.624 -19.530 -6.662 1.00 95.44 279 SER A C 1
ATOM 2125 O O . SER A 1 279 ? -4.513 -18.921 -6.061 1.00 95.44 279 SER A O 1
ATOM 2127 N N . PRO A 1 280 ? -3.888 -20.660 -7.343 1.00 92.69 280 PRO A N 1
ATOM 2128 C CA . PRO A 1 280 ? -5.223 -21.243 -7.402 1.00 92.69 280 PRO A CA 1
ATOM 2129 C C . PRO A 1 280 ? -5.824 -21.475 -6.009 1.00 92.69 280 PRO A C 1
ATOM 2131 O O . PRO A 1 280 ? -5.232 -22.132 -5.159 1.00 92.69 280 PRO A O 1
ATOM 2134 N N . GLY A 1 281 ? -7.031 -20.953 -5.784 1.00 92.50 281 GLY A N 1
ATOM 2135 C CA . GLY A 1 281 ? -7.734 -21.087 -4.504 1.00 92.50 281 GLY A CA 1
ATOM 2136 C C . GLY A 1 281 ? -7.249 -20.152 -3.389 1.00 92.50 281 GLY A C 1
ATOM 2137 O O . GLY A 1 281 ? -7.822 -20.191 -2.301 1.00 92.50 281 GLY A O 1
ATOM 2138 N N . ASP A 1 282 ? -6.251 -19.293 -3.633 1.00 96.81 282 ASP A N 1
ATOM 2139 C CA . ASP A 1 282 ? -5.915 -18.219 -2.697 1.00 96.81 282 ASP A CA 1
ATOM 2140 C C . ASP A 1 282 ? -7.097 -17.237 -2.574 1.00 96.81 282 ASP A C 1
ATOM 2142 O O . ASP A 1 282 ? -7.673 -16.836 -3.591 1.00 96.81 282 ASP A O 1
ATOM 2146 N N . PRO A 1 283 ? -7.486 -16.838 -1.349 1.00 97.19 283 PRO A N 1
ATOM 2147 C CA . PRO A 1 283 ? -8.685 -16.034 -1.146 1.00 97.19 283 PRO A CA 1
ATOM 2148 C C . PRO A 1 283 ? -8.545 -14.597 -1.658 1.00 97.19 283 PRO A C 1
ATOM 2150 O O . PRO A 1 283 ? -9.560 -13.936 -1.836 1.00 97.19 283 PRO A O 1
ATOM 2153 N N . PHE A 1 284 ? -7.333 -14.091 -1.895 1.00 97.38 284 PHE A N 1
ATOM 2154 C CA . PHE A 1 284 ? -7.111 -12.741 -2.419 1.00 97.38 284 PHE A CA 1
ATOM 2155 C C . PHE A 1 284 ? -6.845 -12.759 -3.925 1.00 97.38 284 PHE A C 1
ATOM 2157 O O . PHE A 1 284 ? -7.322 -11.888 -4.651 1.00 97.38 284 PHE A O 1
ATOM 2164 N N . LEU A 1 285 ? -6.049 -13.731 -4.383 1.00 96.88 285 LEU A N 1
ATOM 2165 C CA . LEU A 1 285 ? -5.413 -13.727 -5.702 1.00 96.88 285 LEU A CA 1
ATOM 2166 C C . LEU A 1 285 ? -5.482 -15.095 -6.394 1.00 96.88 285 LEU A C 1
ATOM 2168 O O . LEU A 1 285 ? -4.487 -15.617 -6.901 1.00 96.88 285 LEU A O 1
ATOM 2172 N N . SER A 1 286 ? -6.685 -15.664 -6.463 1.00 95.56 286 SER A N 1
ATOM 2173 C CA . SER A 1 286 ? -6.954 -16.898 -7.216 1.00 95.56 286 SER A CA 1
ATOM 2174 C C . SER A 1 286 ? -6.783 -16.749 -8.734 1.00 95.56 286 SER A C 1
ATOM 2176 O O . SER A 1 286 ? -6.501 -17.726 -9.428 1.00 95.56 286 SER A O 1
ATOM 2178 N N . ARG A 1 287 ? -6.946 -15.524 -9.245 1.00 94.50 287 ARG A N 1
ATOM 2179 C CA . ARG A 1 287 ? -6.810 -15.120 -10.652 1.00 94.50 287 ARG A CA 1
ATOM 2180 C C . ARG A 1 287 ? -6.310 -13.677 -10.730 1.00 94.50 287 ARG A C 1
ATOM 2182 O O . ARG A 1 287 ? -6.214 -12.998 -9.707 1.00 94.50 287 ARG A O 1
ATOM 2189 N N . SER A 1 288 ? -5.990 -13.201 -11.934 1.00 94.81 288 SER A N 1
ATOM 2190 C CA . SER A 1 288 ? -5.482 -11.832 -12.096 1.00 94.81 288 SER A CA 1
ATOM 2191 C C . SER A 1 288 ? -6.485 -10.792 -11.559 1.00 94.81 288 SER A C 1
ATOM 2193 O O . SER A 1 288 ? -7.678 -10.910 -11.856 1.00 94.81 288 SER A O 1
ATOM 2195 N N . PRO A 1 289 ? -6.044 -9.746 -10.830 1.00 95.44 289 PRO A N 1
ATOM 2196 C CA . PRO A 1 289 ? -6.945 -8.713 -10.313 1.00 95.44 289 PRO A CA 1
ATOM 2197 C C . PRO A 1 289 ? -7.819 -8.071 -11.392 1.00 95.44 289 PRO A C 1
ATOM 2199 O O . PRO A 1 289 ? -9.003 -7.834 -11.164 1.00 95.44 289 PRO A O 1
ATOM 2202 N N . LYS A 1 290 ? -7.259 -7.868 -12.592 1.00 94.31 290 LYS A N 1
ATOM 2203 C CA . LYS A 1 290 ? -7.982 -7.356 -13.762 1.00 94.31 290 LYS A CA 1
ATOM 2204 C C . LYS A 1 290 ? -9.161 -8.246 -14.151 1.00 94.31 290 LYS A C 1
ATOM 2206 O O . LYS A 1 290 ? -10.251 -7.745 -14.411 1.00 94.31 290 LYS A O 1
ATOM 2211 N N . GLU A 1 291 ? -8.958 -9.560 -14.200 1.00 95.31 291 GLU A N 1
ATOM 2212 C CA . GLU A 1 291 ? -10.042 -10.504 -14.477 1.00 95.31 291 GLU A CA 1
ATOM 2213 C C . GLU A 1 291 ? -11.086 -10.484 -13.353 1.00 95.31 291 GLU A C 1
ATOM 2215 O O . GLU A 1 291 ? -12.281 -10.381 -13.632 1.00 95.31 291 GLU A O 1
ATOM 2220 N N . THR A 1 292 ? -10.639 -10.504 -12.093 1.00 96.69 29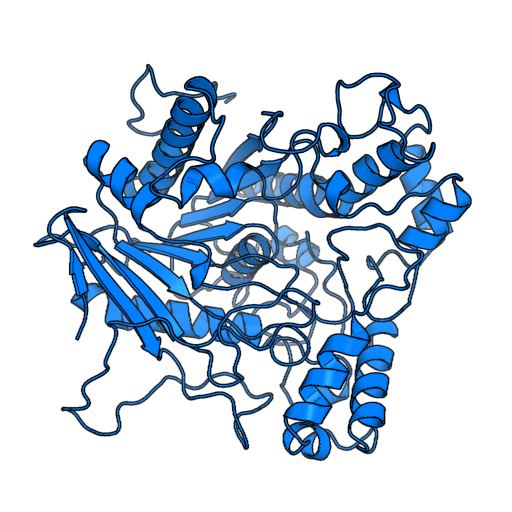2 THR A N 1
ATOM 2221 C CA . THR A 1 292 ? -11.508 -10.478 -10.908 1.00 96.69 292 THR A CA 1
ATOM 2222 C C . THR A 1 292 ? -12.449 -9.271 -10.919 1.00 96.69 292 THR A C 1
ATOM 2224 O O . THR A 1 292 ? -13.665 -9.431 -10.787 1.00 96.69 292 THR A O 1
ATOM 2227 N N . ILE A 1 293 ? -11.925 -8.058 -11.140 1.00 97.19 293 ILE A N 1
ATOM 2228 C CA . ILE A 1 293 ? -12.766 -6.854 -11.160 1.00 97.19 293 ILE A CA 1
ATOM 2229 C C . ILE A 1 293 ? -13.715 -6.840 -12.360 1.00 97.19 293 ILE A C 1
ATOM 2231 O O . ILE A 1 293 ? -14.876 -6.477 -12.198 1.00 97.19 293 ILE A O 1
ATOM 2235 N N . ARG A 1 294 ? -13.285 -7.302 -13.543 1.00 96.00 294 ARG A N 1
ATOM 2236 C CA . ARG A 1 294 ? -14.136 -7.345 -14.748 1.00 96.00 294 ARG A CA 1
ATOM 2237 C C . ARG A 1 294 ? -15.280 -8.355 -14.637 1.00 96.00 294 ARG A C 1
ATOM 2239 O O . ARG A 1 294 ? -16.307 -8.170 -15.281 1.00 96.00 294 ARG A O 1
ATOM 2246 N N . GLN A 1 295 ? -15.140 -9.372 -13.786 1.00 96.62 295 GLN A N 1
ATOM 2247 C CA . GLN A 1 295 ? -16.233 -10.277 -13.405 1.00 96.62 295 GLN A CA 1
ATOM 2248 C C . GLN A 1 295 ? -17.169 -9.673 -12.342 1.00 96.62 295 GLN A C 1
ATOM 2250 O O . GLN A 1 295 ? -18.211 -10.246 -12.037 1.00 96.62 295 GLN A O 1
ATOM 2255 N N . GLY A 1 296 ? -16.831 -8.506 -11.785 1.00 96.75 296 GLY A N 1
ATOM 2256 C CA . GLY A 1 296 ? -17.577 -7.871 -10.702 1.00 96.75 296 GLY A CA 1
ATOM 2257 C C . GLY A 1 296 ? -17.398 -8.556 -9.345 1.00 96.75 296 GLY A C 1
ATOM 2258 O O . GLY A 1 296 ? -18.233 -8.331 -8.463 1.00 96.75 296 GLY A O 1
ATOM 2259 N N . ASN A 1 297 ? -16.336 -9.361 -9.195 1.00 97.38 297 ASN A N 1
ATOM 2260 C CA . ASN A 1 297 ? -16.007 -10.175 -8.019 1.00 97.38 297 ASN A CA 1
ATOM 2261 C C . ASN A 1 297 ? -15.167 -9.383 -7.010 1.00 97.38 297 ASN A C 1
ATOM 2263 O O . ASN A 1 297 ? -14.036 -9.730 -6.678 1.00 97.38 297 ASN A O 1
ATOM 2267 N N . PHE A 1 298 ? -15.713 -8.266 -6.549 1.00 97.81 298 PHE A N 1
ATOM 2268 C CA . PHE A 1 298 ? -15.112 -7.449 -5.505 1.00 97.81 298 PHE A CA 1
ATOM 2269 C C . PHE A 1 298 ? -16.202 -6.877 -4.606 1.00 97.81 298 PHE A C 1
ATOM 2271 O O . PHE A 1 298 ? -17.371 -6.768 -4.986 1.00 97.81 298 PHE A O 1
ATOM 2278 N N . THR A 1 299 ? -15.806 -6.498 -3.398 1.00 97.25 299 THR A N 1
ATOM 2279 C CA . THR A 1 299 ? -16.694 -5.899 -2.406 1.00 97.25 299 THR A CA 1
ATOM 2280 C C . THR A 1 299 ? -17.237 -4.567 -2.927 1.00 97.25 299 THR A C 1
ATOM 2282 O O . THR A 1 299 ? -16.480 -3.626 -3.157 1.00 97.25 299 THR A O 1
ATOM 2285 N N . ARG A 1 300 ? -18.560 -4.465 -3.090 1.00 96.94 300 ARG A N 1
ATOM 2286 C CA . ARG A 1 300 ? -19.232 -3.271 -3.628 1.00 96.94 300 ARG A CA 1
ATOM 2287 C C . ARG A 1 300 ? -19.627 -2.316 -2.510 1.00 96.94 300 ARG A C 1
ATOM 2289 O O . ARG A 1 300 ? -20.772 -2.297 -2.066 1.00 96.94 300 ARG A O 1
ATOM 2296 N N . ILE A 1 301 ? -18.656 -1.541 -2.053 1.00 97.75 301 ILE A N 1
ATOM 2297 C CA . ILE A 1 301 ? -18.820 -0.512 -1.023 1.00 97.75 301 ILE A CA 1
ATOM 2298 C C . ILE A 1 301 ? -18.399 0.859 -1.562 1.00 97.75 301 ILE A C 1
ATOM 2300 O O . ILE A 1 301 ? -17.655 0.912 -2.539 1.00 97.75 301 ILE A O 1
ATOM 2304 N N . PRO A 1 302 ? -18.823 1.959 -0.923 1.00 98.44 302 PRO A N 1
ATOM 2305 C CA . PRO A 1 302 ? -18.344 3.296 -1.251 1.00 98.44 302 PRO A CA 1
ATOM 2306 C C . PRO A 1 302 ? -16.827 3.425 -1.072 1.00 98.44 302 PRO A C 1
ATOM 2308 O O . PRO A 1 302 ? -16.294 3.055 -0.020 1.00 98.44 302 PRO A O 1
ATOM 2311 N N . PHE A 1 303 ? -16.128 3.950 -2.082 1.00 98.50 303 PHE A N 1
ATOM 2312 C CA . PHE A 1 303 ? -14.676 4.114 -2.007 1.00 98.50 303 PHE A CA 1
ATOM 2313 C C . PHE A 1 303 ? -14.133 5.363 -2.704 1.00 98.50 303 PHE A C 1
ATOM 2315 O O . PHE A 1 303 ? -14.704 5.869 -3.668 1.00 98.50 303 PHE A O 1
ATOM 2322 N N . VAL A 1 304 ? -12.975 5.829 -2.239 1.00 98.25 304 VAL A N 1
ATOM 2323 C CA . VAL A 1 304 ? -12.146 6.833 -2.921 1.00 98.25 304 VAL A CA 1
ATOM 2324 C C . VAL A 1 304 ? -10.900 6.138 -3.468 1.00 98.25 304 VAL A C 1
ATOM 2326 O O . VAL A 1 304 ? -10.277 5.350 -2.763 1.00 98.25 304 VAL A O 1
ATOM 2329 N N . CYS A 1 305 ? -10.525 6.412 -4.714 1.00 97.62 305 CYS A N 1
ATOM 2330 C CA . CYS A 1 305 ? -9.274 5.933 -5.304 1.00 97.62 305 CYS A CA 1
ATOM 2331 C C . CYS A 1 305 ? -8.556 7.104 -5.978 1.00 97.62 305 CYS A C 1
ATOM 2333 O O . CYS A 1 305 ? -9.068 7.663 -6.952 1.00 97.62 305 CYS A O 1
ATOM 2335 N N . GLY A 1 306 ? -7.414 7.513 -5.436 1.00 96.31 306 GLY A N 1
ATOM 2336 C CA . GLY A 1 306 ? -6.638 8.660 -5.904 1.00 96.31 306 GLY A CA 1
ATOM 2337 C C . GLY A 1 306 ? -5.217 8.288 -6.296 1.00 96.31 306 GLY A C 1
ATOM 2338 O O . GLY A 1 306 ? -4.755 7.187 -6.010 1.00 96.31 306 GLY A O 1
ATOM 2339 N N . THR A 1 307 ? -4.550 9.210 -6.975 1.00 97.00 307 THR A N 1
ATOM 2340 C CA . THR A 1 307 ? -3.128 9.137 -7.332 1.00 97.00 307 THR A CA 1
ATOM 2341 C C . THR A 1 307 ? -2.498 10.510 -7.193 1.00 97.00 307 THR A C 1
ATOM 2343 O O . THR A 1 307 ? -3.190 11.534 -7.159 1.00 97.00 307 THR A O 1
ATOM 2346 N N . ASN A 1 308 ? -1.179 10.546 -7.174 1.00 96.88 308 ASN A N 1
ATOM 2347 C CA . ASN A 1 308 ? -0.432 11.769 -7.383 1.00 96.88 308 ASN A CA 1
ATOM 2348 C C . ASN A 1 308 ? -0.252 12.027 -8.882 1.00 96.88 308 ASN A C 1
ATOM 2350 O O . ASN A 1 308 ? -0.460 11.149 -9.715 1.00 96.88 308 ASN A O 1
ATOM 2354 N N . LEU A 1 309 ? 0.067 13.263 -9.260 1.00 97.12 309 LEU A N 1
ATOM 2355 C CA . LEU A 1 309 ? 0.244 13.616 -10.669 1.00 97.12 309 LEU A CA 1
ATOM 2356 C C . LEU A 1 309 ? 1.532 13.010 -11.251 1.00 97.12 309 LEU A C 1
ATOM 2358 O O . LEU A 1 309 ? 1.547 12.618 -12.413 1.00 97.12 309 LEU A O 1
ATOM 2362 N N . ASP A 1 310 ? 2.597 12.920 -10.452 1.00 97.56 310 ASP A N 1
ATOM 2363 C CA . ASP A 1 310 ? 3.942 12.551 -10.902 1.00 97.56 310 ASP A CA 1
ATOM 2364 C C . ASP A 1 310 ? 4.451 11.252 -10.252 1.00 97.56 310 ASP A C 1
ATOM 2366 O O . ASP A 1 310 ? 5.627 11.136 -9.893 1.00 97.56 310 ASP A O 1
ATOM 2370 N N . GLU A 1 311 ? 3.566 10.259 -10.111 1.00 96.38 311 GLU A N 1
ATOM 2371 C CA . GLU A 1 311 ? 3.825 8.972 -9.440 1.00 96.38 311 GLU A CA 1
ATOM 2372 C C . GLU A 1 311 ? 5.151 8.328 -9.860 1.00 96.38 311 GLU A C 1
ATOM 2374 O O . GLU A 1 311 ? 5.977 7.951 -9.033 1.00 96.38 311 GLU A O 1
ATOM 2379 N N . GLY A 1 312 ? 5.387 8.240 -11.172 1.00 94.75 312 GLY A N 1
ATOM 2380 C CA . GLY A 1 312 ? 6.504 7.489 -11.742 1.00 94.75 312 GLY A CA 1
ATOM 2381 C C . GLY A 1 312 ? 7.892 8.071 -11.477 1.00 94.75 312 GLY A C 1
ATOM 2382 O O . GLY A 1 312 ? 8.892 7.387 -11.708 1.00 94.75 312 GLY A O 1
ATOM 2383 N N . THR A 1 313 ? 7.988 9.315 -11.001 1.00 94.12 313 THR A N 1
ATOM 2384 C CA . THR A 1 313 ? 9.276 10.006 -10.816 1.00 94.12 313 THR A CA 1
ATOM 2385 C C . THR A 1 313 ? 10.160 9.338 -9.763 1.00 94.12 313 THR A C 1
ATOM 2387 O O . THR A 1 313 ? 11.379 9.311 -9.928 1.00 94.12 313 THR A O 1
ATOM 2390 N N . MET A 1 314 ? 9.566 8.737 -8.725 1.00 89.31 314 MET A N 1
ATOM 2391 C CA . MET A 1 314 ? 10.292 8.025 -7.663 1.00 89.31 314 MET A CA 1
ATOM 2392 C C . MET A 1 314 ? 10.743 6.614 -8.045 1.00 89.31 314 MET A C 1
ATOM 2394 O O . MET A 1 314 ? 11.668 6.084 -7.436 1.00 89.31 314 MET A O 1
ATOM 2398 N N . PHE A 1 315 ? 10.119 6.021 -9.061 1.00 89.31 315 PHE A N 1
ATOM 2399 C CA . PHE A 1 315 ? 10.411 4.658 -9.516 1.00 89.31 315 PHE A CA 1
ATOM 2400 C C . PHE A 1 315 ? 11.371 4.635 -10.709 1.00 89.31 315 PHE A C 1
ATOM 2402 O O . PHE A 1 315 ? 11.835 3.576 -11.138 1.00 89.31 315 PHE A O 1
ATOM 2409 N N . THR A 1 316 ? 11.660 5.809 -11.270 1.00 89.00 316 THR A N 1
ATOM 2410 C CA . THR A 1 316 ? 12.477 5.957 -12.468 1.00 89.00 316 THR A CA 1
ATOM 2411 C C . THR A 1 316 ? 13.952 6.063 -12.108 1.00 89.00 316 THR A C 1
ATOM 2413 O O . THR A 1 316 ? 14.352 6.819 -11.224 1.00 89.00 316 THR A O 1
ATOM 2416 N N . THR A 1 317 ? 14.784 5.324 -12.842 1.00 85.56 317 THR A N 1
ATOM 2417 C CA . THR A 1 317 ? 16.244 5.446 -12.766 1.00 85.56 317 THR A CA 1
ATOM 2418 C C . THR A 1 317 ? 16.712 6.708 -13.507 1.00 85.56 317 THR A C 1
ATOM 2420 O O . THR A 1 317 ? 16.190 7.795 -13.290 1.00 85.56 317 THR A O 1
ATOM 2423 N N . ASN A 1 318 ? 17.723 6.626 -14.371 1.00 88.12 318 ASN A N 1
ATOM 2424 C CA . ASN A 1 318 ? 18.202 7.780 -15.130 1.00 88.12 318 ASN A CA 1
ATOM 2425 C C . ASN A 1 318 ? 18.538 7.397 -16.584 1.00 88.12 318 ASN A C 1
ATOM 2427 O O . ASN A 1 318 ? 19.693 7.558 -16.987 1.00 88.12 318 ASN A O 1
ATOM 2431 N N . PRO A 1 319 ? 17.566 6.856 -17.348 1.00 90.81 319 PRO A N 1
ATOM 2432 C CA . PRO A 1 319 ? 17.801 6.358 -18.701 1.00 90.81 319 PRO A CA 1
ATOM 2433 C C . PRO A 1 319 ? 18.113 7.500 -19.675 1.00 90.81 319 PRO A C 1
ATOM 2435 O O . PRO A 1 319 ? 17.489 8.567 -19.634 1.00 90.81 319 PRO A O 1
ATOM 2438 N N . ALA A 1 320 ? 19.080 7.279 -20.565 1.00 93.12 320 ALA A N 1
ATOM 2439 C CA . ALA A 1 320 ? 19.521 8.266 -21.549 1.00 93.12 320 ALA A CA 1
ATOM 2440 C C . ALA A 1 320 ? 18.961 7.994 -22.949 1.00 93.12 320 ALA A C 1
ATOM 2442 O O . ALA A 1 320 ? 18.716 8.942 -23.697 1.00 93.12 320 ALA A O 1
ATOM 2443 N N . THR A 1 321 ? 18.737 6.727 -23.289 1.00 95.06 321 THR A N 1
ATOM 2444 C CA . THR A 1 321 ? 18.310 6.258 -24.614 1.00 95.06 321 THR A CA 1
ATOM 2445 C C . THR A 1 321 ? 17.003 5.471 -24.543 1.00 95.06 321 THR A C 1
ATOM 2447 O O . THR A 1 321 ? 16.579 5.064 -23.462 1.00 95.06 321 THR A O 1
ATOM 2450 N N . THR A 1 322 ? 16.330 5.271 -25.682 1.00 95.12 322 THR A N 1
ATOM 2451 C CA . THR A 1 322 ? 15.095 4.460 -25.719 1.00 95.12 322 THR A CA 1
ATOM 2452 C C . THR A 1 322 ? 15.403 3.009 -25.346 1.00 95.12 322 THR A C 1
ATOM 2454 O O . THR A 1 322 ? 14.622 2.369 -24.649 1.00 95.12 322 THR A O 1
ATOM 2457 N N . GLU A 1 323 ? 16.574 2.522 -25.742 1.00 93.88 323 GLU A N 1
ATOM 2458 C CA . GLU A 1 323 ? 17.104 1.205 -25.418 1.00 93.88 323 GLU A CA 1
ATOM 2459 C C . GLU A 1 323 ? 17.275 1.026 -23.903 1.00 93.88 323 GLU A C 1
ATOM 2461 O O . GLU A 1 323 ? 16.886 -0.015 -23.373 1.00 93.88 323 GLU A O 1
ATOM 2466 N N . ASP A 1 324 ? 17.752 2.053 -23.185 1.00 91.81 324 ASP A N 1
ATOM 2467 C CA . ASP A 1 324 ? 17.819 2.025 -21.716 1.00 91.81 324 ASP A CA 1
ATOM 2468 C C . ASP A 1 324 ? 16.422 1.866 -21.097 1.00 91.81 324 ASP A C 1
ATOM 2470 O O . ASP A 1 324 ? 16.249 1.111 -20.141 1.00 91.81 324 ASP A O 1
ATOM 2474 N N . VAL A 1 325 ? 15.412 2.558 -21.646 1.00 92.06 325 VAL A N 1
ATOM 2475 C CA . VAL A 1 325 ? 14.023 2.457 -21.167 1.00 92.06 325 VAL A CA 1
ATOM 2476 C C . VAL A 1 325 ? 13.469 1.058 -21.411 1.00 92.06 325 VAL A C 1
ATOM 2478 O O . VAL A 1 325 ? 12.900 0.462 -20.500 1.00 92.06 325 VAL A O 1
ATOM 2481 N N . VAL A 1 326 ? 13.660 0.507 -22.613 1.00 93.06 326 VAL A N 1
ATOM 2482 C CA . VAL A 1 326 ? 13.219 -0.855 -22.943 1.00 93.06 326 VAL A CA 1
ATOM 2483 C C . VAL A 1 326 ? 13.900 -1.863 -22.024 1.00 93.06 326 VAL A C 1
ATOM 2485 O O . VAL A 1 326 ? 13.204 -2.659 -21.402 1.00 93.06 326 VAL A O 1
ATOM 2488 N N . SER A 1 327 ? 15.224 -1.783 -21.860 1.00 89.69 327 SER A N 1
ATOM 2489 C CA . SER A 1 327 ? 15.974 -2.667 -20.963 1.00 89.69 327 SER A CA 1
ATOM 2490 C C . SER A 1 327 ? 15.502 -2.564 -19.513 1.00 89.69 327 SER A C 1
ATOM 2492 O O . SER A 1 327 ? 15.484 -3.569 -18.801 1.00 89.69 327 SER A O 1
ATOM 2494 N N . PHE A 1 328 ? 15.144 -1.362 -19.059 1.00 87.00 328 PHE A N 1
ATOM 2495 C CA . PHE A 1 328 ? 14.640 -1.146 -17.710 1.00 87.00 328 PHE A CA 1
ATOM 2496 C C . PHE A 1 328 ? 13.251 -1.762 -17.517 1.00 87.00 328 PHE A C 1
ATOM 2498 O O . PHE A 1 328 ? 13.017 -2.440 -16.519 1.00 87.00 328 PHE A O 1
ATOM 2505 N N . LEU A 1 329 ? 12.349 -1.594 -18.486 1.00 88.06 329 LEU A N 1
ATOM 2506 C CA . LEU A 1 329 ? 11.006 -2.174 -18.433 1.00 88.06 329 LEU A CA 1
ATOM 2507 C C . LEU A 1 329 ? 11.031 -3.704 -18.547 1.00 88.06 329 LEU A C 1
ATOM 2509 O O . LEU A 1 329 ? 10.245 -4.364 -17.871 1.00 88.06 329 LEU A O 1
ATOM 2513 N N . THR A 1 330 ? 11.920 -4.272 -19.373 1.00 89.50 330 THR A N 1
ATOM 2514 C CA . THR A 1 330 ? 11.937 -5.714 -19.679 1.00 89.50 330 THR A CA 1
ATOM 2515 C C . THR A 1 330 ? 12.808 -6.562 -18.761 1.00 89.50 330 THR A C 1
ATOM 2517 O O . THR A 1 330 ? 12.813 -7.792 -18.890 1.00 89.50 330 THR A O 1
ATOM 2520 N N . THR A 1 331 ? 13.526 -5.943 -17.818 1.00 86.31 331 THR A N 1
ATOM 2521 C CA . THR A 1 331 ? 14.431 -6.662 -16.918 1.00 86.31 331 THR A CA 1
ATOM 2522 C C . THR A 1 331 ? 13.730 -7.827 -16.217 1.00 86.31 331 THR A C 1
ATOM 2524 O O . THR A 1 331 ? 12.591 -7.725 -15.757 1.00 86.31 331 THR A O 1
ATOM 2527 N N . GLN A 1 332 ? 14.427 -8.960 -16.149 1.00 85.69 332 GLN A N 1
ATOM 2528 C CA . GLN A 1 332 ? 13.995 -10.182 -15.461 1.00 85.69 332 GLN A CA 1
ATOM 2529 C C . GLN A 1 332 ? 14.809 -10.433 -14.189 1.00 85.69 332 GLN A C 1
ATOM 2531 O O . GLN A 1 332 ? 14.664 -11.476 -13.554 1.00 85.69 332 GLN A O 1
ATOM 2536 N N . THR A 1 333 ? 15.672 -9.488 -13.807 1.00 84.44 333 THR A N 1
ATOM 2537 C CA . THR A 1 333 ? 16.452 -9.596 -12.578 1.00 84.44 333 THR A CA 1
ATOM 2538 C C . THR A 1 333 ? 15.495 -9.715 -11.387 1.00 84.44 333 THR A C 1
ATOM 2540 O O . THR A 1 333 ? 14.617 -8.851 -11.230 1.00 84.44 333 THR A O 1
ATOM 2543 N N . PRO A 1 334 ? 15.629 -10.765 -10.551 1.00 79.69 334 PRO A N 1
ATOM 2544 C CA . PRO A 1 334 ? 14.876 -10.877 -9.310 1.00 79.69 334 PRO A CA 1
ATOM 2545 C C . PRO A 1 334 ? 15.003 -9.585 -8.511 1.00 79.69 334 PRO A C 1
ATOM 2547 O O . PRO A 1 334 ? 16.096 -9.051 -8.366 1.00 79.69 334 PRO A O 1
ATOM 2550 N N . GLY A 1 335 ? 13.875 -9.044 -8.063 1.00 72.88 335 GLY A N 1
ATOM 2551 C CA . GLY A 1 335 ? 13.867 -7.784 -7.324 1.00 72.88 335 GLY A CA 1
ATOM 2552 C C . GLY A 1 335 ? 13.795 -6.503 -8.172 1.00 72.88 335 GLY A C 1
ATOM 2553 O O . GLY A 1 335 ? 13.639 -5.437 -7.592 1.00 72.88 335 GLY A O 1
ATOM 2554 N N . HIS A 1 336 ? 13.845 -6.556 -9.511 1.00 78.12 336 HIS A N 1
ATOM 2555 C CA . HIS A 1 336 ? 13.817 -5.333 -10.347 1.00 78.12 336 HIS A CA 1
ATOM 2556 C C . HIS A 1 336 ? 12.813 -5.358 -11.508 1.00 78.12 336 HIS A C 1
ATOM 2558 O O . HIS A 1 336 ? 12.669 -4.372 -12.222 1.00 78.12 336 HIS A O 1
ATOM 2564 N N . THR A 1 337 ? 12.136 -6.482 -11.737 1.00 80.81 337 THR A N 1
ATOM 2565 C CA . THR A 1 337 ? 11.214 -6.647 -12.869 1.00 80.81 337 THR A CA 1
ATOM 2566 C C . THR A 1 337 ? 9.854 -5.973 -12.642 1.00 80.81 337 THR A C 1
ATOM 2568 O O . THR A 1 337 ? 9.226 -6.180 -11.600 1.00 80.81 337 THR A O 1
ATOM 2571 N N . PHE A 1 338 ? 9.348 -5.258 -13.655 1.00 79.50 338 PHE A N 1
ATOM 2572 C CA . PHE A 1 338 ? 8.012 -4.633 -13.678 1.00 79.50 338 PHE A CA 1
ATOM 2573 C C . PHE A 1 338 ? 6.913 -5.545 -14.253 1.00 79.50 338 PHE A C 1
ATOM 2575 O O . PHE A 1 338 ? 5.769 -5.125 -14.411 1.00 79.50 338 PHE A O 1
ATOM 2582 N N . GLY A 1 339 ? 7.251 -6.789 -14.610 1.00 77.06 339 GLY A N 1
ATOM 2583 C CA . GLY A 1 339 ? 6.316 -7.727 -15.241 1.00 77.06 339 GLY A CA 1
ATOM 2584 C C . GLY A 1 339 ? 6.061 -7.469 -16.732 1.00 77.06 339 GLY A C 1
ATOM 2585 O O . GLY A 1 339 ? 5.328 -8.228 -17.364 1.00 77.06 339 GLY A O 1
ATOM 2586 N N . VAL A 1 340 ? 6.694 -6.453 -17.327 1.00 82.56 340 VAL A N 1
ATOM 2587 C CA . VAL A 1 340 ? 6.794 -6.325 -18.786 1.00 82.56 340 VAL A CA 1
ATOM 2588 C C . VAL A 1 340 ? 7.923 -7.245 -19.235 1.00 82.56 340 VAL A C 1
ATOM 2590 O O . VAL A 1 340 ? 9.058 -7.081 -18.816 1.00 82.56 340 VAL A O 1
ATOM 2593 N N . ILE A 1 341 ? 7.620 -8.257 -20.045 1.00 79.38 341 ILE A N 1
ATOM 2594 C CA . ILE A 1 341 ? 8.601 -9.306 -20.394 1.00 79.38 341 ILE A CA 1
ATOM 2595 C C . ILE A 1 341 ? 9.022 -9.287 -21.865 1.00 79.38 341 ILE A C 1
ATOM 2597 O O . ILE A 1 341 ? 9.930 -10.010 -22.260 1.00 79.38 341 ILE A O 1
ATOM 2601 N N . ASN A 1 342 ? 8.342 -8.494 -22.695 1.00 87.06 342 ASN A N 1
ATOM 2602 C CA . ASN A 1 342 ? 8.499 -8.513 -24.144 1.00 87.06 342 ASN A CA 1
ATOM 2603 C C . ASN A 1 342 ? 8.916 -7.130 -24.655 1.00 87.06 342 ASN A C 1
ATOM 2605 O O . ASN A 1 342 ? 8.172 -6.161 -24.497 1.00 87.06 342 ASN A O 1
ATOM 2609 N N . GLU A 1 343 ? 10.069 -7.055 -25.322 1.00 92.50 343 GLU A N 1
ATOM 2610 C CA . GLU A 1 343 ? 10.568 -5.827 -25.956 1.00 92.50 343 GLU A CA 1
ATOM 2611 C C . GLU A 1 343 ? 9.605 -5.267 -27.006 1.00 92.50 343 GLU A C 1
ATOM 2613 O O . GLU A 1 343 ? 9.479 -4.056 -27.135 1.00 92.50 343 GLU A O 1
ATOM 2618 N N . THR A 1 344 ? 8.878 -6.118 -27.734 1.00 94.19 344 THR A N 1
ATOM 2619 C CA . THR A 1 344 ? 7.850 -5.675 -28.692 1.00 94.19 344 THR A CA 1
ATOM 2620 C C . THR A 1 344 ? 6.750 -4.907 -27.969 1.00 94.19 344 THR A C 1
ATOM 2622 O O . THR A 1 344 ? 6.376 -3.820 -28.396 1.00 94.19 344 THR A O 1
ATOM 2625 N N . THR A 1 345 ? 6.269 -5.436 -26.841 1.00 92.31 345 THR A N 1
ATOM 2626 C CA . THR A 1 345 ? 5.249 -4.772 -26.019 1.00 92.31 345 THR A CA 1
ATOM 2627 C C . THR A 1 345 ? 5.786 -3.488 -25.397 1.00 92.31 345 THR A C 1
ATOM 2629 O O . THR A 1 345 ? 5.076 -2.488 -25.381 1.00 92.31 345 THR A O 1
ATOM 2632 N N . ALA A 1 346 ? 7.037 -3.485 -24.927 1.00 92.75 346 ALA A N 1
ATOM 2633 C CA . ALA A 1 346 ? 7.677 -2.278 -24.412 1.00 92.75 346 ALA A CA 1
ATOM 2634 C C . ALA A 1 346 ? 7.789 -1.196 -25.501 1.00 92.75 346 ALA A C 1
ATOM 2636 O O . ALA A 1 346 ? 7.396 -0.059 -25.271 1.00 92.75 346 ALA A O 1
ATOM 2637 N N . ASN A 1 347 ? 8.236 -1.546 -26.708 1.00 94.69 347 ASN A N 1
ATOM 2638 C CA . ASN A 1 347 ? 8.325 -0.605 -27.825 1.00 94.69 347 ASN A CA 1
ATOM 2639 C C . ASN A 1 347 ? 6.950 -0.064 -28.241 1.00 94.69 347 ASN A C 1
ATOM 2641 O O . ASN A 1 347 ? 6.806 1.144 -28.400 1.00 94.69 347 ASN A O 1
ATOM 2645 N N . GLN A 1 348 ? 5.930 -0.923 -28.332 1.00 94.38 348 GLN A N 1
ATOM 2646 C CA . GLN A 1 348 ? 4.550 -0.504 -28.606 1.00 94.38 348 GLN A CA 1
ATOM 2647 C C . GLN A 1 348 ? 4.010 0.443 -27.531 1.00 94.38 348 GLN A C 1
ATOM 2649 O O . GLN A 1 348 ? 3.361 1.434 -27.849 1.00 94.38 348 GLN A O 1
ATOM 2654 N N . LEU A 1 349 ? 4.290 0.165 -26.253 1.00 93.19 349 LEU A N 1
ATOM 2655 C CA . LEU A 1 349 ? 3.922 1.060 -25.159 1.00 93.19 349 LEU A CA 1
ATOM 2656 C C . LEU A 1 349 ? 4.570 2.435 -25.350 1.00 93.19 349 LEU A C 1
ATOM 2658 O O . LEU A 1 349 ? 3.898 3.455 -25.232 1.00 93.19 349 LEU A O 1
ATOM 2662 N N . LEU A 1 350 ? 5.855 2.463 -25.702 1.00 95.62 350 LEU A N 1
ATOM 2663 C CA . LEU A 1 350 ? 6.624 3.689 -25.889 1.00 95.62 350 LEU A CA 1
ATOM 2664 C C . LEU A 1 350 ? 6.162 4.548 -27.080 1.00 95.62 350 LEU A C 1
ATOM 2666 O O . LEU A 1 350 ? 6.474 5.740 -27.090 1.00 95.62 350 LEU A O 1
ATOM 2670 N N . GLU A 1 351 ? 5.388 4.019 -28.032 1.00 95.94 351 GLU A N 1
ATOM 2671 C CA . GLU A 1 351 ? 4.765 4.817 -29.105 1.00 95.94 351 GLU A CA 1
ATOM 2672 C C . GLU A 1 351 ? 3.749 5.841 -28.567 1.00 95.94 351 GLU A C 1
ATOM 2674 O O . GLU A 1 351 ? 3.560 6.898 -29.169 1.00 95.94 351 GLU A O 1
ATOM 2679 N N . TYR A 1 352 ? 3.137 5.571 -27.408 1.00 96.56 352 TYR A N 1
ATOM 2680 C CA . TYR A 1 352 ? 2.177 6.475 -26.764 1.00 96.56 352 TYR A CA 1
ATOM 2681 C C . TYR A 1 352 ? 2.833 7.578 -25.923 1.00 96.56 352 TYR A C 1
ATOM 2683 O O . TYR A 1 352 ? 2.157 8.530 -25.535 1.00 96.56 352 TYR A O 1
ATOM 2691 N N . TYR A 1 353 ? 4.139 7.479 -25.662 1.00 97.50 353 TYR A N 1
ATOM 2692 C CA . TYR A 1 353 ? 4.881 8.422 -24.825 1.00 97.50 353 TYR A CA 1
ATOM 2693 C C . TYR A 1 353 ? 5.964 9.107 -25.662 1.00 97.50 353 TYR A C 1
ATOM 2695 O O . TYR A 1 353 ? 6.977 8.474 -25.970 1.00 97.50 353 TYR A O 1
ATOM 2703 N N . PRO A 1 354 ? 5.800 10.388 -26.036 1.00 96.06 354 PRO A N 1
ATOM 2704 C CA . PRO A 1 354 ? 6.812 11.115 -26.793 1.00 96.06 354 PRO A CA 1
ATOM 2705 C C . PRO A 1 354 ? 8.153 11.184 -26.054 1.00 96.06 354 PRO A C 1
ATOM 2707 O O . PRO A 1 354 ? 8.204 11.331 -24.837 1.00 96.06 354 PRO A O 1
ATOM 2710 N N . ALA A 1 355 ? 9.256 11.145 -26.805 1.00 95.19 355 ALA A N 1
ATOM 2711 C CA . ALA A 1 355 ? 10.597 11.372 -26.260 1.00 95.19 355 ALA A CA 1
ATOM 2712 C C . ALA A 1 355 ? 10.893 12.855 -25.948 1.00 95.19 355 ALA A C 1
ATOM 2714 O O . ALA A 1 355 ? 11.966 13.159 -25.434 1.00 95.19 355 ALA A O 1
ATOM 2715 N N . ASP A 1 356 ? 9.966 13.763 -26.271 1.00 95.69 356 ASP A N 1
ATOM 2716 C CA . ASP A 1 356 ? 10.031 15.187 -25.939 1.00 95.69 356 ASP A CA 1
ATOM 2717 C C . ASP A 1 356 ? 9.889 15.389 -24.414 1.00 95.69 356 ASP A C 1
ATOM 2719 O O . ASP A 1 356 ? 8.828 15.079 -23.860 1.00 95.69 356 ASP A O 1
ATOM 2723 N N . PRO A 1 357 ? 10.910 15.928 -23.716 1.00 94.75 357 PRO A N 1
ATOM 2724 C CA . PRO A 1 357 ? 10.853 16.141 -22.271 1.00 94.75 357 PRO A CA 1
ATOM 2725 C C . PRO A 1 357 ? 9.692 17.030 -21.806 1.00 94.75 357 PRO A C 1
ATOM 2727 O O . PRO A 1 357 ? 9.253 16.881 -20.665 1.00 94.75 357 PRO A O 1
ATOM 2730 N N . SER A 1 358 ? 9.163 17.924 -22.651 1.00 96.50 358 SER A N 1
ATOM 2731 C CA . SER A 1 358 ? 8.005 18.760 -22.298 1.00 96.50 358 SER A CA 1
ATOM 2732 C C . SER A 1 358 ? 6.705 17.981 -22.112 1.00 96.50 358 SER A C 1
ATOM 2734 O O . SER A 1 358 ? 5.813 18.462 -21.411 1.00 96.50 358 SER A O 1
ATOM 2736 N N . ALA A 1 359 ? 6.612 16.779 -22.686 1.00 97.06 359 ALA A N 1
ATOM 2737 C CA . ALA A 1 359 ? 5.454 15.900 -22.563 1.00 97.06 359 ALA A CA 1
ATOM 2738 C C . ALA A 1 359 ? 5.513 14.974 -21.333 1.00 97.06 359 ALA A C 1
ATOM 2740 O O . ALA A 1 359 ? 4.500 14.373 -20.984 1.00 97.06 359 ALA A O 1
ATOM 2741 N N . GLY A 1 360 ? 6.682 14.830 -20.700 1.00 97.19 360 GLY A N 1
ATOM 2742 C CA . GLY A 1 360 ? 6.906 13.849 -19.636 1.00 97.19 360 GLY A CA 1
ATOM 2743 C C . GLY A 1 360 ? 6.735 14.387 -18.209 1.00 97.19 360 GLY A C 1
ATOM 2744 O O . GLY A 1 360 ? 6.693 15.599 -17.988 1.00 97.19 360 GLY A O 1
ATOM 2745 N N . SER A 1 361 ? 6.717 13.470 -17.239 1.00 97.69 361 SER A N 1
ATOM 2746 C CA . SER A 1 361 ? 6.641 13.756 -15.798 1.00 97.69 361 SER A CA 1
ATOM 2747 C C . SER A 1 361 ? 8.026 14.100 -15.199 1.00 97.69 361 SER A C 1
ATOM 2749 O O . SER A 1 361 ? 8.989 13.427 -15.554 1.00 97.69 361 SER A O 1
ATOM 2751 N N . PRO A 1 362 ? 8.209 15.114 -14.324 1.00 97.62 362 PRO A N 1
ATOM 2752 C CA . PRO A 1 362 ? 7.186 15.979 -13.746 1.00 97.62 362 PRO A CA 1
ATOM 2753 C C . PRO A 1 362 ? 6.418 16.795 -14.781 1.00 97.62 362 PRO A C 1
ATOM 2755 O O . PRO A 1 362 ? 7.021 17.523 -15.581 1.00 97.62 362 PRO A O 1
ATOM 2758 N N . TYR A 1 363 ? 5.095 16.663 -14.787 1.00 97.31 363 TYR A N 1
ATOM 2759 C CA . TYR A 1 363 ? 4.254 17.293 -15.796 1.00 97.31 363 TYR A CA 1
ATOM 2760 C C . TYR A 1 363 ? 4.239 18.815 -15.607 1.00 97.31 363 TYR A C 1
ATOM 2762 O O . TYR A 1 363 ? 4.528 19.342 -14.537 1.00 97.31 363 TYR A O 1
ATOM 2770 N N . ASN A 1 364 ? 3.936 19.553 -16.678 1.00 95.62 364 ASN A N 1
ATOM 2771 C CA . ASN A 1 364 ? 3.862 21.023 -16.666 1.00 95.62 364 ASN A CA 1
ATOM 2772 C C . ASN A 1 364 ? 5.176 21.756 -16.311 1.00 95.62 364 ASN A C 1
ATOM 2774 O O . ASN A 1 364 ? 5.148 22.943 -15.996 1.00 95.62 364 ASN A O 1
ATOM 2778 N N . THR A 1 365 ? 6.331 21.097 -16.444 1.00 96.50 365 THR A N 1
ATOM 2779 C CA . THR A 1 365 ? 7.662 21.696 -16.200 1.00 96.50 365 THR A CA 1
ATOM 2780 C C . THR A 1 365 ? 8.447 22.018 -17.480 1.00 96.50 365 THR A C 1
ATOM 2782 O O . THR A 1 365 ? 9.612 22.411 -17.436 1.00 96.50 365 THR A O 1
ATOM 2785 N N . GLY A 1 366 ? 7.814 21.882 -18.651 1.00 96.00 366 GLY A N 1
ATOM 2786 C CA . GLY A 1 366 ? 8.457 22.123 -19.944 1.00 96.00 366 GLY A CA 1
ATOM 2787 C C . GLY A 1 366 ? 9.667 21.209 -20.168 1.00 96.00 366 GLY A C 1
ATOM 2788 O O . GLY A 1 366 ? 9.671 20.054 -19.749 1.00 96.00 366 GLY A O 1
ATOM 2789 N N . ASN A 1 367 ? 10.702 21.729 -20.826 1.00 95.81 367 ASN A N 1
ATOM 2790 C CA . ASN A 1 367 ? 11.905 20.963 -21.178 1.00 95.81 367 ASN A CA 1
ATOM 2791 C C . ASN A 1 367 ? 12.925 20.814 -20.037 1.00 95.81 367 ASN A C 1
ATOM 2793 O O . ASN A 1 367 ? 14.017 20.296 -20.277 1.00 95.81 367 ASN A O 1
ATOM 2797 N N . ASP A 1 368 ? 12.616 21.279 -18.823 1.00 95.94 368 ASP A N 1
ATOM 2798 C CA . ASP A 1 368 ? 13.531 21.119 -17.697 1.00 95.94 368 ASP A CA 1
ATOM 2799 C C . ASP A 1 368 ? 13.622 19.640 -17.300 1.00 95.94 368 ASP A C 1
ATOM 2801 O O . ASP A 1 368 ? 12.618 18.993 -17.005 1.00 95.94 368 ASP A O 1
ATOM 2805 N N . THR A 1 369 ? 14.837 19.099 -17.345 1.00 92.69 369 THR A N 1
ATOM 2806 C CA . THR A 1 369 ? 15.154 17.717 -16.960 1.00 92.69 369 THR A CA 1
ATOM 2807 C C . THR A 1 369 ? 15.747 17.641 -15.560 1.00 92.69 369 THR A C 1
ATOM 2809 O O . THR A 1 369 ? 16.038 16.545 -15.090 1.00 92.69 369 THR A O 1
ATOM 2812 N N . PHE A 1 370 ? 15.953 18.780 -14.888 1.00 94.31 370 PHE A N 1
ATOM 2813 C CA . PHE A 1 370 ? 16.492 18.845 -13.530 1.00 94.31 370 PHE A CA 1
ATOM 2814 C C . PHE A 1 370 ? 17.861 18.154 -13.388 1.00 94.31 370 PHE A C 1
ATOM 2816 O O . PHE A 1 370 ? 18.176 17.538 -12.371 1.00 94.31 370 PHE A O 1
ATOM 2823 N N . GLY A 1 371 ? 18.673 18.197 -14.450 1.00 93.38 371 GLY A N 1
ATOM 2824 C CA . GLY A 1 371 ? 19.971 17.517 -14.509 1.00 93.38 371 GLY A CA 1
ATOM 2825 C C . GLY A 1 371 ? 19.894 15.991 -14.668 1.00 93.38 371 GLY A C 1
ATOM 2826 O O . GLY A 1 371 ? 20.924 15.319 -14.575 1.00 93.38 371 GLY A O 1
ATOM 2827 N N . ARG A 1 372 ? 18.701 15.430 -14.908 1.00 92.31 372 ARG A N 1
ATOM 2828 C CA . ARG A 1 372 ? 18.487 14.014 -15.240 1.00 92.31 372 ARG A CA 1
ATOM 2829 C C . ARG A 1 372 ? 18.713 13.756 -16.733 1.00 92.31 372 ARG A C 1
ATOM 2831 O O . ARG A 1 372 ? 18.825 14.671 -17.546 1.00 92.31 372 ARG A O 1
ATOM 2838 N N . ALA A 1 373 ? 18.819 12.482 -17.091 1.00 93.88 373 ALA A N 1
ATOM 2839 C CA . ALA A 1 373 ? 19.039 12.052 -18.465 1.00 93.88 373 ALA A CA 1
ATOM 2840 C C . ALA A 1 373 ? 17.791 12.244 -19.348 1.00 93.88 373 ALA A C 1
ATOM 2842 O O . ALA A 1 373 ? 16.666 12.355 -18.860 1.00 93.88 373 ALA A O 1
ATOM 2843 N N . ALA A 1 374 ? 17.995 12.269 -20.669 1.00 94.69 374 ALA A N 1
ATOM 2844 C CA . ALA A 1 374 ? 16.986 12.693 -21.641 1.00 94.69 374 ALA A CA 1
ATOM 2845 C C . ALA A 1 374 ? 15.688 11.863 -21.628 1.00 94.69 374 ALA A C 1
ATOM 2847 O O . ALA A 1 374 ? 14.637 12.393 -21.974 1.00 94.69 374 ALA A O 1
ATOM 2848 N N . GLN A 1 375 ? 15.735 10.586 -21.228 1.00 95.38 375 GLN A N 1
ATOM 2849 C CA . GLN A 1 375 ? 14.549 9.723 -21.168 1.00 95.38 375 GLN A CA 1
ATOM 2850 C C . GLN A 1 375 ? 13.934 9.623 -19.767 1.00 95.38 375 GLN A C 1
ATOM 2852 O O . GLN A 1 375 ? 12.935 8.920 -19.605 1.00 95.38 375 GLN A O 1
ATOM 2857 N N . PHE A 1 376 ? 14.472 10.328 -18.763 1.00 94.94 376 PHE A N 1
ATOM 2858 C CA . PHE A 1 376 ? 13.941 10.307 -17.396 1.00 94.94 376 PHE A CA 1
ATOM 2859 C C . PHE A 1 376 ? 12.448 10.641 -17.375 1.00 94.94 376 PHE A C 1
ATOM 2861 O O . PHE A 1 376 ? 11.642 9.829 -16.931 1.00 94.94 376 PHE A O 1
ATOM 2868 N N . LYS A 1 377 ? 12.063 11.789 -17.947 1.00 97.31 377 LYS A N 1
ATOM 2869 C CA . LYS A 1 377 ? 10.677 12.262 -17.864 1.00 97.31 377 LYS A CA 1
ATOM 2870 C C . LYS A 1 377 ? 9.677 11.373 -18.597 1.00 97.31 377 LYS A C 1
ATOM 2872 O O . LYS A 1 377 ? 8.577 11.128 -18.110 1.00 97.31 377 LYS A O 1
ATOM 2877 N N . ARG A 1 378 ? 10.076 10.852 -19.761 1.00 97.31 378 ARG A N 1
ATOM 2878 C CA . ARG A 1 378 ? 9.284 9.881 -20.528 1.00 97.31 378 ARG A CA 1
ATOM 2879 C C . ARG A 1 378 ? 9.079 8.593 -19.732 1.00 97.31 378 ARG A C 1
ATOM 2881 O O . ARG A 1 378 ? 7.970 8.079 -19.673 1.00 97.31 378 ARG A O 1
ATOM 2888 N N . THR A 1 379 ? 10.139 8.094 -19.100 1.00 94.81 379 THR A N 1
ATOM 2889 C CA . THR A 1 379 ? 10.085 6.868 -18.293 1.00 94.81 379 THR A CA 1
ATOM 2890 C C . THR A 1 379 ? 9.220 7.064 -17.051 1.00 94.81 379 THR A C 1
ATOM 2892 O O . THR A 1 379 ? 8.401 6.202 -16.755 1.00 94.81 379 THR A O 1
ATOM 2895 N N . ALA A 1 380 ? 9.315 8.220 -16.389 1.00 95.69 380 ALA A N 1
ATOM 2896 C CA . ALA A 1 380 ? 8.443 8.571 -15.272 1.00 95.69 380 ALA A CA 1
ATOM 2897 C C . ALA A 1 380 ? 6.966 8.599 -15.686 1.00 95.69 380 ALA A C 1
ATOM 2899 O O . ALA A 1 380 ? 6.129 8.039 -14.985 1.00 95.69 380 ALA A O 1
ATOM 2900 N N . SER A 1 381 ? 6.634 9.149 -16.856 1.00 97.56 381 SER A N 1
ATOM 2901 C CA . SER A 1 381 ? 5.266 9.066 -17.385 1.00 97.56 381 SER A CA 1
ATOM 2902 C C . SER A 1 381 ? 4.804 7.626 -17.608 1.00 97.56 381 SER A C 1
ATOM 2904 O O . SER A 1 381 ? 3.708 7.269 -17.186 1.00 97.56 381 SER A O 1
ATOM 2906 N N . VAL A 1 382 ? 5.650 6.784 -18.213 1.00 95.62 382 VAL A N 1
ATOM 2907 C CA . VAL A 1 382 ? 5.336 5.365 -18.443 1.00 95.62 382 VAL A CA 1
ATOM 2908 C C . VAL A 1 382 ? 5.080 4.634 -17.125 1.00 95.62 382 VAL A C 1
ATOM 2910 O O . VAL A 1 382 ? 4.087 3.924 -17.014 1.00 95.62 382 VAL A O 1
ATOM 2913 N N . LEU A 1 383 ? 5.952 4.795 -16.125 1.00 93.31 383 LEU A N 1
ATOM 2914 C CA . LEU A 1 383 ? 5.814 4.099 -14.842 1.00 93.31 383 LEU A CA 1
ATOM 2915 C C . LEU A 1 383 ? 4.617 4.603 -14.034 1.00 93.31 383 LEU A C 1
ATOM 2917 O O . LEU A 1 383 ? 3.916 3.786 -13.441 1.00 93.31 383 LEU A O 1
ATOM 2921 N N . GLY A 1 384 ? 4.365 5.916 -14.023 1.00 95.38 384 GLY A N 1
ATOM 2922 C CA . GLY A 1 384 ? 3.213 6.492 -13.328 1.00 95.38 384 GLY A CA 1
ATOM 2923 C C . GLY A 1 384 ? 1.894 5.947 -13.874 1.00 95.38 384 GLY A C 1
ATOM 2924 O O . GLY A 1 384 ? 1.052 5.468 -13.112 1.00 95.38 384 GLY A O 1
ATOM 2925 N N . ASP A 1 385 ? 1.770 5.902 -15.201 1.00 95.88 385 ASP A N 1
ATOM 2926 C CA . ASP A 1 385 ? 0.599 5.333 -15.863 1.00 95.88 385 ASP A CA 1
ATOM 2927 C C . ASP A 1 385 ? 0.485 3.823 -15.659 1.00 95.88 385 ASP A C 1
ATOM 2929 O O . ASP A 1 385 ? -0.582 3.330 -15.292 1.00 95.88 385 ASP A O 1
ATOM 2933 N N . LEU A 1 386 ? 1.570 3.082 -15.903 1.00 92.06 386 LEU A N 1
ATOM 2934 C CA . LEU A 1 386 ? 1.576 1.621 -15.855 1.00 92.06 386 LEU A CA 1
ATOM 2935 C C . LEU A 1 386 ? 1.229 1.096 -14.460 1.00 92.06 386 LEU A C 1
ATOM 2937 O O . LEU A 1 386 ? 0.456 0.145 -14.342 1.00 92.06 386 LEU A O 1
ATOM 2941 N N . LEU A 1 387 ? 1.804 1.701 -13.420 1.00 91.56 387 LEU A N 1
ATOM 2942 C CA . LEU A 1 387 ? 1.647 1.237 -12.047 1.00 91.56 387 LEU A CA 1
ATOM 2943 C C . LEU A 1 387 ? 0.387 1.824 -11.397 1.00 91.56 387 LEU A C 1
ATOM 2945 O O . LEU A 1 387 ? -0.347 1.101 -10.729 1.00 91.56 387 LEU A O 1
ATOM 2949 N N . PHE A 1 388 ? 0.068 3.101 -11.606 1.00 95.88 388 PHE A N 1
ATOM 2950 C CA . PHE A 1 388 ? -0.924 3.780 -10.766 1.00 95.88 388 PHE A CA 1
ATOM 2951 C C . PHE A 1 388 ? -2.135 4.284 -11.549 1.00 95.88 388 PHE A C 1
ATOM 2953 O O . PHE A 1 388 ? -3.258 3.833 -11.299 1.00 95.88 388 PHE A O 1
ATOM 2960 N N . ASP A 1 389 ? -1.943 5.173 -12.525 1.00 96.94 389 ASP A N 1
ATOM 2961 C CA . ASP A 1 389 ? -3.074 5.860 -13.158 1.00 96.94 389 ASP A CA 1
ATOM 2962 C C . ASP A 1 389 ? -3.927 4.947 -14.047 1.00 96.94 389 ASP A C 1
ATOM 2964 O O . ASP A 1 389 ? -5.162 5.024 -14.002 1.00 96.94 389 ASP A O 1
ATOM 2968 N N . ALA A 1 390 ? -3.319 4.053 -14.837 1.00 96.31 390 ALA A N 1
ATOM 2969 C CA . ALA A 1 390 ? -4.083 3.134 -15.677 1.00 96.31 390 ALA A CA 1
ATOM 2970 C C . ALA A 1 390 ? -4.852 2.092 -14.841 1.00 96.31 390 ALA A C 1
ATOM 2972 O O . ALA A 1 390 ? -6.055 1.947 -15.085 1.00 96.31 390 ALA A O 1
ATOM 2973 N N . PRO A 1 391 ? -4.258 1.429 -13.825 1.00 96.31 391 PRO A N 1
ATOM 2974 C CA . PRO A 1 391 ? -4.996 0.560 -12.905 1.00 96.31 391 PRO A CA 1
ATOM 2975 C C . PRO A 1 391 ? -6.117 1.267 -12.137 1.00 96.31 391 PRO A C 1
ATOM 2977 O O . PRO A 1 391 ? -7.216 0.717 -12.030 1.00 96.31 391 PRO A O 1
ATOM 2980 N N . ARG A 1 392 ? -5.887 2.498 -11.652 1.00 97.81 392 ARG A N 1
ATOM 2981 C CA . ARG A 1 392 ? -6.932 3.314 -11.012 1.00 97.81 392 ARG A CA 1
ATOM 2982 C C . ARG A 1 392 ? -8.096 3.560 -11.965 1.00 97.81 392 ARG A C 1
ATOM 2984 O O . ARG A 1 392 ? -9.250 3.326 -11.606 1.00 97.81 392 ARG A O 1
ATOM 2991 N N . ARG A 1 393 ? -7.812 4.027 -13.184 1.00 97.62 393 ARG A N 1
ATOM 2992 C CA . ARG A 1 393 ? -8.843 4.335 -14.186 1.00 97.62 393 ARG A CA 1
ATOM 2993 C C . ARG A 1 393 ? -9.624 3.088 -14.606 1.00 97.62 393 ARG A C 1
ATOM 2995 O O . ARG A 1 393 ? -10.843 3.167 -14.725 1.00 97.62 393 ARG A O 1
ATOM 3002 N N . ASP A 1 394 ? -8.946 1.953 -14.786 1.00 97.31 394 ASP A N 1
ATOM 3003 C CA . ASP A 1 394 ? -9.571 0.657 -15.093 1.00 97.31 394 ASP A CA 1
ATOM 3004 C C . ASP A 1 394 ? -10.561 0.246 -13.993 1.00 97.31 394 ASP A C 1
ATOM 3006 O O . ASP A 1 394 ? -11.712 -0.089 -14.282 1.00 97.31 394 ASP A O 1
ATOM 3010 N N . PHE A 1 395 ? -10.154 0.354 -12.723 1.00 98.25 395 PHE A N 1
ATOM 3011 C CA . PHE A 1 395 ? -11.015 0.002 -11.597 1.00 98.25 395 PHE A CA 1
ATOM 3012 C C . PHE A 1 395 ? -12.207 0.953 -11.433 1.00 98.25 395 PHE A C 1
ATOM 3014 O O . PHE A 1 395 ? -13.335 0.494 -11.256 1.00 98.25 395 PHE A O 1
ATOM 3021 N N . LEU A 1 396 ? -11.992 2.267 -11.559 1.00 98.19 396 LEU A N 1
ATOM 3022 C CA . LEU A 1 396 ? -13.070 3.262 -11.510 1.00 98.19 396 LEU A CA 1
ATOM 3023 C C . LEU A 1 396 ? -14.094 3.063 -12.633 1.00 98.19 396 LEU A C 1
ATOM 3025 O O . LEU A 1 396 ? -15.294 3.211 -12.399 1.00 98.19 396 LEU A O 1
ATOM 3029 N N . GLN A 1 397 ? -13.643 2.696 -13.837 1.00 98.06 397 GLN A N 1
ATOM 3030 C CA . GLN A 1 397 ? -14.538 2.405 -14.952 1.00 98.06 397 GLN A CA 1
ATOM 3031 C C . GLN A 1 397 ? -15.438 1.202 -14.634 1.00 98.06 397 GLN A C 1
ATOM 3033 O O . GLN A 1 397 ? -16.656 1.303 -14.764 1.00 98.06 397 GLN A O 1
ATOM 3038 N N . VAL A 1 398 ? -14.857 0.099 -14.153 1.00 98.12 398 VAL A N 1
ATOM 3039 C CA . VAL A 1 398 ? -15.611 -1.094 -13.730 1.00 98.12 398 VAL A CA 1
ATOM 3040 C C . VAL A 1 398 ? -16.597 -0.771 -12.607 1.00 98.12 398 VAL A C 1
ATOM 3042 O O . VAL A 1 398 ? -17.754 -1.182 -12.656 1.00 98.12 398 VAL A O 1
ATOM 3045 N N . ALA A 1 399 ? -16.157 -0.029 -11.590 1.00 97.88 399 ALA A N 1
ATOM 3046 C CA . ALA A 1 399 ? -17.007 0.374 -10.475 1.00 97.88 399 ALA A CA 1
ATOM 3047 C C . ALA A 1 399 ? -18.211 1.199 -10.953 1.00 97.88 399 ALA A C 1
ATOM 3049 O O . ALA A 1 399 ? -19.340 0.930 -10.544 1.00 97.88 399 ALA A O 1
ATOM 3050 N N . THR A 1 400 ? -17.980 2.135 -11.878 1.00 96.62 400 THR A N 1
ATOM 3051 C CA . THR A 1 400 ? -19.028 2.966 -12.486 1.00 96.62 400 THR A CA 1
ATOM 3052 C C . THR A 1 400 ? -20.010 2.124 -13.305 1.00 96.62 400 THR A C 1
ATOM 3054 O O . THR A 1 400 ? -21.219 2.272 -13.142 1.00 96.62 400 THR A O 1
ATOM 3057 N N . GLU A 1 401 ? -19.514 1.197 -14.133 1.00 97.75 401 GLU A N 1
ATOM 3058 C CA . GLU A 1 401 ? -20.336 0.257 -14.919 1.00 97.75 401 GLU A CA 1
ATOM 3059 C C . GLU A 1 401 ? -21.239 -0.617 -14.026 1.00 97.75 401 GLU A C 1
ATOM 3061 O O . GLU A 1 401 ? -22.340 -0.994 -14.427 1.00 97.75 401 GLU A O 1
ATOM 3066 N N . LEU A 1 402 ? -20.797 -0.908 -12.799 1.00 97.69 402 LEU A N 1
ATOM 3067 C CA . LEU A 1 402 ? -21.522 -1.704 -11.804 1.00 97.69 402 LEU A CA 1
ATOM 3068 C C . LEU A 1 402 ? -22.299 -0.866 -10.774 1.00 97.69 402 LEU A C 1
ATOM 3070 O O . LEU A 1 402 ? -22.805 -1.429 -9.799 1.00 97.69 402 LEU A O 1
ATOM 3074 N N . CYS A 1 403 ? -22.409 0.451 -10.978 1.00 97.25 403 CYS A N 1
ATOM 3075 C CA . CYS A 1 403 ? -23.102 1.391 -10.088 1.00 97.25 403 CYS A CA 1
ATOM 3076 C C . CYS A 1 403 ? -22.574 1.397 -8.639 1.00 97.25 403 CYS A C 1
ATOM 3078 O O . CYS A 1 403 ? -23.336 1.620 -7.695 1.00 97.25 403 CYS A O 1
ATOM 3080 N N . VAL A 1 404 ? -21.280 1.140 -8.443 1.00 97.81 404 VAL A N 1
ATOM 3081 C CA . VAL A 1 404 ? -20.623 1.252 -7.135 1.00 97.81 404 VAL A CA 1
ATOM 3082 C C . VAL A 1 404 ? -20.263 2.724 -6.886 1.00 97.81 404 VAL A C 1
ATOM 3084 O O . VAL A 1 404 ? -19.623 3.324 -7.750 1.00 97.81 404 VAL A O 1
ATOM 3087 N N . PRO A 1 405 ? -20.632 3.326 -5.735 1.00 96.88 405 PRO A N 1
ATOM 3088 C CA . PRO A 1 405 ? -20.241 4.697 -5.414 1.00 96.88 405 PRO A CA 1
ATOM 3089 C C . PRO A 1 405 ? -18.717 4.824 -5.326 1.00 96.88 405 PRO A C 1
ATOM 3091 O O . PRO A 1 405 ? -18.085 4.240 -4.445 1.00 96.88 405 PRO A O 1
ATOM 3094 N N . ALA A 1 406 ? -18.136 5.575 -6.255 1.00 97.06 406 ALA A N 1
ATOM 3095 C CA . ALA A 1 406 ? -16.699 5.730 -6.378 1.00 97.06 406 ALA A CA 1
ATOM 3096 C C . ALA A 1 406 ? -16.343 7.195 -6.626 1.00 97.06 406 ALA A C 1
ATOM 3098 O O . ALA A 1 406 ? -16.965 7.871 -7.445 1.00 97.06 406 ALA A O 1
ATOM 3099 N N . TRP A 1 407 ? -15.306 7.666 -5.943 1.00 96.62 407 TRP A N 1
ATOM 3100 C CA . TRP A 1 407 ? -14.737 8.995 -6.135 1.00 96.62 407 TRP A CA 1
ATOM 3101 C C . TRP A 1 407 ? -13.248 8.890 -6.425 1.00 96.62 407 TRP A C 1
ATOM 3103 O O . TRP A 1 407 ? -12.586 7.918 -6.058 1.00 96.62 407 TRP A O 1
ATOM 3113 N N . SER A 1 408 ? -12.703 9.912 -7.072 1.00 96.06 408 SER A N 1
ATOM 3114 C CA . SER A 1 408 ? -11.284 9.968 -7.391 1.00 96.06 408 SER A CA 1
ATOM 3115 C C . SER A 1 408 ? -10.746 11.377 -7.223 1.00 96.06 408 SER A C 1
ATOM 3117 O O . SER A 1 408 ? -11.468 12.353 -7.425 1.00 96.06 408 SER A O 1
ATOM 3119 N N . TYR A 1 409 ? -9.473 11.471 -6.862 1.00 94.38 409 TYR A N 1
ATOM 3120 C CA . TYR A 1 409 ? -8.710 12.710 -6.864 1.00 94.38 409 TYR A CA 1
ATOM 3121 C C . TYR A 1 409 ? -7.377 12.483 -7.570 1.00 94.38 409 TYR A C 1
ATOM 3123 O O . TYR A 1 409 ? -6.927 11.346 -7.715 1.00 94.38 409 TYR A O 1
ATOM 3131 N N . GLN A 1 410 ? -6.753 13.580 -7.989 1.00 93.62 410 GLN A N 1
ATOM 3132 C CA . GLN A 1 410 ? -5.354 13.588 -8.384 1.00 93.62 410 GLN A CA 1
ATOM 3133 C C . GLN A 1 410 ? -4.640 14.689 -7.602 1.00 93.62 410 GLN A C 1
ATOM 3135 O O . GLN A 1 410 ? -5.024 15.859 -7.688 1.00 93.62 410 GLN A O 1
ATOM 3140 N N . TRP A 1 411 ? -3.638 14.321 -6.809 1.00 92.56 411 TRP A N 1
ATOM 3141 C CA . TRP A 1 411 ? -2.814 15.278 -6.084 1.00 92.56 411 TRP A CA 1
ATOM 3142 C C . TRP A 1 411 ? -1.792 15.897 -7.040 1.00 92.56 411 TRP A C 1
ATOM 3144 O O . TRP A 1 411 ? -0.861 15.239 -7.493 1.00 92.56 411 TRP A O 1
ATOM 3154 N N . ALA A 1 412 ? -1.968 17.178 -7.353 1.00 92.69 412 ALA A N 1
ATOM 3155 C CA . ALA A 1 412 ? -1.103 17.918 -8.276 1.00 92.69 412 ALA A CA 1
ATOM 3156 C C . ALA A 1 412 ? -0.274 19.011 -7.581 1.00 92.69 412 ALA A C 1
ATOM 3158 O O . ALA A 1 412 ? 0.390 19.810 -8.240 1.00 92.69 412 ALA A O 1
ATOM 3159 N N . GLN A 1 413 ? -0.335 19.098 -6.249 1.00 90.06 413 GLN A N 1
ATOM 3160 C CA . GLN A 1 413 ? 0.344 20.156 -5.514 1.00 90.06 413 GLN A CA 1
ATOM 3161 C C . GLN A 1 413 ? 1.835 19.821 -5.346 1.00 90.06 413 GLN A C 1
ATOM 3163 O O . GLN A 1 413 ? 2.218 18.906 -4.618 1.00 90.06 413 GLN A O 1
ATOM 3168 N N . THR A 1 414 ? 2.686 20.616 -5.993 1.00 89.81 414 THR A N 1
ATOM 3169 C CA . THR A 1 414 ? 4.150 20.505 -5.927 1.00 89.81 414 THR A CA 1
ATOM 3170 C C . THR A 1 414 ? 4.734 21.361 -4.801 1.00 89.81 414 THR A C 1
ATOM 3172 O O . THR A 1 414 ? 4.072 22.271 -4.299 1.00 89.81 414 THR A O 1
ATOM 3175 N N . GLY A 1 415 ? 6.009 21.138 -4.460 1.00 85.81 415 GLY A N 1
ATOM 3176 C CA . GLY A 1 415 ? 6.785 22.007 -3.557 1.00 85.81 415 GLY A CA 1
ATOM 3177 C C . GLY A 1 415 ? 7.053 21.443 -2.158 1.00 85.81 415 GLY A C 1
ATOM 3178 O O . GLY A 1 415 ? 7.691 22.116 -1.357 1.00 85.81 415 GLY A O 1
ATOM 3179 N N . LEU A 1 416 ? 6.612 20.213 -1.863 1.00 82.44 416 LEU A N 1
ATOM 3180 C CA . LEU A 1 416 ? 6.924 19.513 -0.603 1.00 82.44 416 LEU A CA 1
ATOM 3181 C C . LEU A 1 416 ? 8.299 18.828 -0.604 1.00 82.44 416 LEU A C 1
ATOM 3183 O O . LEU A 1 416 ? 8.812 18.445 0.451 1.00 82.44 416 LEU A O 1
ATOM 3187 N N . ARG A 1 417 ? 8.868 18.610 -1.790 1.00 85.88 417 ARG A N 1
ATOM 3188 C CA . ARG A 1 417 ? 10.135 17.911 -2.038 1.00 85.88 417 ARG A CA 1
ATOM 3189 C C . ARG A 1 417 ? 10.856 18.566 -3.218 1.00 85.88 417 ARG A C 1
ATOM 3191 O O . ARG A 1 417 ? 10.418 19.605 -3.715 1.00 85.88 417 ARG A O 1
ATOM 3198 N N . LEU A 1 418 ? 11.977 17.975 -3.629 1.00 89.56 418 LEU A N 1
ATOM 3199 C CA . LEU A 1 418 ? 12.794 18.501 -4.716 1.00 89.56 418 LEU A CA 1
ATOM 3200 C C . LEU A 1 418 ? 12.003 18.578 -6.042 1.00 89.56 418 LEU A C 1
ATOM 3202 O O . LEU A 1 418 ? 11.188 17.689 -6.308 1.00 89.56 418 LEU A O 1
ATOM 3206 N N . PRO A 1 419 ? 12.231 19.616 -6.873 1.00 91.75 419 PRO A N 1
ATOM 3207 C CA . PRO A 1 419 ? 11.443 19.855 -8.083 1.00 91.75 419 PRO A CA 1
ATOM 3208 C C . PRO A 1 419 ? 11.440 18.706 -9.096 1.00 91.75 419 PRO A C 1
ATOM 3210 O O . PRO A 1 419 ? 10.435 18.524 -9.778 1.00 91.75 419 PRO A O 1
ATOM 3213 N N . GLU A 1 420 ? 12.509 17.903 -9.178 1.00 91.81 420 GLU A N 1
ATOM 3214 C CA . GLU A 1 420 ? 12.596 16.783 -10.126 1.00 91.81 420 GLU A CA 1
ATOM 3215 C C . GLU A 1 420 ? 11.580 15.661 -9.881 1.00 91.81 420 GLU A C 1
ATOM 3217 O O . GLU A 1 420 ? 11.410 14.799 -10.742 1.00 91.81 420 GLU A O 1
ATOM 3222 N N . PHE A 1 421 ? 10.919 15.666 -8.723 1.00 92.75 421 PHE A N 1
ATOM 3223 C CA . PHE A 1 421 ? 9.878 14.705 -8.372 1.00 92.75 421 PHE A CA 1
ATOM 3224 C C . PHE A 1 421 ? 8.462 15.273 -8.515 1.00 92.75 421 PHE A C 1
ATOM 3226 O O . PHE A 1 421 ? 7.502 14.528 -8.371 1.00 92.75 421 PHE A O 1
ATOM 3233 N N . GLY A 1 422 ? 8.309 16.575 -8.786 1.00 94.56 422 GLY A N 1
ATOM 3234 C CA . GLY A 1 422 ? 6.997 17.206 -8.943 1.00 94.56 422 GLY A CA 1
ATOM 3235 C C . GLY A 1 422 ? 6.056 16.946 -7.761 1.00 94.56 422 GLY A C 1
ATOM 3236 O O . GLY A 1 422 ? 6.420 17.135 -6.595 1.00 94.56 422 GLY A O 1
ATOM 3237 N N . ALA A 1 423 ? 4.832 16.525 -8.071 1.00 94.56 423 ALA A N 1
ATOM 3238 C CA . ALA A 1 423 ? 3.888 15.951 -7.120 1.00 94.56 423 ALA A CA 1
ATOM 3239 C C . ALA A 1 423 ? 4.073 14.424 -7.112 1.00 94.56 423 ALA A C 1
ATOM 3241 O O . ALA A 1 423 ? 3.260 13.693 -7.670 1.00 94.56 423 ALA A O 1
ATOM 3242 N N . GLY A 1 424 ? 5.201 13.968 -6.565 1.00 94.19 424 GLY A N 1
ATOM 3243 C CA . GLY A 1 424 ? 5.633 12.568 -6.597 1.00 94.19 424 GLY A CA 1
ATOM 3244 C C . GLY A 1 424 ? 4.919 11.678 -5.582 1.00 94.19 424 GLY A C 1
ATOM 3245 O O . GLY A 1 424 ? 4.253 12.180 -4.678 1.00 94.19 424 GLY A O 1
ATOM 3246 N N . HIS A 1 425 ? 5.065 10.363 -5.742 1.00 95.44 425 HIS A N 1
ATOM 3247 C CA . HIS A 1 425 ? 4.457 9.323 -4.901 1.00 95.44 425 HIS A CA 1
ATOM 3248 C C . HIS A 1 425 ? 4.612 9.593 -3.389 1.00 95.44 425 HIS A C 1
ATOM 3250 O O . HIS A 1 425 ? 5.698 9.964 -2.939 1.00 95.44 425 HIS A O 1
ATOM 3256 N N . ALA A 1 426 ? 3.548 9.396 -2.603 1.00 92.62 426 ALA A N 1
ATOM 3257 C CA . ALA A 1 426 ? 3.529 9.511 -1.135 1.00 92.62 426 ALA A CA 1
ATOM 3258 C C . ALA A 1 426 ? 3.807 10.910 -0.532 1.00 92.62 426 ALA A C 1
ATOM 3260 O O . ALA A 1 426 ? 3.986 11.047 0.687 1.00 92.62 426 ALA A O 1
ATOM 3261 N N . PHE A 1 427 ? 3.938 11.971 -1.337 1.00 89.38 427 PHE A N 1
ATOM 3262 C CA . PHE A 1 427 ? 4.391 13.278 -0.833 1.00 89.38 427 PHE A CA 1
ATOM 3263 C C . PHE A 1 427 ? 3.376 13.972 0.084 1.00 89.38 427 PHE A C 1
ATOM 3265 O O . PHE A 1 427 ? 3.769 14.743 0.962 1.00 89.38 427 PHE A O 1
ATOM 3272 N N . GLU A 1 428 ? 2.097 13.674 -0.082 1.00 87.44 428 GLU A N 1
ATOM 3273 C CA . GLU A 1 428 ? 0.965 14.152 0.706 1.00 87.44 428 GLU A CA 1
ATOM 3274 C C . GLU A 1 428 ? 0.912 13.562 2.122 1.00 87.44 428 GLU A C 1
ATOM 3276 O O . GLU A 1 428 ? 0.421 14.230 3.034 1.00 87.44 428 GLU A O 1
ATOM 3281 N N . LEU A 1 429 ? 1.496 12.379 2.365 1.00 88.94 429 LEU A N 1
ATOM 3282 C CA . LEU A 1 429 ? 1.434 11.694 3.669 1.00 88.94 429 LEU A CA 1
ATOM 3283 C C . LEU A 1 429 ? 1.990 12.541 4.819 1.00 88.94 429 LEU A C 1
ATOM 3285 O O . LEU A 1 429 ? 1.460 12.527 5.935 1.00 88.94 429 LEU A O 1
ATOM 3289 N N . GLY A 1 430 ? 3.038 13.325 4.540 1.00 81.31 430 GLY A N 1
ATOM 3290 C CA . GLY A 1 430 ? 3.655 14.229 5.514 1.00 81.31 430 GLY A CA 1
ATOM 3291 C C . GLY A 1 430 ? 2.716 15.328 6.015 1.00 81.31 430 GLY A C 1
ATOM 3292 O O . GLY A 1 430 ? 2.991 15.941 7.044 1.00 81.31 430 GLY A O 1
ATOM 3293 N N . LEU A 1 431 ? 1.611 15.569 5.313 1.00 84.19 431 LEU A N 1
ATOM 3294 C CA . LEU A 1 431 ? 0.605 16.547 5.690 1.00 84.19 431 LEU A CA 1
ATOM 3295 C C . LEU A 1 431 ? -0.557 15.940 6.485 1.00 84.19 431 LEU A C 1
ATOM 3297 O O . LEU A 1 431 ? -1.308 16.703 7.082 1.00 84.19 431 LEU A O 1
ATOM 3301 N N . ILE A 1 432 ? -0.723 14.615 6.515 1.00 84.56 432 ILE A N 1
ATOM 3302 C CA . ILE A 1 432 ? -1.941 13.969 7.034 1.00 84.56 432 ILE A CA 1
ATOM 3303 C C . ILE A 1 432 ? -1.785 13.479 8.479 1.00 84.56 432 ILE A C 1
ATOM 3305 O O . ILE A 1 432 ? -2.638 13.732 9.332 1.00 84.56 432 ILE A O 1
ATOM 3309 N N . PHE A 1 433 ? -0.712 12.739 8.761 1.00 85.62 433 PHE A N 1
ATOM 3310 C CA . PHE A 1 433 ? -0.595 11.965 10.006 1.00 85.62 433 PHE A CA 1
ATOM 3311 C C . PHE A 1 433 ? 0.040 12.759 11.153 1.00 85.62 433 PHE A C 1
ATOM 3313 O O . PHE A 1 433 ? -0.291 12.584 12.328 1.00 85.62 433 PHE A O 1
ATOM 3320 N N . PHE A 1 434 ? 0.938 13.682 10.827 1.00 80.94 434 PHE A N 1
ATOM 3321 C CA . PHE A 1 434 ? 1.738 14.375 11.825 1.00 80.94 434 PHE A CA 1
ATOM 3322 C C . PHE A 1 434 ? 0.978 15.533 12.472 1.00 80.94 434 PHE A C 1
ATOM 3324 O O . PHE A 1 434 ? 0.232 16.266 11.831 1.00 80.94 434 PHE A O 1
ATOM 3331 N N . LYS A 1 435 ? 1.197 15.712 13.779 1.00 75.12 435 LYS A N 1
ATOM 3332 C CA . LYS A 1 435 ? 0.662 16.857 14.529 1.00 75.12 435 LYS A CA 1
ATOM 3333 C C . LYS A 1 435 ? 1.289 18.178 14.075 1.00 75.12 435 LYS A C 1
ATOM 3335 O O . LYS A 1 435 ? 0.628 19.213 14.090 1.00 75.12 435 LYS A O 1
ATOM 3340 N N . GLU A 1 436 ? 2.576 18.134 13.753 1.00 79.88 436 GLU A N 1
ATOM 3341 C CA . GLU A 1 436 ? 3.353 19.278 13.297 1.00 79.88 436 GLU A CA 1
ATOM 3342 C C . GLU A 1 436 ? 3.676 19.091 11.822 1.00 79.88 436 GLU A C 1
ATOM 3344 O O . GLU A 1 436 ? 4.111 18.019 11.400 1.00 79.88 436 GLU A O 1
ATOM 3349 N N . TYR A 1 437 ? 3.442 20.143 11.045 1.00 81.38 437 TYR A N 1
ATOM 3350 C CA . TYR A 1 437 ? 3.800 20.154 9.638 1.00 81.38 437 TYR A CA 1
ATOM 3351 C C . TYR A 1 437 ? 5.317 20.302 9.475 1.00 81.38 437 TYR A C 1
ATOM 3353 O O . TYR A 1 437 ? 5.953 20.961 10.304 1.00 81.38 437 TYR A O 1
ATOM 3361 N N . PRO A 1 438 ? 5.902 19.751 8.397 1.00 76.38 438 PRO A N 1
ATOM 3362 C CA . PRO A 1 438 ? 7.307 19.969 8.075 1.00 76.38 438 PRO A CA 1
ATOM 3363 C C . PRO A 1 438 ? 7.676 21.459 8.056 1.00 76.38 438 PRO A C 1
ATOM 3365 O O . PRO A 1 438 ? 6.875 22.307 7.645 1.00 76.38 438 PRO A O 1
ATOM 3368 N N . GLU A 1 439 ? 8.903 21.785 8.463 1.00 77.56 439 GLU A N 1
ATOM 3369 C CA . GLU A 1 439 ? 9.417 23.154 8.389 1.00 77.56 439 GLU A CA 1
ATOM 3370 C C . GLU A 1 439 ? 9.307 23.697 6.952 1.00 77.56 439 GLU A C 1
ATOM 3372 O O . GLU A 1 439 ? 9.605 22.999 5.984 1.00 77.56 439 GLU A O 1
ATOM 3377 N N . GLY A 1 440 ? 8.832 24.937 6.804 1.00 77.56 440 GLY A N 1
ATOM 3378 C CA . GLY A 1 440 ? 8.590 25.553 5.494 1.00 77.56 440 GLY A CA 1
ATOM 3379 C C . GLY A 1 440 ? 7.229 25.237 4.861 1.00 77.56 440 GLY A C 1
ATOM 3380 O O . GLY A 1 440 ? 6.933 25.769 3.791 1.00 77.56 440 GLY A O 1
ATOM 3381 N N . THR A 1 441 ? 6.369 24.444 5.512 1.00 83.31 441 THR A N 1
ATOM 3382 C CA . THR A 1 441 ? 4.989 24.219 5.045 1.00 83.31 441 THR A CA 1
ATOM 3383 C C . THR A 1 441 ? 4.196 25.530 5.070 1.00 83.31 441 THR A C 1
ATOM 3385 O O . THR A 1 441 ? 4.046 26.167 6.113 1.00 83.31 441 THR A O 1
ATOM 3388 N N . THR A 1 442 ? 3.684 25.955 3.913 1.00 88.69 442 THR A N 1
ATOM 3389 C CA . THR A 1 442 ? 2.884 27.182 3.783 1.00 88.69 442 THR A CA 1
ATOM 3390 C C . THR A 1 442 ? 1.459 26.984 4.306 1.00 88.69 442 THR A C 1
ATOM 3392 O O . THR A 1 442 ? 0.951 25.865 4.361 1.00 88.69 442 THR A O 1
ATOM 3395 N N . GLN A 1 443 ? 0.755 28.082 4.607 1.00 89.12 443 GLN A N 1
ATOM 3396 C CA . GLN A 1 443 ? -0.653 28.012 5.019 1.00 89.12 443 GLN A CA 1
ATOM 3397 C C . GLN A 1 443 ? -1.540 27.319 3.971 1.00 89.12 443 GLN A C 1
ATOM 3399 O O . GLN A 1 443 ? -2.444 26.579 4.335 1.00 89.12 443 GLN A O 1
ATOM 3404 N N . SER A 1 444 ? -1.251 27.480 2.676 1.00 87.94 444 SER A N 1
ATOM 3405 C CA . SER A 1 444 ? -2.014 26.808 1.617 1.00 87.94 444 SER A CA 1
ATOM 3406 C C . SER A 1 444 ? -1.880 25.282 1.659 1.00 87.94 444 SER A C 1
ATOM 3408 O O . SER A 1 444 ? -2.844 24.585 1.364 1.00 87.94 444 SER A O 1
ATOM 3410 N N . PHE A 1 445 ? -0.715 24.750 2.046 1.00 88.38 445 PHE A N 1
ATOM 3411 C CA . PHE A 1 445 ? -0.541 23.310 2.259 1.00 88.38 445 PHE A CA 1
ATOM 3412 C C . PHE A 1 445 ? -1.297 22.818 3.491 1.00 88.38 445 PHE A C 1
ATOM 3414 O O . PHE A 1 445 ? -1.886 21.740 3.454 1.00 88.38 445 PHE A O 1
ATOM 3421 N N . VAL A 1 446 ? -1.312 23.615 4.561 1.00 88.25 446 VAL A N 1
ATOM 3422 C CA . VAL A 1 446 ? -2.099 23.318 5.765 1.00 88.25 446 VAL A CA 1
ATOM 3423 C C . VAL A 1 446 ? -3.592 23.287 5.437 1.00 88.25 446 VAL A C 1
ATOM 3425 O O . VAL A 1 446 ? -4.282 22.341 5.805 1.00 88.25 446 VAL A O 1
ATOM 3428 N N . ASP A 1 447 ? -4.092 24.278 4.699 1.00 88.25 447 ASP A N 1
ATOM 3429 C CA . ASP A 1 447 ? -5.500 24.346 4.300 1.00 88.25 447 ASP A CA 1
ATOM 3430 C C . ASP A 1 447 ? -5.886 23.160 3.400 1.00 88.25 447 ASP A C 1
ATOM 3432 O O . ASP A 1 447 ? -6.963 22.581 3.557 1.00 88.25 447 ASP A O 1
ATOM 3436 N N . LEU A 1 448 ? -4.988 22.761 2.492 1.00 88.56 448 LEU A N 1
ATOM 3437 C CA . LEU A 1 448 ? -5.171 21.598 1.629 1.00 88.56 448 LEU A CA 1
ATOM 3438 C C . LEU A 1 448 ? -5.178 20.282 2.424 1.00 88.56 448 LEU A C 1
ATOM 3440 O O . LEU A 1 448 ? -6.048 19.445 2.189 1.00 88.56 448 LEU A O 1
ATOM 3444 N N . SER A 1 449 ? -4.275 20.129 3.397 1.00 88.88 449 SER A N 1
ATOM 3445 C CA . SER A 1 449 ? -4.269 18.990 4.324 1.00 88.88 449 SER A CA 1
ATOM 3446 C C . SER A 1 449 ? -5.595 18.853 5.065 1.00 88.88 449 SER A C 1
ATOM 3448 O O . SER A 1 449 ? -6.224 17.793 5.050 1.00 88.88 449 SER A O 1
ATOM 3450 N N . VAL A 1 450 ? -6.058 19.952 5.669 1.00 89.69 450 VAL A N 1
ATOM 3451 C CA . VAL A 1 450 ? -7.331 19.979 6.394 1.00 89.69 450 VAL A CA 1
ATOM 3452 C C . VAL A 1 450 ? -8.466 19.571 5.462 1.00 89.69 450 VAL A C 1
ATOM 3454 O O . VAL A 1 450 ? -9.246 18.692 5.810 1.00 89.69 450 VAL A O 1
ATOM 3457 N N . ALA A 1 451 ? -8.525 20.132 4.252 1.00 89.75 451 ALA A N 1
ATOM 3458 C CA . ALA A 1 451 ? -9.557 19.776 3.287 1.00 89.75 451 ALA A CA 1
ATOM 3459 C C . ALA A 1 451 ? -9.530 18.283 2.911 1.00 89.75 451 ALA A C 1
ATOM 3461 O O . ALA A 1 451 ? -10.588 17.663 2.840 1.00 89.75 451 ALA A O 1
ATOM 3462 N N . MET A 1 452 ? -8.355 17.678 2.706 1.00 90.81 452 MET A N 1
ATOM 3463 C CA . MET A 1 452 ? -8.250 16.235 2.447 1.00 90.81 452 MET A CA 1
ATOM 3464 C C . MET A 1 452 ? -8.780 15.401 3.612 1.00 90.81 452 MET A C 1
ATOM 3466 O O . MET A 1 452 ? -9.611 14.516 3.405 1.00 90.81 452 MET A O 1
ATOM 3470 N N . ILE A 1 453 ? -8.346 15.711 4.837 1.00 92.38 453 ILE A N 1
ATOM 3471 C CA . ILE A 1 453 ? -8.795 14.996 6.033 1.00 92.38 453 ILE A CA 1
ATOM 3472 C C . ILE A 1 453 ? -10.316 15.136 6.209 1.00 92.38 453 ILE A C 1
ATOM 3474 O O . ILE A 1 453 ? -10.973 14.155 6.561 1.00 92.38 453 ILE A O 1
ATOM 3478 N N . ASP A 1 454 ? -10.898 16.302 5.904 1.00 92.50 454 ASP A N 1
ATOM 3479 C CA . ASP A 1 454 ? -12.351 16.513 5.920 1.00 92.50 454 ASP A CA 1
ATOM 3480 C C . ASP A 1 454 ? -13.077 15.505 5.009 1.00 92.50 454 ASP A C 1
ATOM 3482 O O . ASP A 1 454 ? -14.045 14.876 5.451 1.00 92.50 454 ASP A O 1
ATOM 3486 N N . TYR A 1 455 ? -12.598 15.299 3.774 1.00 93.94 455 TYR A N 1
ATOM 3487 C CA . TYR A 1 455 ? -13.160 14.308 2.843 1.00 93.94 455 TYR A CA 1
ATOM 3488 C C . TYR A 1 455 ? -13.034 12.876 3.377 1.00 93.94 455 TYR A C 1
ATOM 3490 O O . TYR A 1 455 ? -13.983 12.092 3.296 1.00 93.94 455 TYR A O 1
ATOM 3498 N N . TRP A 1 456 ? -11.885 12.525 3.953 1.00 95.06 456 TRP A N 1
ATOM 3499 C CA . TRP A 1 456 ? -11.607 11.163 4.420 1.00 95.06 456 TRP A CA 1
ATOM 3500 C C . TRP A 1 456 ? -12.435 10.802 5.655 1.00 95.06 456 TRP A C 1
ATOM 3502 O O . TRP A 1 456 ? -13.063 9.743 5.714 1.00 95.06 456 TRP A O 1
ATOM 3512 N N . VAL A 1 457 ? -12.492 11.708 6.632 1.00 95.81 457 VAL A N 1
ATOM 3513 C CA . VAL A 1 457 ? -13.297 11.536 7.848 1.00 95.81 457 VAL A CA 1
ATOM 3514 C C . VAL A 1 457 ? -14.784 11.532 7.502 1.00 95.81 457 VAL A C 1
ATOM 3516 O O . VAL A 1 457 ? -15.551 10.743 8.056 1.00 95.81 457 VAL A O 1
ATOM 3519 N N . THR A 1 458 ? -15.213 12.366 6.555 1.00 95.69 458 THR A N 1
ATOM 3520 C CA . THR A 1 458 ? -16.606 12.367 6.100 1.00 95.69 458 THR A CA 1
ATOM 3521 C C . THR A 1 458 ? -16.976 11.046 5.434 1.00 95.69 458 THR A C 1
ATOM 3523 O O . THR A 1 458 ? -18.014 10.489 5.790 1.00 95.69 458 THR A O 1
ATOM 3526 N N . LEU A 1 459 ? -16.120 10.471 4.582 1.00 97.19 459 LEU A N 1
ATOM 3527 C CA . LEU A 1 459 ? -16.350 9.138 4.016 1.00 97.19 459 LEU A CA 1
ATOM 3528 C C . LEU A 1 459 ? -16.559 8.082 5.115 1.00 97.19 459 LEU A C 1
ATOM 3530 O O . LEU A 1 459 ? -17.524 7.315 5.056 1.00 97.19 459 LEU A O 1
ATOM 3534 N N . ALA A 1 460 ? -15.718 8.075 6.156 1.00 97.44 460 ALA A N 1
ATOM 3535 C CA . ALA A 1 460 ? -15.855 7.144 7.280 1.00 97.44 460 ALA A CA 1
ATOM 3536 C C . ALA A 1 460 ? -17.215 7.289 7.998 1.00 97.44 460 ALA A C 1
ATOM 3538 O O . ALA A 1 460 ? -17.846 6.301 8.401 1.00 97.44 460 ALA A O 1
ATOM 3539 N N . TYR A 1 461 ? -17.706 8.522 8.133 1.00 96.62 461 TYR A N 1
ATOM 3540 C CA . TYR A 1 461 ? -18.969 8.817 8.803 1.00 96.62 461 TYR A CA 1
ATOM 3541 C C . TYR A 1 461 ? -20.202 8.528 7.945 1.00 96.62 461 TYR A C 1
ATOM 3543 O O . TYR A 1 461 ? -21.133 7.873 8.430 1.00 96.62 461 TYR A O 1
ATOM 3551 N N . GLU A 1 462 ? -20.199 9.011 6.707 1.00 96.12 462 GLU A N 1
ATOM 3552 C CA . GLU A 1 462 ? -21.388 9.230 5.875 1.00 96.12 462 GLU A CA 1
ATOM 3553 C C . GLU A 1 462 ? -21.414 8.378 4.611 1.00 96.12 462 GLU A C 1
ATOM 3555 O O . GLU A 1 462 ? -22.457 8.315 3.969 1.00 96.12 462 GLU A O 1
ATOM 3560 N N . LEU A 1 463 ? -20.323 7.669 4.295 1.00 97.25 463 LEU A N 1
ATOM 3561 C CA . LEU A 1 463 ? -20.180 6.872 3.071 1.00 97.25 463 LEU A CA 1
ATOM 3562 C C . LEU A 1 463 ? -20.232 7.692 1.771 1.00 97.25 463 LEU A C 1
ATOM 3564 O O . LEU A 1 463 ? -20.380 7.134 0.687 1.00 97.25 463 LEU A O 1
ATOM 3568 N N . ASP A 1 464 ? -20.067 9.004 1.890 1.00 95.25 464 ASP A N 1
ATOM 3569 C CA . ASP A 1 464 ? -19.927 9.962 0.803 1.00 95.25 464 ASP A CA 1
ATOM 3570 C C . ASP A 1 464 ? -18.878 10.984 1.259 1.00 95.25 464 ASP A C 1
ATOM 3572 O O . ASP A 1 464 ? -19.101 11.660 2.265 1.00 95.25 464 ASP A O 1
ATOM 3576 N N . PRO A 1 465 ? -17.718 11.087 0.587 1.00 93.69 465 PRO A N 1
ATOM 3577 C CA . PRO A 1 465 ? -16.657 11.981 1.016 1.00 93.69 465 PRO A CA 1
ATOM 3578 C C . PRO A 1 465 ? -17.085 13.450 0.921 1.00 93.69 465 PRO A C 1
ATOM 3580 O O . PRO A 1 465 ? -16.587 14.260 1.688 1.00 93.69 465 PRO A O 1
ATOM 3583 N N . GLY A 1 466 ? -17.993 13.817 0.010 1.00 89.19 466 GLY A N 1
ATOM 3584 C CA . GLY A 1 466 ? -18.425 15.199 -0.209 1.00 89.19 466 GLY A CA 1
ATOM 3585 C C . GLY A 1 466 ? -19.612 15.644 0.647 1.00 89.19 466 GLY A C 1
ATOM 3586 O O . GLY A 1 466 ? -19.985 16.824 0.603 1.00 89.19 466 GLY A O 1
ATOM 3587 N N . ALA A 1 467 ? -20.221 14.730 1.402 1.00 87.19 467 ALA A N 1
ATOM 3588 C CA . ALA A 1 467 ? -21.373 15.031 2.237 1.00 87.19 467 ALA A CA 1
ATOM 3589 C C . ALA A 1 467 ? -20.991 15.962 3.402 1.00 87.19 467 ALA A C 1
ATOM 3591 O O . ALA A 1 467 ? -19.900 15.901 3.944 1.00 87.19 467 ALA A O 1
ATOM 3592 N N . THR A 1 468 ? -21.870 16.902 3.755 1.00 83.56 468 THR A N 1
ATOM 3593 C CA . THR A 1 468 ? -21.701 17.824 4.903 1.00 83.56 468 THR A CA 1
ATOM 3594 C C . THR A 1 468 ? -20.386 18.630 4.992 1.00 83.56 468 THR A C 1
ATOM 3596 O O . THR A 1 468 ? -20.139 19.271 6.015 1.00 83.56 468 THR A O 1
ATOM 3599 N N . ILE A 1 469 ? -19.573 18.698 3.928 1.00 82.12 469 ILE A N 1
ATOM 3600 C CA . ILE A 1 469 ? -18.355 19.522 3.903 1.00 82.12 469 ILE A CA 1
ATOM 3601 C C . ILE A 1 469 ? -18.711 21.005 3.826 1.00 82.12 469 ILE A C 1
ATOM 3603 O O . ILE A 1 469 ? -19.512 21.441 2.992 1.00 82.12 469 ILE A O 1
ATOM 3607 N N . ALA A 1 470 ? -18.081 21.797 4.696 1.00 77.44 470 ALA A N 1
ATOM 3608 C CA . ALA A 1 470 ? -18.285 23.237 4.751 1.00 77.44 470 ALA A CA 1
ATOM 3609 C C . ALA A 1 470 ? -17.901 23.903 3.409 1.00 77.44 470 ALA A C 1
ATOM 3611 O O . ALA A 1 470 ? -16.843 23.590 2.857 1.00 77.44 470 ALA A O 1
ATOM 3612 N N . PRO A 1 471 ? -18.694 24.859 2.880 1.00 79.88 471 PRO A N 1
ATOM 3613 C CA . PRO A 1 471 ? -18.443 25.456 1.564 1.00 79.88 471 PRO A CA 1
ATOM 3614 C C . PRO A 1 471 ? -17.042 26.057 1.383 1.00 79.88 471 PRO A C 1
ATOM 3616 O O . PRO A 1 471 ? -16.491 26.004 0.291 1.00 79.88 471 PRO A O 1
ATOM 3619 N N . ASN A 1 472 ? -16.450 26.598 2.450 1.00 75.81 472 ASN A N 1
ATOM 3620 C CA . ASN A 1 472 ? -15.110 27.192 2.453 1.00 75.81 472 ASN A CA 1
ATOM 3621 C C . ASN A 1 472 ? -13.962 26.170 2.543 1.00 75.81 472 ASN A C 1
ATOM 3623 O O . ASN A 1 472 ? -12.807 26.566 2.442 1.00 75.81 472 ASN A O 1
ATOM 3627 N N . ARG A 1 473 ? -14.267 24.886 2.755 1.00 77.12 473 ARG A N 1
ATOM 3628 C CA . ARG A 1 473 ? -13.301 23.772 2.765 1.00 77.12 473 ARG A CA 1
ATOM 3629 C C . ARG A 1 473 ? -13.507 22.799 1.606 1.00 77.12 473 ARG A C 1
ATOM 3631 O O . ARG A 1 473 ? -12.761 21.838 1.445 1.00 77.12 473 ARG A O 1
ATOM 3638 N N . LYS A 1 474 ? -14.518 23.051 0.774 1.00 78.88 474 LYS A N 1
ATOM 3639 C CA . LYS A 1 474 ? -14.849 22.209 -0.366 1.00 78.88 474 LYS A CA 1
ATOM 3640 C C . LYS A 1 474 ? -13.837 22.422 -1.492 1.00 78.88 474 LYS A C 1
ATOM 3642 O O . LYS A 1 474 ? -13.828 23.462 -2.143 1.00 78.88 474 LYS A O 1
ATOM 3647 N N . LEU A 1 475 ? -13.008 21.410 -1.742 1.00 77.88 475 LEU A N 1
ATOM 3648 C CA . LEU A 1 475 ? -12.197 21.332 -2.962 1.00 77.88 475 LEU A CA 1
ATOM 3649 C C . LEU A 1 475 ? -13.091 21.233 -4.215 1.00 77.88 475 LEU A C 1
ATOM 3651 O O . LEU A 1 475 ? -14.204 20.703 -4.123 1.00 77.88 475 LEU A O 1
ATOM 3655 N N . PRO A 1 476 ? -12.640 21.732 -5.381 1.00 66.38 476 PRO A N 1
ATOM 3656 C CA . PRO A 1 476 ? -13.418 21.679 -6.614 1.00 66.38 476 PRO A CA 1
ATOM 3657 C C . PRO A 1 476 ? -13.746 20.229 -7.001 1.00 66.38 476 PRO A C 1
ATOM 3659 O O . PRO A 1 476 ? -12.886 19.483 -7.457 1.00 66.38 476 PRO A O 1
ATOM 3662 N N . PHE A 1 477 ? -15.013 19.845 -6.835 1.00 59.72 477 PHE A N 1
ATOM 3663 C CA . PHE A 1 477 ? -15.563 18.579 -7.315 1.00 59.72 477 PHE A CA 1
ATOM 3664 C C . PHE A 1 477 ? -16.004 18.740 -8.769 1.00 59.72 477 PHE A C 1
ATOM 3666 O O . PHE A 1 477 ? -16.796 19.630 -9.086 1.00 59.72 477 PHE A O 1
ATOM 3673 N N . LYS A 1 478 ? -15.510 17.872 -9.653 1.00 56.28 478 LYS A N 1
ATOM 3674 C CA . LYS A 1 478 ? -16.121 17.660 -10.967 1.00 56.28 478 LYS A CA 1
ATOM 3675 C C . LYS A 1 478 ? -17.049 16.457 -10.828 1.00 56.28 478 LYS A C 1
ATOM 3677 O O . LYS A 1 478 ? -16.569 15.378 -10.493 1.00 56.28 478 LYS A O 1
ATOM 3682 N N . ASN A 1 479 ? -18.350 16.692 -10.996 1.00 45.38 479 ASN A N 1
ATOM 3683 C CA . ASN A 1 479 ? -19.359 15.632 -11.032 1.00 45.38 479 ASN A CA 1
ATOM 3684 C C . ASN A 1 479 ? -19.282 14.841 -12.332 1.00 45.38 479 ASN A C 1
ATOM 3686 O O . ASN A 1 479 ? -18.991 15.477 -13.375 1.00 45.38 479 ASN A O 1
#